Protein AF-A0A395S2I2-F1 (afdb_monomer_lite)

Foldseek 3Di:
DVVVVVVVLQCQLVVVLVVLLVVQVPDDLLVGPNQLSVLLNQLLPDPDDNVVSLVVSLVSLVVSNVVSQVVQQVVCVVVVHGRPPDQADPSLLSNLLSLLVSQLSHAPPDCSLVSSLVSSLCNLVCVDVSSDDDVDDPVCRQVSNLVSLCVQDVCLDPVNDPQQDDDPCQNSSLSSLQSSLLSLLQCLLSVSNVPPSLVSLLVLLCCLQPPPVDHDCQPTSSNLSSLLSNLSNLQRNQVSNLVCLVLVVYPPVRNCDLVNLVSSLVSLQVSLVSYDCPPPPSSNVSSVSSSVSSVVSSVVVVVVVVPDPDDPPQPVLQSVLQVLVLVLLVVLLVPQLVDPVLVVSLVVNLVSVVPHAYDPNPPPQAPPPPPPPCVVPDQVRVLRSNLSNLLSLLSCVQSVRDPVVSLVRLVRLLCCLQPPPVDDQLAPRSNNVSSLVSNLSSLVRNVLVSLVVLVPDDPPDPDRDDLVNLVSSLVSLVVSLVRYDCPRPPSSNVSSVVSSVSSCVNCVVSVD

pLDDT: mean 77.65, std 16.8, range [32.53, 97.19]

InterPro domains:
  IPR001849 Pleckstrin homology domain [PS50003] (1-22)
  IPR053204 Oxopyrrolidines Biosynthesis-associated Protein [PTHR38797] (82-299)

Radius of gyration: 26.65 Å; chains: 1; bounding box: 72×64×62 Å

Secondary structure (DSSP, 8-state):
-HHHHHHHHTTHHHHHHHHHHHHHHTS-TTT--HHHHHHHHHHHH--S-HHHHHHHHHHHHHHHHHHHHHHHHHHHHHTTSPP----SSHHHHHHHHHHHHHHHTS-SS-THHHHHHHHHHHHHHT--GGGS-TT--GGGTTHHHHHHHHHHHHHHSGGGS-TTS--TTHHHHHHHHHHHHHHHHHHHHTTS-TTTHHHHHHHHHHIIIII---S-TTT-HHHHHHHHHHHHHHHHSHHHHHHHHHTT-S-GGG---HHHHHHHHHHHHHHHHHS-TTSGGGHHHHHHHHHHHHHHHHHHHHHHHTT-----TTHHHHHHHHHHHHHHHHHHTTS-TTSHHHHHHHHHHHHHHTT----GGGGGSSTTSSTTTSTTS-TTTHHHHHHHHHHHHHHHHHTT-S-HHHHHHHHHHHHIIIII---S-TTT-HHHHHHHHHHHHHHHHHHHHHHHHHHS--TT-S----HHHHHHHHHHHHHHHHHS-TT-GGGHHHHHHHHHHHHHHH-GGG--

Organism: Fusarium sporotrichioides (NCBI:txid5514)

Sequence (512 aa):
MADQDNKEESQKWLTYLETSIEEQQDERDVDSEAAYYEAVRDMLLDQGDSDKAISQAIERCYNHYIKSIDTENARFEEDGMKGPHKYDIILLKSIAVVVFETSTELPYPDHKTEILAQFLIRMAKNIPSEFRYEGADTTRDFDGIQIAARESWEPLHADRFDLDKERPDAEEIAHAWLNSAALIAKLFQADLLDGYGSMWVSHDLVRTFERRTQGDITKHILKQSQVLAVANYIIFADDALAKALENKKFTESRELTAEKWQNWTSKLQEMADAVDEDVRWDLKERLQKAHDKMVEMQQLYIDGADSEQRESPEYGAGYKLNSIADVVFQVVRDVFYTSLEHDRLANLLIGIKKGAAADESWNAGHVDAFTKNLNKEPEHIWPEAWINKSALISKLYRGGLLDSDGLIGLSWDFEMAFEKRTSGDVTSDAGRQAQVLAPINHMLVAGKLFVDEAKANVEGREFQLDAMKWRLWASKVKGVADAVGESARWDLKSRAQTAHEKMIKLYPEAFE

Structure (mmCIF, N/CA/C/O backbone):
data_AF-A0A395S2I2-F1
#
_entry.id   AF-A0A395S2I2-F1
#
loop_
_atom_site.group_PDB
_atom_site.id
_atom_site.type_symbol
_atom_site.label_atom_id
_atom_site.label_alt_id
_atom_site.label_comp_id
_atom_site.label_asym_id
_atom_site.label_entity_id
_atom_site.label_seq_id
_atom_site.pdbx_PDB_ins_code
_atom_site.Cartn_x
_atom_site.Cartn_y
_atom_site.Cartn_z
_atom_site.occupancy
_atom_site.B_iso_or_equiv
_atom_site.auth_seq_id
_atom_site.auth_comp_id
_atom_site.auth_asym_id
_atom_site.auth_atom_id
_atom_site.pdbx_PDB_model_num
ATOM 1 N N . MET A 1 1 ? -21.955 31.937 9.504 1.00 39.91 1 MET A N 1
ATOM 2 C CA . MET A 1 1 ? -20.543 31.540 9.663 1.00 39.91 1 MET A CA 1
ATOM 3 C C . MET A 1 1 ? -20.416 30.022 9.662 1.00 39.91 1 MET A C 1
ATOM 5 O O . MET A 1 1 ? -19.776 29.547 8.749 1.00 39.91 1 MET A O 1
ATOM 9 N N . ALA A 1 2 ? -21.146 29.262 10.494 1.00 34.38 2 ALA A N 1
ATOM 10 C CA . ALA A 1 2 ? -21.136 27.783 10.445 1.00 34.38 2 ALA A CA 1
ATOM 11 C C . ALA A 1 2 ? -21.510 27.144 9.078 1.00 34.38 2 ALA A C 1
ATOM 13 O O . ALA A 1 2 ? -20.996 26.091 8.735 1.00 34.38 2 ALA A O 1
ATOM 14 N N . ASP A 1 3 ? -22.363 27.792 8.273 1.00 32.88 3 ASP A N 1
ATOM 15 C CA . ASP A 1 3 ? -22.756 27.314 6.927 1.00 32.88 3 ASP A CA 1
ATOM 16 C C . ASP A 1 3 ? -21.721 27.598 5.816 1.00 32.88 3 ASP A C 1
ATOM 18 O O . ASP A 1 3 ? -21.855 27.090 4.703 1.00 32.88 3 ASP A O 1
ATOM 22 N N . GLN A 1 4 ? -20.727 28.456 6.081 1.00 32.53 4 GLN A N 1
ATOM 23 C CA . GLN A 1 4 ? -19.644 28.763 5.136 1.00 32.53 4 GLN A CA 1
ATOM 24 C C . GLN A 1 4 ? -18.443 27.845 5.372 1.00 32.53 4 GLN A C 1
ATOM 26 O O . GLN A 1 4 ? -17.953 27.272 4.404 1.00 32.53 4 GLN A O 1
ATOM 31 N N . ASP A 1 5 ? -18.081 27.614 6.639 1.00 38.53 5 ASP A N 1
ATOM 32 C CA . ASP A 1 5 ? -17.008 26.684 7.018 1.00 38.53 5 ASP A CA 1
ATOM 33 C C . ASP A 1 5 ? -17.333 25.244 6.559 1.00 38.53 5 ASP A C 1
ATOM 35 O O . ASP A 1 5 ? -16.506 24.600 5.925 1.00 38.53 5 ASP A O 1
ATOM 39 N N . ASN A 1 6 ? -18.586 24.786 6.715 1.00 42.75 6 ASN A N 1
ATOM 40 C CA . ASN A 1 6 ? -19.034 23.471 6.217 1.00 42.75 6 ASN A CA 1
ATOM 41 C C . ASN A 1 6 ? -19.017 23.340 4.680 1.00 42.75 6 ASN A C 1
ATOM 43 O O . ASN A 1 6 ? -18.969 22.231 4.147 1.00 42.75 6 ASN A O 1
ATOM 47 N N . LYS A 1 7 ? -19.111 24.455 3.942 1.00 44.16 7 LYS A N 1
ATOM 48 C CA . LYS A 1 7 ? -19.071 24.447 2.471 1.00 44.16 7 LYS A CA 1
ATOM 49 C C . LYS A 1 7 ? -17.639 24.406 1.948 1.00 44.16 7 LYS A C 1
ATOM 51 O O . LYS A 1 7 ? -17.398 23.670 0.994 1.00 44.16 7 LYS A O 1
ATOM 56 N N . GLU A 1 8 ? -16.727 25.147 2.579 1.00 48.38 8 GLU A N 1
ATOM 57 C CA . GLU A 1 8 ? -15.289 25.111 2.277 1.00 48.38 8 GLU A CA 1
ATOM 58 C C . GLU A 1 8 ? -14.683 23.734 2.589 1.00 48.38 8 GLU A C 1
ATOM 60 O O . GLU A 1 8 ? -13.971 23.184 1.750 1.00 48.38 8 GLU A O 1
ATOM 65 N N . GLU A 1 9 ? -15.054 23.109 3.713 1.00 50.03 9 GLU A N 1
ATOM 66 C CA . GLU A 1 9 ? -14.608 21.748 4.056 1.00 50.03 9 GLU A CA 1
ATOM 67 C C . GLU A 1 9 ? -15.132 20.694 3.056 1.00 50.03 9 GLU A C 1
ATOM 69 O O . GLU A 1 9 ? -14.414 19.766 2.685 1.00 50.03 9 GLU A O 1
ATOM 74 N N . SER A 1 10 ? -16.349 20.877 2.519 1.00 55.62 10 SER A N 1
ATOM 75 C CA . SER A 1 10 ? -16.953 19.961 1.530 1.00 55.62 10 SER A CA 1
ATOM 76 C C . SER A 1 10 ? -16.303 19.991 0.136 1.00 55.62 10 SER A C 1
ATOM 78 O O . SER A 1 10 ? -16.602 19.130 -0.699 1.00 55.62 10 SER A O 1
ATOM 80 N N . GLN A 1 11 ? -15.427 20.968 -0.128 1.00 77.56 11 GLN A N 1
ATOM 81 C CA . GLN A 1 11 ? -14.777 21.171 -1.427 1.00 77.56 11 GLN A CA 1
ATOM 82 C C . GLN A 1 11 ? -13.252 21.023 -1.390 1.00 77.56 11 GLN A C 1
ATOM 84 O O . GLN A 1 11 ? -12.627 21.167 -2.436 1.00 77.56 11 GLN A O 1
ATOM 89 N N . LYS A 1 12 ? -12.642 20.680 -0.246 1.00 88.19 12 LYS A N 1
ATOM 90 C CA . LYS A 1 12 ? -11.179 20.528 -0.132 1.00 88.19 12 LYS A CA 1
ATOM 91 C C . LYS A 1 12 ? -10.607 19.555 -1.172 1.00 88.19 12 LYS A C 1
ATOM 93 O O . LYS A 1 12 ? -9.677 19.906 -1.893 1.00 88.19 12 LYS A O 1
ATOM 98 N N . TRP A 1 13 ? -11.235 18.388 -1.321 1.00 92.81 13 TRP A N 1
ATOM 99 C CA . TRP A 1 13 ? -10.892 17.398 -2.349 1.00 92.81 13 TRP A CA 1
ATOM 100 C C . TRP A 1 13 ? -11.009 17.946 -3.778 1.00 92.81 13 TRP A C 1
ATOM 102 O O . TRP A 1 13 ? -10.199 17.600 -4.631 1.00 92.81 13 TRP A O 1
ATOM 112 N N . LEU A 1 14 ? -11.994 18.810 -4.047 1.00 93.94 14 LEU A N 1
ATOM 113 C CA . LEU A 1 14 ? -12.195 19.396 -5.369 1.00 93.94 14 LEU A CA 1
ATOM 114 C C . LEU A 1 14 ? -11.100 20.424 -5.667 1.00 93.94 14 LEU A C 1
ATOM 116 O O . LEU A 1 14 ? -10.507 20.368 -6.736 1.00 93.94 14 LEU A O 1
ATOM 120 N N . THR A 1 15 ? -10.778 21.291 -4.703 1.00 93.62 15 THR A N 1
ATOM 121 C CA . THR A 1 15 ? -9.665 22.245 -4.808 1.00 93.62 15 THR A CA 1
ATOM 122 C C . THR A 1 15 ? -8.333 21.532 -5.019 1.00 93.62 15 THR A C 1
ATOM 124 O O . THR A 1 15 ? -7.538 21.966 -5.850 1.00 93.62 15 THR A O 1
ATOM 127 N N . TYR A 1 16 ? -8.092 20.435 -4.294 1.00 93.38 16 TYR A N 1
ATOM 128 C CA . TYR A 1 16 ? -6.912 19.594 -4.489 1.00 93.38 16 TYR A CA 1
ATOM 129 C C . TYR A 1 16 ? -6.851 19.072 -5.932 1.00 93.38 16 TYR A C 1
ATOM 131 O O . TYR A 1 16 ? -5.873 19.339 -6.621 1.00 93.38 16 TYR A O 1
ATOM 139 N N . LEU A 1 17 ? -7.924 18.441 -6.429 1.00 92.56 17 LEU A N 1
ATOM 140 C CA . LEU A 1 17 ? -7.970 17.928 -7.802 1.00 92.56 17 LEU A CA 1
ATOM 141 C C . LEU A 1 17 ? -7.774 19.032 -8.851 1.00 92.56 17 LEU A C 1
ATOM 143 O O . LEU A 1 17 ? -7.038 18.830 -9.809 1.00 92.56 17 LEU A O 1
ATOM 147 N N . GLU A 1 18 ? -8.417 20.191 -8.693 1.00 93.31 18 GLU A N 1
ATOM 148 C CA . GLU A 1 18 ? -8.267 21.322 -9.619 1.00 93.31 18 GLU A CA 1
ATOM 149 C C . GLU A 1 18 ? -6.832 21.863 -9.626 1.00 93.31 18 GLU A C 1
ATOM 151 O O . GLU A 1 18 ? -6.273 22.075 -10.700 1.00 93.31 18 GLU A O 1
ATOM 156 N N . THR A 1 19 ? -6.208 21.986 -8.452 1.00 91.56 19 THR A N 1
ATOM 157 C CA . THR A 1 19 ? -4.807 22.420 -8.325 1.00 91.56 19 THR A CA 1
ATOM 158 C C . THR A 1 19 ? -3.861 21.413 -8.976 1.00 91.56 19 THR A C 1
ATOM 160 O O . THR A 1 19 ? -3.012 21.799 -9.773 1.00 91.56 19 THR A O 1
ATOM 163 N N . SER A 1 20 ? -4.036 20.115 -8.708 1.00 91.56 20 SER A N 1
ATOM 164 C CA . SER A 1 20 ? -3.216 19.060 -9.314 1.00 91.56 20 SER A CA 1
ATOM 165 C C . SER A 1 20 ? -3.367 19.014 -10.835 1.00 91.56 20 SER A C 1
ATOM 167 O O . SER A 1 20 ? -2.385 18.802 -11.539 1.00 91.56 20 SER A O 1
ATOM 169 N N . ILE A 1 21 ? -4.569 19.261 -11.368 1.00 90.75 21 ILE A N 1
ATOM 170 C CA . ILE A 1 21 ? -4.784 19.365 -12.819 1.00 90.75 21 ILE A CA 1
ATOM 171 C C . ILE A 1 21 ? -3.997 20.545 -13.398 1.00 90.75 21 ILE A C 1
ATOM 173 O O . ILE A 1 21 ? -3.347 20.378 -14.427 1.00 90.75 21 ILE A O 1
ATOM 177 N N . GLU A 1 22 ? -4.044 21.718 -12.761 1.00 88.12 22 GLU A N 1
ATOM 178 C CA . GLU A 1 22 ? -3.296 22.902 -13.204 1.00 88.12 22 GLU A CA 1
ATOM 179 C C . GLU A 1 22 ? -1.778 22.668 -13.162 1.00 88.12 22 GLU A C 1
ATOM 181 O O . GLU A 1 22 ? -1.091 22.953 -14.140 1.00 88.12 22 GLU A O 1
ATOM 186 N N . GLU A 1 23 ? -1.255 22.084 -12.081 1.00 85.25 23 GLU A N 1
ATOM 187 C CA . GLU A 1 23 ? 0.175 21.770 -11.939 1.00 85.25 23 GLU A CA 1
ATOM 188 C C . GLU A 1 23 ? 0.660 20.760 -12.993 1.00 85.25 23 GLU A C 1
ATOM 190 O O . GLU A 1 23 ? 1.767 20.884 -13.517 1.00 85.25 23 GLU A O 1
ATOM 195 N N . GLN A 1 24 ? -0.185 19.792 -13.357 1.00 83.06 24 GLN A N 1
ATOM 196 C CA . GLN A 1 24 ? 0.128 18.763 -14.350 1.00 83.06 24 GLN A CA 1
ATOM 197 C C . GLN A 1 24 ? 0.022 19.249 -15.808 1.00 83.06 24 GLN A C 1
ATOM 199 O O . GLN A 1 24 ? 0.531 18.576 -16.707 1.00 83.06 24 GLN A O 1
ATOM 204 N N . GLN A 1 25 ? -0.616 20.396 -16.076 1.00 73.19 25 GLN A N 1
ATOM 205 C CA . GLN A 1 25 ? -0.690 20.984 -17.426 1.00 73.19 25 GLN A CA 1
ATOM 206 C C . GLN A 1 25 ? 0.639 21.595 -17.891 1.00 73.19 25 GLN A C 1
ATOM 208 O O . GLN A 1 25 ? 0.856 21.729 -19.096 1.00 73.19 25 GLN A O 1
ATOM 213 N N . ASP A 1 26 ? 1.527 21.941 -16.957 1.00 63.81 26 ASP A N 1
ATOM 214 C CA . ASP A 1 26 ? 2.864 22.465 -17.255 1.00 63.81 26 ASP A CA 1
ATOM 215 C C . ASP A 1 26 ? 3.899 21.349 -17.518 1.00 63.81 26 ASP A C 1
ATOM 217 O O . ASP A 1 26 ? 5.030 21.619 -17.945 1.00 63.81 26 ASP A O 1
ATOM 221 N N . GLU A 1 27 ? 3.528 20.085 -17.293 1.00 63.03 27 GLU A N 1
ATOM 222 C CA . GLU A 1 27 ? 4.359 18.923 -17.600 1.00 63.03 27 GLU A CA 1
ATOM 223 C C . GLU A 1 27 ? 4.295 18.544 -19.089 1.00 63.03 27 GLU A C 1
ATOM 225 O O . GLU A 1 27 ? 3.400 18.933 -19.838 1.00 63.03 27 GLU A O 1
ATOM 230 N N . ARG A 1 28 ? 5.279 17.776 -19.573 1.00 61.56 28 ARG A N 1
ATOM 231 C CA . ARG A 1 28 ? 5.243 17.289 -20.962 1.00 61.56 28 ARG A CA 1
ATOM 232 C C . ARG A 1 28 ? 4.045 16.349 -21.127 1.00 61.56 28 ARG A C 1
ATOM 234 O O . ARG A 1 28 ? 3.912 15.432 -20.331 1.00 61.56 28 ARG A O 1
ATOM 241 N N . ASP A 1 29 ? 3.284 16.484 -22.218 1.00 63.44 29 ASP A N 1
ATOM 242 C CA . ASP A 1 29 ? 2.054 15.709 -22.510 1.00 63.44 29 ASP A CA 1
ATOM 243 C C . ASP A 1 29 ? 2.118 14.187 -22.243 1.00 63.44 29 ASP A C 1
ATOM 245 O O . ASP A 1 29 ? 1.089 13.572 -21.985 1.00 63.44 29 ASP A O 1
ATOM 249 N N . VAL A 1 30 ? 3.299 13.565 -22.344 1.00 60.81 30 VAL A N 1
ATOM 250 C CA . VAL A 1 30 ? 3.497 12.118 -22.110 1.00 60.81 30 VAL A CA 1
ATOM 251 C C . VAL A 1 30 ? 3.671 11.747 -20.633 1.00 60.81 30 VAL A C 1
ATOM 253 O O . VAL A 1 30 ? 3.305 10.643 -20.244 1.00 60.81 30 VAL A O 1
ATOM 256 N N . ASP A 1 31 ? 4.203 12.666 -19.828 1.00 65.00 31 ASP A N 1
ATOM 257 C CA . ASP A 1 31 ? 4.473 12.479 -18.398 1.00 65.00 31 ASP A CA 1
ATOM 258 C C . ASP A 1 31 ? 3.284 12.976 -17.540 1.00 65.00 31 ASP A C 1
ATOM 260 O O . ASP A 1 31 ? 3.168 12.605 -16.379 1.00 65.00 31 ASP A O 1
ATOM 264 N N . SER A 1 32 ? 2.379 13.774 -18.128 1.00 79.56 32 SER A N 1
ATOM 265 C CA . SER A 1 32 ? 1.261 14.416 -17.429 1.00 79.56 32 SER A CA 1
ATOM 266 C C . SER A 1 32 ? 0.205 13.425 -16.922 1.00 79.56 32 SER A C 1
ATOM 268 O O . SER A 1 32 ? -0.399 12.656 -17.685 1.00 79.56 32 SER A O 1
ATOM 270 N N . GLU A 1 33 ? -0.097 13.525 -15.628 1.00 85.06 33 GLU A N 1
ATOM 271 C CA . GLU A 1 33 ? -1.154 12.771 -14.946 1.00 85.06 33 GLU A CA 1
ATOM 272 C C . GLU A 1 33 ? -2.503 13.517 -14.915 1.00 85.06 33 GLU A C 1
ATOM 274 O O . GLU A 1 33 ? -3.487 13.002 -14.375 1.00 85.06 33 GLU A O 1
ATOM 279 N N . ALA A 1 34 ? -2.600 14.703 -15.538 1.00 87.62 34 ALA A N 1
ATOM 280 C CA . ALA A 1 34 ? -3.795 15.558 -15.513 1.00 87.62 34 ALA A CA 1
ATOM 281 C C . ALA A 1 34 ? -5.080 14.806 -15.903 1.00 87.62 34 ALA A C 1
ATOM 283 O O . ALA A 1 34 ? -6.119 14.961 -15.263 1.00 87.62 34 ALA A O 1
ATOM 284 N N . ALA A 1 35 ? -5.010 13.933 -16.911 1.00 88.75 35 ALA A N 1
ATOM 285 C CA . ALA A 1 35 ? -6.164 13.162 -17.368 1.00 88.75 35 ALA A CA 1
ATOM 286 C C . ALA A 1 35 ? -6.701 12.181 -16.309 1.00 88.75 35 ALA A C 1
ATOM 288 O O . ALA A 1 35 ? -7.902 11.901 -16.303 1.00 88.75 35 ALA A O 1
ATOM 289 N N . TYR A 1 36 ? -5.848 11.671 -15.413 1.00 91.81 36 TYR A N 1
ATOM 290 C CA . TYR A 1 36 ? -6.268 10.809 -14.305 1.00 91.81 36 TYR A CA 1
ATOM 291 C C . TYR A 1 36 ? -6.985 11.623 -13.228 1.00 91.81 36 TYR A C 1
ATOM 293 O O . TYR A 1 36 ? -8.073 11.236 -12.797 1.00 91.81 36 TYR A O 1
ATOM 301 N N . TYR A 1 37 ? -6.439 12.787 -12.859 1.00 93.69 37 TYR A N 1
ATOM 302 C CA . TYR A 1 37 ? -7.098 13.720 -11.942 1.00 93.69 37 TYR A CA 1
ATOM 303 C C . TYR A 1 37 ? -8.455 14.190 -12.482 1.00 93.69 37 TYR A C 1
ATOM 305 O O . TYR A 1 37 ? -9.446 14.194 -11.754 1.00 93.69 37 TYR A O 1
ATOM 313 N N . GLU A 1 38 ? -8.541 14.518 -13.774 1.00 93.94 38 GLU A N 1
ATOM 314 C CA . GLU A 1 38 ? -9.801 14.879 -14.428 1.00 93.94 38 GLU A CA 1
ATOM 315 C C . GLU A 1 38 ? -10.808 13.725 -14.428 1.00 93.94 38 GLU A C 1
ATOM 317 O O . GLU A 1 38 ? -11.989 13.948 -14.163 1.00 93.94 38 GLU A O 1
ATOM 322 N N . ALA A 1 39 ? -10.364 12.494 -14.710 1.00 95.00 39 ALA A N 1
ATOM 323 C CA . ALA A 1 39 ? -11.228 11.318 -14.677 1.00 95.00 39 ALA A CA 1
ATOM 324 C C . ALA A 1 39 ? -11.808 11.088 -13.274 1.00 95.00 39 ALA A C 1
ATOM 326 O O . ALA A 1 39 ? -13.012 10.865 -13.143 1.00 95.00 39 ALA A O 1
ATOM 327 N N . VAL A 1 40 ? -10.978 11.200 -12.231 1.00 95.56 40 VAL A N 1
ATOM 328 C CA . VAL A 1 40 ? -11.417 11.084 -10.834 1.00 95.56 40 VAL A CA 1
ATOM 329 C C . VAL A 1 40 ? -12.359 12.229 -10.457 1.00 95.56 40 VAL A C 1
ATOM 331 O O . VAL A 1 40 ? -13.428 11.974 -9.906 1.00 95.56 40 VAL A O 1
ATOM 334 N N . ARG A 1 41 ? -12.030 13.478 -10.805 1.00 96.12 41 ARG A N 1
ATOM 335 C CA . ARG A 1 41 ? -12.884 14.647 -10.543 1.00 96.12 41 ARG A CA 1
ATOM 336 C C . ARG A 1 41 ? -14.265 14.481 -11.164 1.00 96.12 41 ARG A C 1
ATOM 338 O O . ARG A 1 41 ? -15.270 14.611 -10.470 1.00 96.12 41 ARG A O 1
ATOM 345 N N . ASP A 1 42 ? -14.313 14.195 -12.461 1.00 96.12 42 ASP A N 1
ATOM 346 C CA . ASP A 1 42 ? -15.566 14.111 -13.206 1.00 96.12 42 ASP A CA 1
ATOM 347 C C . ASP A 1 42 ? -16.416 12.930 -12.703 1.00 96.12 42 ASP A C 1
ATOM 349 O O . ASP A 1 42 ? -17.628 13.071 -12.554 1.00 96.12 42 ASP A O 1
ATOM 353 N N . MET A 1 43 ? -15.779 11.808 -12.338 1.00 96.88 43 MET A N 1
ATOM 354 C CA . MET A 1 43 ? -16.442 10.666 -11.699 1.00 96.88 43 MET A CA 1
ATOM 355 C C . MET A 1 43 ? -17.084 11.031 -10.356 1.00 96.88 43 MET A C 1
ATOM 357 O O . MET A 1 43 ? -18.203 10.606 -10.081 1.00 96.88 43 MET A O 1
ATOM 361 N N . LEU A 1 44 ? -16.387 11.796 -9.512 1.00 94.44 44 LEU A N 1
ATOM 362 C CA . LEU A 1 44 ? -16.883 12.184 -8.188 1.00 94.44 44 LEU A CA 1
ATOM 363 C C . LEU A 1 44 ? -17.928 13.309 -8.231 1.00 94.44 44 LEU A C 1
ATOM 365 O O . LEU A 1 44 ? -18.712 13.447 -7.290 1.00 94.44 44 LEU A O 1
ATOM 369 N N . LEU A 1 45 ? -17.938 14.120 -9.293 1.00 94.19 45 LEU A N 1
ATOM 370 C CA . LEU A 1 45 ? -18.939 15.166 -9.525 1.00 94.19 45 LEU A CA 1
ATOM 371 C C . LEU A 1 45 ? -20.224 14.641 -10.185 1.00 94.19 45 LEU A C 1
ATOM 373 O O . LEU A 1 45 ? -21.245 15.337 -10.147 1.00 94.19 45 LEU A O 1
ATOM 377 N N . ASP A 1 46 ? -20.193 13.455 -10.798 1.00 93.31 46 ASP A N 1
ATOM 378 C CA . ASP A 1 46 ? -21.350 12.886 -11.486 1.00 93.31 46 ASP A CA 1
ATOM 379 C C . ASP A 1 46 ? -22.499 12.594 -10.502 1.00 93.31 46 ASP A C 1
ATOM 381 O O . ASP A 1 46 ? -22.346 11.891 -9.505 1.00 93.31 46 ASP A O 1
ATOM 385 N N . GLN A 1 47 ? -23.675 13.165 -10.782 1.00 89.06 47 GLN A N 1
ATOM 386 C CA . GLN A 1 47 ? -24.891 12.997 -9.967 1.00 89.06 47 GLN A CA 1
ATOM 387 C C . GLN A 1 47 ? -25.811 11.879 -10.485 1.00 89.06 47 GLN A C 1
ATOM 389 O O . GLN A 1 47 ? -26.940 11.730 -10.010 1.00 89.06 47 GLN A O 1
ATOM 394 N N . GLY A 1 48 ? -25.381 11.166 -11.524 1.00 86.81 48 GLY A N 1
ATOM 395 C CA . GLY A 1 48 ? -26.117 10.106 -12.183 1.00 86.81 48 GLY A CA 1
ATOM 396 C C . GLY A 1 48 ? -25.823 8.735 -11.583 1.00 86.81 48 GLY A C 1
ATOM 397 O O . GLY A 1 48 ? -25.775 8.545 -10.371 1.00 86.81 48 GLY A O 1
ATOM 398 N N . ASP A 1 49 ? -25.704 7.745 -12.461 1.00 90.88 49 ASP A N 1
ATOM 399 C CA . ASP A 1 49 ? -25.425 6.365 -12.081 1.00 90.88 49 ASP A CA 1
ATOM 400 C C . ASP A 1 49 ? -23.921 6.179 -11.844 1.00 90.88 49 ASP A C 1
ATOM 402 O O . ASP A 1 49 ? -23.128 6.252 -12.789 1.00 90.88 49 ASP A O 1
ATOM 406 N N . SER A 1 50 ? -23.538 5.903 -10.594 1.00 88.25 50 SER A N 1
ATOM 407 C CA . SER A 1 50 ? -22.143 5.686 -10.203 1.00 88.25 50 SER A CA 1
ATOM 408 C C . SER A 1 50 ? -21.471 4.580 -11.016 1.00 88.25 50 SER A C 1
ATOM 410 O O . SER A 1 50 ? -20.291 4.703 -11.336 1.00 88.25 50 SER A O 1
ATOM 412 N N . ASP A 1 51 ? -22.196 3.534 -11.427 1.00 91.06 51 ASP A N 1
ATOM 413 C CA . ASP A 1 51 ? -21.613 2.453 -12.229 1.00 91.06 51 ASP A CA 1
ATOM 414 C C . ASP A 1 51 ? -21.190 2.937 -13.612 1.00 91.06 51 ASP A C 1
ATOM 416 O O . ASP A 1 51 ? -20.135 2.552 -14.134 1.00 91.06 51 ASP A O 1
ATOM 420 N N . LYS A 1 52 ? -22.011 3.809 -14.196 1.00 92.75 52 LYS A N 1
ATOM 421 C CA . LYS A 1 52 ? -21.733 4.433 -15.482 1.00 92.75 52 LYS A CA 1
ATOM 422 C C . LYS A 1 52 ? -20.580 5.426 -15.364 1.00 92.75 52 LYS A C 1
ATOM 424 O O . LYS A 1 52 ? -19.679 5.371 -16.198 1.00 92.75 52 LYS A O 1
ATOM 429 N N . ALA A 1 53 ? -20.584 6.276 -14.337 1.00 93.94 53 ALA A N 1
ATOM 430 C CA . ALA A 1 53 ? -19.519 7.248 -14.093 1.00 93.94 53 ALA A CA 1
ATOM 431 C C . ALA A 1 53 ? -18.157 6.557 -13.899 1.00 93.94 53 ALA A C 1
ATOM 433 O O . ALA A 1 53 ? -17.183 6.915 -14.559 1.00 93.94 53 ALA A O 1
ATOM 434 N N . ILE A 1 54 ? -18.112 5.495 -13.085 1.00 94.25 54 ILE A N 1
ATOM 435 C CA . ILE A 1 54 ? -16.909 4.675 -12.882 1.00 94.25 54 ILE A CA 1
ATOM 436 C C . ILE A 1 54 ? -16.430 4.072 -14.206 1.00 94.25 54 ILE A C 1
ATOM 438 O O . ILE A 1 54 ? -15.248 4.149 -14.528 1.00 94.25 54 ILE A O 1
ATOM 442 N N . SER A 1 55 ? -17.335 3.495 -15.002 1.00 92.44 55 SER A N 1
ATOM 443 C CA . SER A 1 55 ? -16.966 2.871 -16.282 1.00 92.44 55 SER A CA 1
ATOM 444 C C . SER A 1 55 ? -16.378 3.886 -17.269 1.00 92.44 55 SER A C 1
ATOM 446 O O . SER A 1 55 ? -15.383 3.599 -17.930 1.00 92.44 55 SER A O 1
ATOM 448 N N . GLN A 1 56 ? -16.955 5.090 -17.333 1.00 92.62 56 GLN A N 1
ATOM 449 C CA . GLN A 1 56 ? -16.461 6.181 -18.177 1.00 92.62 56 GLN A CA 1
ATOM 450 C C . GLN A 1 56 ? -15.095 6.701 -17.717 1.00 92.62 56 GLN A C 1
ATOM 452 O O . GLN A 1 56 ? -14.232 6.982 -18.549 1.00 92.62 56 GLN A O 1
ATOM 457 N N . ALA A 1 57 ? -14.876 6.803 -16.404 1.00 93.94 57 ALA A N 1
ATOM 458 C CA . ALA A 1 57 ? -13.584 7.188 -15.848 1.00 93.94 57 ALA A CA 1
ATOM 459 C C . ALA A 1 57 ? -12.500 6.151 -16.173 1.00 93.94 57 ALA A C 1
ATOM 461 O O . ALA A 1 57 ? -11.414 6.519 -16.615 1.00 93.94 57 ALA A O 1
ATOM 462 N N . ILE A 1 58 ? -12.815 4.857 -16.034 1.00 91.44 58 ILE A N 1
ATOM 463 C CA . ILE A 1 58 ? -11.900 3.758 -16.374 1.00 91.44 58 ILE A CA 1
ATOM 464 C C . ILE A 1 58 ? -11.515 3.822 -17.857 1.00 91.44 58 ILE A C 1
ATOM 466 O O . ILE A 1 58 ? -10.331 3.783 -18.188 1.00 91.44 58 ILE A O 1
ATOM 470 N N . GLU A 1 59 ? -12.501 3.975 -18.745 1.00 89.06 59 GLU A N 1
ATOM 471 C CA . GLU A 1 59 ? -12.272 4.112 -20.186 1.00 89.06 59 GLU A CA 1
ATOM 472 C C . GLU A 1 59 ? -11.371 5.316 -20.505 1.00 89.06 59 GLU A C 1
ATOM 474 O O . GLU A 1 59 ? -10.427 5.198 -21.287 1.00 89.06 59 GLU A O 1
ATOM 479 N N . ARG A 1 60 ? -11.608 6.468 -19.865 1.00 90.06 60 ARG A N 1
ATOM 480 C CA . ARG A 1 60 ? -10.780 7.669 -20.042 1.00 90.06 60 ARG A CA 1
ATOM 481 C C . ARG A 1 60 ? -9.334 7.436 -19.612 1.00 90.06 60 ARG A C 1
ATOM 483 O O . ARG A 1 60 ? -8.428 7.813 -20.354 1.00 90.06 60 ARG A O 1
ATOM 490 N N . CYS A 1 61 ? -9.118 6.804 -18.461 1.00 88.88 61 CYS A N 1
ATOM 491 C CA . CYS A 1 61 ? -7.779 6.495 -17.971 1.00 88.88 61 CYS A CA 1
ATOM 492 C C . CYS A 1 61 ? -7.026 5.548 -18.915 1.00 88.88 61 CYS A C 1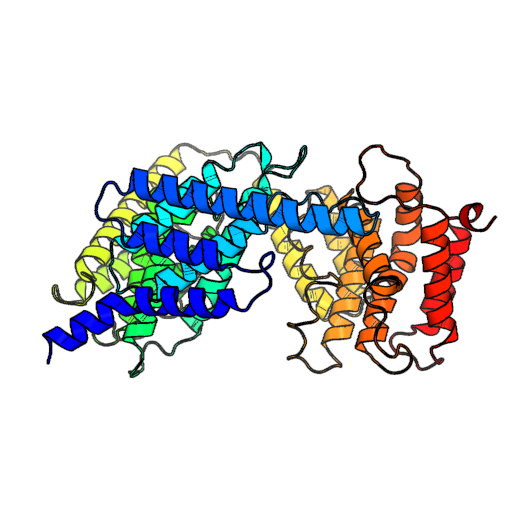
ATOM 494 O O . CYS A 1 61 ? -5.872 5.815 -19.248 1.00 88.88 61 CYS A O 1
ATOM 496 N N . TYR A 1 62 ? -7.677 4.485 -19.398 1.00 84.38 62 TYR A N 1
ATOM 497 C CA . TYR A 1 62 ? -7.064 3.567 -20.362 1.00 84.38 62 TYR A CA 1
ATOM 498 C C . TYR A 1 62 ? -6.748 4.250 -21.694 1.00 84.38 62 TYR A C 1
ATOM 500 O O . TYR A 1 62 ? -5.637 4.111 -22.200 1.00 84.38 62 TYR A O 1
ATOM 508 N N . ASN A 1 63 ? -7.677 5.042 -22.235 1.00 84.38 63 ASN A N 1
ATOM 509 C CA . ASN A 1 63 ? -7.461 5.777 -23.481 1.00 84.38 63 ASN A CA 1
ATOM 510 C C . ASN A 1 63 ? -6.296 6.773 -23.375 1.00 84.38 63 ASN A C 1
ATOM 512 O O . ASN A 1 63 ? -5.508 6.898 -24.314 1.00 84.38 63 ASN A O 1
ATOM 516 N N . HIS A 1 64 ? -6.169 7.472 -22.240 1.00 85.25 64 HIS A N 1
ATOM 517 C CA . HIS A 1 64 ? -5.026 8.354 -21.985 1.00 85.25 64 HIS A CA 1
ATOM 518 C C . HIS A 1 64 ? -3.715 7.571 -21.944 1.00 85.25 64 HIS A C 1
ATOM 520 O O . HIS A 1 64 ? -2.753 7.954 -22.607 1.00 85.25 64 HIS A O 1
ATOM 526 N N . TYR A 1 65 ? -3.696 6.443 -21.235 1.00 80.75 65 TYR A N 1
ATOM 527 C CA . TYR A 1 65 ? -2.507 5.606 -21.129 1.00 80.75 65 TYR A CA 1
ATOM 528 C C . TYR A 1 65 ? -2.044 5.064 -22.486 1.00 80.75 65 TYR A C 1
ATOM 530 O O . TYR A 1 65 ? -0.872 5.226 -22.820 1.00 80.75 65 TYR A O 1
ATOM 538 N N . ILE A 1 66 ? -2.956 4.515 -23.305 1.00 79.00 66 ILE A N 1
ATOM 539 C CA . ILE A 1 66 ? -2.641 4.070 -24.678 1.00 79.00 66 ILE A CA 1
ATOM 540 C C . ILE A 1 66 ? -2.003 5.216 -25.460 1.00 79.00 66 ILE A C 1
ATOM 542 O O . ILE A 1 66 ? -0.931 5.062 -26.037 1.00 79.00 66 ILE A O 1
ATOM 546 N N . LYS A 1 67 ? -2.641 6.390 -25.449 1.00 80.25 67 LYS A N 1
ATOM 547 C CA . LYS A 1 67 ? -2.165 7.551 -26.201 1.00 80.25 67 LYS A CA 1
ATOM 548 C C . LYS A 1 67 ? -0.778 8.012 -25.741 1.00 80.25 67 LYS A C 1
ATOM 550 O O . LYS A 1 67 ? 0.029 8.412 -26.583 1.00 80.25 67 LYS A O 1
ATOM 555 N N . SER A 1 68 ? -0.502 7.979 -24.436 1.00 78.25 68 SER A N 1
ATOM 556 C CA . SER A 1 68 ? 0.818 8.322 -23.898 1.00 78.25 68 SER A CA 1
ATOM 557 C C . SER A 1 68 ? 1.881 7.332 -24.382 1.00 78.25 68 SER A C 1
ATOM 559 O O . SER A 1 68 ? 2.891 7.755 -24.947 1.00 78.25 68 SER A O 1
ATOM 561 N N . ILE A 1 69 ? 1.602 6.026 -24.298 1.00 76.06 69 ILE A N 1
ATOM 562 C CA . ILE A 1 69 ? 2.502 4.968 -24.778 1.00 76.06 69 ILE A CA 1
ATOM 563 C C . ILE A 1 69 ? 2.739 5.062 -26.289 1.00 76.06 69 ILE A C 1
ATOM 565 O O . ILE A 1 69 ? 3.882 4.976 -26.732 1.00 76.06 69 ILE A O 1
ATOM 569 N N . ASP A 1 70 ? 1.700 5.289 -27.094 1.00 77.69 70 ASP A N 1
ATOM 570 C CA . ASP A 1 70 ? 1.833 5.476 -28.545 1.00 77.69 70 ASP A CA 1
ATOM 571 C C . ASP A 1 70 ? 2.708 6.691 -28.878 1.00 77.69 70 ASP A C 1
ATOM 573 O O . ASP A 1 70 ? 3.556 6.638 -29.771 1.00 77.69 70 ASP A O 1
ATOM 577 N N . THR A 1 71 ? 2.539 7.785 -28.132 1.00 77.69 71 THR A N 1
ATOM 578 C CA . THR A 1 71 ? 3.339 9.004 -28.303 1.00 77.69 71 THR A CA 1
ATOM 579 C C . THR A 1 71 ? 4.795 8.778 -27.897 1.00 77.69 71 THR A C 1
ATOM 581 O O . THR A 1 71 ? 5.705 9.254 -28.577 1.00 77.69 71 THR A O 1
ATOM 584 N N . GLU A 1 72 ? 5.036 8.056 -26.802 1.00 75.81 72 GLU A N 1
ATOM 585 C CA . GLU A 1 72 ? 6.379 7.692 -26.358 1.00 75.81 72 GLU A CA 1
ATOM 586 C C . GLU A 1 72 ? 7.055 6.766 -27.381 1.00 75.81 72 GLU A C 1
ATOM 588 O O . GLU A 1 72 ? 8.163 7.058 -27.832 1.00 75.81 72 GLU A O 1
ATOM 593 N N . ASN A 1 73 ? 6.366 5.716 -27.836 1.00 75.31 73 ASN A N 1
ATOM 594 C CA . ASN A 1 73 ? 6.863 4.790 -28.854 1.00 75.31 73 ASN A CA 1
ATOM 595 C C . ASN A 1 73 ? 7.210 5.500 -30.166 1.00 75.31 73 ASN A C 1
ATOM 597 O O . ASN A 1 73 ? 8.287 5.256 -30.708 1.00 75.31 73 ASN A O 1
ATOM 601 N N . ALA A 1 74 ? 6.361 6.417 -30.640 1.00 78.38 74 ALA A N 1
ATOM 602 C CA . ALA A 1 74 ? 6.633 7.192 -31.849 1.00 78.38 74 ALA A CA 1
ATOM 603 C C . ALA A 1 74 ? 7.946 7.992 -31.746 1.00 78.38 74 ALA A C 1
ATOM 605 O O . ALA A 1 74 ? 8.701 8.058 -32.713 1.00 78.38 74 ALA A O 1
ATOM 606 N N . ARG A 1 75 ? 8.271 8.542 -30.566 1.00 73.75 75 ARG A N 1
ATOM 607 C CA . ARG A 1 75 ? 9.550 9.244 -30.340 1.00 73.75 75 ARG A CA 1
ATOM 608 C C . ARG A 1 75 ? 10.745 8.299 -30.413 1.00 73.75 75 ARG A C 1
ATOM 610 O O . ARG A 1 75 ? 11.752 8.634 -31.026 1.00 73.75 75 ARG A O 1
ATOM 617 N N . PHE A 1 76 ? 10.636 7.112 -29.819 1.00 72.38 76 PHE A N 1
ATOM 618 C CA . PHE A 1 76 ? 11.697 6.107 -29.917 1.00 72.38 76 PHE A CA 1
ATOM 619 C C . PHE A 1 76 ? 11.915 5.648 -31.365 1.00 72.38 76 PHE A C 1
ATOM 621 O O . PHE A 1 76 ? 13.061 5.485 -31.786 1.00 72.38 76 PHE A O 1
ATOM 628 N N . GLU A 1 77 ? 10.835 5.490 -32.134 1.00 78.31 77 GLU A N 1
ATOM 629 C CA . GLU A 1 77 ? 10.899 5.133 -33.554 1.00 78.31 77 GLU A CA 1
ATOM 630 C C . GLU A 1 77 ? 11.543 6.235 -34.411 1.00 78.31 77 GLU A C 1
ATOM 632 O O . GLU A 1 77 ? 12.333 5.920 -35.306 1.00 78.31 77 GLU A O 1
ATOM 637 N N . GLU A 1 78 ? 11.279 7.515 -34.120 1.00 78.19 78 GLU A N 1
ATOM 638 C CA . GLU A 1 78 ? 11.961 8.657 -34.755 1.00 78.19 78 GLU A CA 1
ATOM 639 C C . GLU A 1 78 ? 13.481 8.636 -34.517 1.00 78.19 78 GLU A C 1
ATOM 641 O O . GLU A 1 78 ? 14.254 8.950 -35.426 1.00 78.19 78 GLU A O 1
ATOM 646 N N . ASP A 1 79 ? 13.917 8.175 -33.343 1.00 74.31 79 ASP A N 1
ATOM 647 C CA . ASP A 1 79 ? 15.331 7.988 -32.995 1.00 74.31 79 ASP A CA 1
ATOM 648 C C . ASP A 1 79 ? 15.936 6.681 -33.559 1.00 74.31 79 ASP A C 1
ATOM 650 O O . ASP A 1 79 ? 17.089 6.336 -33.277 1.00 74.31 79 ASP A O 1
ATOM 654 N N . GLY A 1 80 ? 15.182 5.935 -34.378 1.00 70.25 80 GLY A N 1
ATOM 655 C CA . GLY A 1 80 ? 15.604 4.662 -34.969 1.00 70.25 80 GLY A CA 1
ATOM 656 C C . GLY A 1 80 ? 15.717 3.518 -33.958 1.00 70.25 80 GLY A C 1
ATOM 657 O O . GLY A 1 80 ? 16.339 2.493 -34.254 1.00 70.25 80 GLY A O 1
ATOM 658 N N . MET A 1 81 ? 15.140 3.686 -32.766 1.00 64.44 81 MET A N 1
ATOM 659 C CA . MET A 1 81 ? 15.071 2.672 -31.721 1.00 64.44 81 MET A CA 1
ATOM 660 C C . MET A 1 81 ? 13.709 1.978 -31.748 1.00 64.44 81 MET A C 1
ATOM 662 O O . MET A 1 81 ? 12.694 2.551 -32.130 1.00 64.44 81 MET A O 1
ATOM 666 N N . LYS A 1 82 ? 13.664 0.713 -31.325 1.00 60.03 82 LYS A N 1
ATOM 667 C CA . LYS A 1 82 ? 12.387 0.026 -31.116 1.00 60.03 82 LYS A CA 1
ATOM 668 C C . LYS A 1 82 ? 11.775 0.549 -29.812 1.00 60.03 82 LYS A C 1
ATOM 670 O O . LYS A 1 82 ? 12.451 0.495 -28.784 1.00 60.03 82 LYS A O 1
ATOM 675 N N . GLY A 1 83 ? 10.544 1.060 -29.864 1.00 56.88 83 GLY A N 1
ATOM 676 C CA . GLY A 1 83 ? 9.847 1.603 -28.696 1.00 56.88 83 GLY A CA 1
ATOM 677 C C . GLY A 1 83 ? 9.763 0.596 -27.539 1.00 56.88 83 GLY A C 1
ATOM 678 O O . GLY A 1 83 ? 9.640 -0.612 -27.783 1.00 56.88 83 GLY A O 1
ATOM 679 N N . PRO A 1 84 ? 9.877 1.050 -26.278 1.00 52.34 84 PRO A N 1
ATOM 680 C CA . PRO A 1 84 ? 9.735 0.189 -25.121 1.00 52.34 84 PRO A CA 1
ATOM 681 C C . PRO A 1 84 ? 8.257 -0.187 -25.016 1.00 52.34 84 PRO A C 1
ATOM 683 O O . PRO A 1 84 ? 7.474 0.558 -24.444 1.00 52.34 84 PRO A O 1
ATOM 686 N N . HIS A 1 85 ? 7.854 -1.322 -25.589 1.00 59.28 85 HIS A N 1
ATOM 687 C CA . HIS A 1 85 ? 6.495 -1.850 -25.447 1.00 59.28 85 HIS A CA 1
ATOM 688 C C . HIS A 1 85 ? 6.213 -2.165 -23.967 1.00 59.28 85 HIS A C 1
ATOM 690 O O . HIS A 1 85 ? 6.385 -3.294 -23.516 1.00 59.28 85 HIS A O 1
ATOM 696 N N . LYS A 1 86 ? 5.843 -1.143 -23.195 1.00 54.56 86 LYS A N 1
ATOM 697 C CA . LYS A 1 86 ? 5.521 -1.213 -21.776 1.00 54.56 86 LYS A CA 1
ATOM 698 C C . LYS A 1 86 ? 4.025 -1.038 -21.640 1.00 54.56 86 LYS A C 1
ATOM 700 O O . LYS A 1 86 ? 3.528 0.080 -21.567 1.00 54.56 86 LYS A O 1
ATOM 705 N N . TYR A 1 87 ? 3.334 -2.160 -21.596 1.00 57.94 87 TYR A N 1
ATOM 706 C CA . TYR A 1 87 ? 2.034 -2.210 -20.967 1.00 57.94 87 TYR A CA 1
ATOM 707 C C . TYR A 1 87 ? 2.203 -3.000 -19.670 1.00 57.94 87 TYR A C 1
ATOM 709 O O . TYR A 1 87 ? 2.913 -4.004 -19.647 1.00 57.94 87 TYR A O 1
ATOM 717 N N . ASP A 1 88 ? 1.585 -2.484 -18.617 1.00 57.69 88 ASP A N 1
ATOM 718 C CA . ASP A 1 88 ? 1.475 -3.016 -17.258 1.00 57.69 88 ASP A CA 1
ATOM 719 C C . ASP A 1 88 ? 2.493 -2.583 -16.180 1.00 57.69 88 ASP A C 1
ATOM 721 O O . ASP A 1 88 ? 3.697 -2.444 -16.388 1.00 57.69 88 ASP A O 1
ATOM 725 N N . ILE A 1 89 ? 1.919 -2.356 -14.987 1.00 54.12 89 ILE A N 1
ATOM 726 C CA . ILE A 1 89 ? 2.443 -1.850 -13.696 1.00 54.12 89 ILE A CA 1
ATOM 727 C C . ILE A 1 89 ? 2.387 -0.322 -13.480 1.00 54.12 89 ILE A C 1
ATOM 729 O O . ILE A 1 89 ? 1.861 0.113 -12.452 1.00 54.12 89 ILE A O 1
ATOM 733 N N . ILE A 1 90 ? 2.880 0.518 -14.401 1.00 65.00 90 ILE A N 1
ATOM 734 C CA . ILE A 1 90 ? 2.979 1.980 -14.149 1.00 65.00 90 ILE A CA 1
ATOM 735 C C . ILE A 1 90 ? 1.594 2.645 -14.049 1.00 65.00 90 ILE A C 1
ATOM 737 O O . ILE A 1 90 ? 1.366 3.446 -13.145 1.00 65.00 90 ILE A O 1
ATOM 741 N N . LEU A 1 91 ? 0.652 2.260 -14.919 1.00 73.69 91 LEU A N 1
ATOM 742 C CA . LEU A 1 91 ? -0.694 2.844 -14.972 1.00 73.69 91 LEU A CA 1
ATOM 743 C C . LEU A 1 91 ? -1.447 2.717 -13.643 1.00 73.69 91 LEU A C 1
ATOM 745 O O . LEU A 1 91 ? -1.962 3.700 -13.110 1.00 73.69 91 LEU A O 1
ATOM 749 N N . LEU A 1 92 ? -1.510 1.495 -13.106 1.00 76.25 92 LEU A N 1
ATOM 750 C CA . LEU A 1 92 ? -2.241 1.224 -11.870 1.00 76.25 92 LEU A CA 1
ATOM 751 C C . LEU A 1 92 ? -1.609 1.930 -10.678 1.00 76.25 92 LEU A C 1
ATOM 753 O O . LEU A 1 92 ? -2.339 2.345 -9.784 1.00 76.25 92 LEU A O 1
ATOM 757 N N . LYS A 1 93 ? -0.280 2.105 -10.670 1.00 82.81 93 LYS A N 1
ATOM 758 C CA . LYS A 1 93 ? 0.387 2.877 -9.623 1.00 82.81 93 LYS A CA 1
ATOM 759 C C . LYS A 1 93 ? -0.063 4.339 -9.650 1.00 82.81 93 LYS A C 1
ATOM 761 O O . LYS A 1 93 ? -0.568 4.803 -8.634 1.00 82.81 93 LYS A O 1
ATOM 766 N N . SER A 1 94 ? 0.096 5.039 -10.776 1.00 84.25 94 SER A N 1
ATOM 767 C CA . SER A 1 94 ? -0.252 6.467 -10.881 1.00 84.25 94 SER A CA 1
ATOM 768 C C . SER A 1 94 ? -1.713 6.717 -10.512 1.00 84.25 94 SER A C 1
ATOM 770 O O . SER A 1 94 ? -2.016 7.547 -9.660 1.00 84.25 94 SER A O 1
ATOM 772 N N . ILE A 1 95 ? -2.632 5.918 -11.058 1.00 89.06 95 ILE A N 1
ATOM 773 C CA . ILE A 1 95 ? -4.061 6.072 -10.765 1.00 89.06 95 ILE A CA 1
ATOM 774 C C . ILE A 1 95 ? -4.370 5.761 -9.298 1.00 89.06 95 ILE A C 1
ATOM 776 O O . ILE A 1 95 ? -5.162 6.469 -8.677 1.00 89.06 95 ILE A O 1
ATOM 780 N N . ALA A 1 96 ? -3.754 4.726 -8.720 1.00 91.31 96 ALA A N 1
ATOM 781 C CA . ALA A 1 96 ? -3.946 4.419 -7.309 1.00 91.31 96 ALA A CA 1
ATOM 782 C C . ALA A 1 96 ? -3.427 5.543 -6.404 1.00 91.31 96 ALA A C 1
ATOM 784 O O . ALA A 1 96 ? -4.110 5.872 -5.438 1.00 91.31 96 ALA A O 1
ATOM 785 N N . VAL A 1 97 ? -2.288 6.167 -6.727 1.00 90.75 97 VAL A N 1
ATOM 786 C CA . VAL A 1 97 ? -1.770 7.336 -5.995 1.00 90.75 97 VAL A CA 1
ATOM 787 C C . VAL A 1 97 ? -2.790 8.474 -6.021 1.00 90.75 97 VAL A C 1
ATOM 789 O O . VAL A 1 97 ? -3.206 8.916 -4.952 1.00 90.75 97 VAL A O 1
ATOM 792 N N . VAL A 1 98 ? -3.296 8.853 -7.201 1.00 92.25 98 VAL A N 1
ATOM 793 C CA . VAL A 1 98 ? -4.338 9.891 -7.335 1.00 92.25 98 VAL A CA 1
ATOM 794 C C . VAL A 1 98 ? -5.560 9.570 -6.471 1.00 92.25 98 VAL A C 1
ATOM 796 O O . VAL A 1 98 ? -6.083 10.437 -5.770 1.00 92.25 98 VAL A O 1
ATOM 799 N N . VAL A 1 99 ? -6.019 8.315 -6.484 1.00 95.81 99 VAL A N 1
ATOM 800 C CA . VAL A 1 99 ? -7.173 7.879 -5.688 1.00 95.81 99 VAL A CA 1
ATOM 801 C C . VAL A 1 99 ? -6.899 7.969 -4.185 1.00 95.81 99 VAL A C 1
ATOM 803 O O . VAL A 1 99 ? -7.752 8.467 -3.446 1.00 95.81 99 VAL A O 1
ATOM 806 N N . PHE A 1 100 ? -5.733 7.514 -3.720 1.00 93.50 100 PHE A N 1
ATOM 807 C CA . PHE A 1 100 ? -5.369 7.579 -2.305 1.00 93.50 100 PHE A CA 1
ATOM 808 C C . PHE A 1 100 ? -5.227 9.026 -1.830 1.00 93.50 100 PHE A C 1
ATOM 810 O O . PHE A 1 100 ? -5.822 9.375 -0.810 1.00 93.50 100 PHE A O 1
ATOM 817 N N . GLU A 1 101 ? -4.534 9.882 -2.578 1.00 92.56 101 GLU A N 1
ATOM 818 C CA . GLU A 1 101 ? -4.381 11.300 -2.237 1.00 92.56 101 GLU A CA 1
ATOM 819 C C . GLU A 1 101 ? -5.740 12.015 -2.217 1.00 92.56 101 GLU A C 1
ATOM 821 O O . GLU A 1 101 ? -6.095 12.646 -1.221 1.00 92.56 101 GLU A O 1
ATOM 826 N N . THR A 1 102 ? -6.586 11.793 -3.227 1.00 93.75 102 THR A N 1
ATOM 827 C CA . THR A 1 102 ? -7.955 12.340 -3.241 1.00 93.75 102 THR A CA 1
ATOM 828 C C . THR A 1 102 ? -8.759 11.871 -2.027 1.00 93.75 102 THR A C 1
ATOM 830 O O . THR A 1 102 ? -9.482 12.658 -1.418 1.00 93.75 102 THR A O 1
ATOM 833 N N . SER A 1 103 ? -8.624 10.598 -1.635 1.00 94.44 103 SER A N 1
ATOM 834 C CA . SER A 1 103 ? -9.338 10.052 -0.477 1.00 94.44 103 SER A CA 1
ATOM 835 C C . SER A 1 103 ? -8.936 10.718 0.842 1.00 94.44 103 SER A C 1
ATOM 837 O O . SER A 1 103 ? -9.772 10.851 1.736 1.00 94.44 103 SER A O 1
ATOM 839 N N . THR A 1 104 ? -7.688 11.182 0.963 1.00 90.94 104 THR A N 1
ATOM 840 C CA . THR A 1 104 ? -7.221 11.881 2.169 1.00 90.94 104 THR A CA 1
ATOM 841 C C . THR A 1 104 ? -7.783 13.291 2.315 1.00 90.94 104 THR A C 1
ATOM 843 O O . THR A 1 104 ? -7.842 13.807 3.428 1.00 90.94 104 THR A O 1
ATOM 846 N N . GLU A 1 105 ? -8.274 13.874 1.222 1.00 92.06 105 GLU A N 1
ATOM 847 C CA . GLU A 1 105 ? -8.884 15.205 1.198 1.00 92.06 105 GLU A CA 1
ATOM 848 C C . GLU A 1 105 ? -10.408 15.181 1.401 1.00 92.06 105 GLU A C 1
ATOM 850 O O . GLU A 1 105 ? -11.050 16.232 1.474 1.00 92.06 105 GLU A O 1
ATOM 855 N N . LEU A 1 106 ? -11.007 13.989 1.495 1.00 92.06 106 LEU A N 1
ATOM 856 C CA . LEU A 1 106 ? -12.429 13.823 1.783 1.00 92.06 106 LEU A CA 1
ATOM 857 C C . LEU A 1 106 ? -12.714 13.950 3.289 1.00 92.06 106 LEU A C 1
ATOM 859 O O . LEU A 1 106 ? -11.930 13.467 4.111 1.00 92.06 106 LEU A O 1
ATOM 863 N N . PRO A 1 107 ? -13.876 14.502 3.685 1.00 92.31 107 PRO A N 1
ATOM 864 C CA . PRO A 1 107 ? -14.362 14.329 5.047 1.00 92.31 107 PRO A CA 1
ATOM 865 C C . PRO A 1 107 ? -14.659 12.847 5.311 1.00 92.31 107 PRO A C 1
ATOM 867 O O . PRO A 1 107 ? -14.961 12.085 4.391 1.00 92.31 107 PRO A O 1
ATOM 870 N N . TYR A 1 108 ? -14.589 12.420 6.572 1.00 91.44 108 TYR A N 1
ATOM 871 C CA . TYR A 1 108 ? -14.964 11.059 6.948 1.00 91.44 108 TYR A CA 1
ATOM 872 C C . TYR A 1 108 ? -16.224 11.053 7.832 1.00 91.44 108 TYR A C 1
ATOM 874 O O . TYR A 1 108 ? -16.272 11.799 8.810 1.00 91.44 108 TYR A O 1
ATOM 882 N N . PRO A 1 109 ? -17.216 10.180 7.567 1.00 91.00 109 PRO A N 1
ATOM 883 C CA . PRO A 1 109 ? -17.350 9.328 6.383 1.00 91.00 109 PRO A CA 1
ATOM 884 C C . PRO A 1 109 ? -17.892 10.100 5.163 1.00 91.00 109 PRO A C 1
ATOM 886 O O . PRO A 1 109 ? -18.815 10.900 5.294 1.00 91.00 109 PRO A O 1
ATOM 889 N N . ASP A 1 110 ? -17.407 9.780 3.961 1.00 91.44 110 ASP A N 1
ATOM 890 C CA . ASP A 1 110 ? -17.999 10.228 2.691 1.00 91.44 110 ASP A CA 1
ATOM 891 C C . ASP A 1 110 ? -18.235 9.022 1.763 1.00 91.44 110 ASP A C 1
ATOM 893 O O . ASP A 1 110 ? -17.427 8.094 1.685 1.00 91.44 110 ASP A O 1
ATOM 897 N N . HIS A 1 111 ? -19.363 9.020 1.049 1.00 90.75 111 HIS A N 1
ATOM 898 C CA . HIS A 1 111 ? -19.710 7.974 0.084 1.00 90.75 111 HIS A CA 1
ATOM 899 C C . HIS A 1 111 ? -18.757 7.943 -1.121 1.00 90.75 111 HIS A C 1
ATOM 901 O O 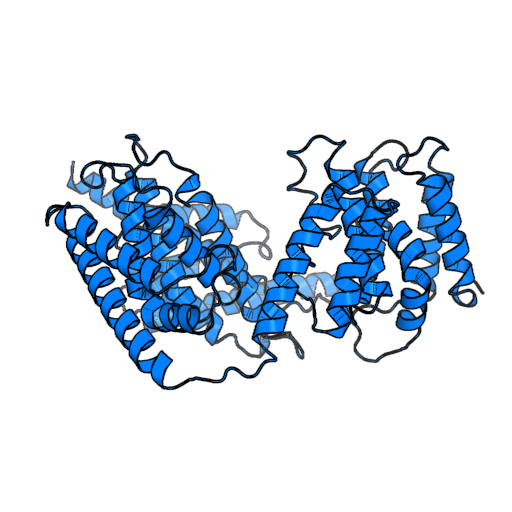. HIS A 1 111 ? -18.625 6.906 -1.767 1.00 90.75 111 HIS A O 1
ATOM 907 N N . LYS A 1 112 ? -18.056 9.044 -1.415 1.00 93.12 112 LYS A N 1
ATOM 908 C CA . LYS A 1 112 ? -17.041 9.105 -2.477 1.00 93.12 112 LYS A CA 1
ATOM 909 C C . LYS A 1 112 ? -15.893 8.131 -2.234 1.00 93.12 112 LYS A C 1
ATOM 911 O O . LYS A 1 112 ? -15.367 7.588 -3.199 1.00 93.12 112 LYS A O 1
ATOM 916 N N . THR A 1 113 ? -15.572 7.815 -0.978 1.00 91.94 113 THR A N 1
ATOM 917 C CA . THR A 1 113 ? -14.580 6.781 -0.644 1.00 91.94 113 THR A CA 1
ATOM 918 C C . THR A 1 113 ? -15.008 5.399 -1.163 1.00 91.94 113 THR A C 1
ATOM 920 O O . THR A 1 113 ? -14.162 4.620 -1.598 1.00 91.94 113 THR A O 1
ATOM 923 N N . GLU A 1 114 ? -16.314 5.098 -1.204 1.00 92.81 114 GLU A N 1
ATOM 924 C CA . GLU A 1 114 ? -16.826 3.876 -1.845 1.00 92.81 114 GLU A CA 1
ATOM 925 C C . GLU A 1 114 ? -16.654 3.923 -3.365 1.00 92.81 114 GLU A C 1
ATOM 927 O O . GLU A 1 114 ? -16.188 2.952 -3.954 1.00 92.81 114 GLU A O 1
ATOM 932 N N . ILE A 1 115 ? -16.993 5.051 -3.996 1.00 95.69 115 ILE A N 1
ATOM 933 C CA . ILE A 1 115 ? -16.866 5.231 -5.450 1.00 95.69 115 ILE A CA 1
ATOM 934 C C . ILE A 1 115 ? -15.405 5.045 -5.878 1.00 95.69 115 ILE A C 1
ATOM 936 O O . ILE A 1 115 ? -15.125 4.291 -6.809 1.00 95.69 115 ILE A O 1
ATOM 940 N N . LEU A 1 116 ? -14.471 5.661 -5.148 1.00 96.94 116 LEU A N 1
ATOM 941 C CA . LEU A 1 116 ? -13.029 5.518 -5.348 1.00 96.94 116 LEU A CA 1
ATOM 942 C C . LEU A 1 116 ? -12.556 4.063 -5.202 1.00 96.94 116 LEU A C 1
ATOM 944 O O . LEU A 1 116 ? -11.783 3.578 -6.030 1.00 96.94 116 LEU A O 1
ATOM 948 N N . ALA A 1 117 ? -13.048 3.341 -4.190 1.00 95.62 117 ALA A N 1
ATOM 949 C CA . ALA A 1 117 ? -12.706 1.933 -4.004 1.00 95.62 117 ALA A CA 1
ATOM 950 C C . ALA A 1 117 ? -13.225 1.071 -5.165 1.00 95.62 117 ALA A C 1
ATOM 952 O O . ALA A 1 117 ? -12.473 0.282 -5.735 1.00 95.62 117 ALA A O 1
ATOM 953 N N . GLN A 1 118 ? -14.490 1.247 -5.559 1.00 95.75 118 GLN A N 1
ATOM 954 C CA . GLN A 1 118 ? -15.096 0.525 -6.681 1.00 95.75 118 GLN A CA 1
ATOM 955 C C . GLN A 1 118 ? -14.390 0.817 -8.005 1.00 95.75 118 GLN A C 1
ATOM 957 O O . GLN A 1 118 ? -14.211 -0.093 -8.815 1.00 95.75 118 GLN A O 1
ATOM 962 N N . PHE A 1 119 ? -13.958 2.060 -8.212 1.00 95.50 119 PHE A N 1
ATOM 963 C CA . PHE A 1 119 ? -13.175 2.462 -9.371 1.00 95.50 119 PHE A CA 1
ATOM 964 C C . PHE A 1 119 ? -11.863 1.673 -9.470 1.00 95.50 119 PHE A C 1
ATOM 966 O O . PHE A 1 119 ? -11.649 0.994 -10.476 1.00 95.50 119 PHE A O 1
ATOM 973 N N . LEU A 1 120 ? -11.046 1.650 -8.409 1.00 93.38 120 LEU A N 1
ATOM 974 C CA . LEU A 1 120 ? -9.806 0.862 -8.393 1.00 93.38 120 LEU A CA 1
ATOM 975 C C . LEU A 1 120 ? -10.064 -0.641 -8.535 1.00 93.38 120 LEU A C 1
ATOM 977 O O . LEU A 1 120 ? -9.367 -1.313 -9.293 1.00 93.38 120 LEU A O 1
ATOM 981 N N . ILE A 1 121 ? -11.087 -1.171 -7.856 1.00 91.62 121 ILE A N 1
ATOM 982 C CA . ILE A 1 121 ? -11.420 -2.599 -7.919 1.00 91.62 121 ILE A CA 1
ATOM 983 C C . ILE A 1 121 ? -11.803 -3.011 -9.340 1.00 91.62 121 ILE A C 1
ATOM 985 O O . ILE A 1 121 ? -11.324 -4.030 -9.841 1.00 91.62 121 ILE A O 1
ATOM 989 N N . ARG A 1 122 ? -12.663 -2.234 -10.004 1.00 90.75 122 ARG A N 1
ATOM 990 C CA . ARG A 1 122 ? -13.096 -2.529 -11.374 1.00 90.75 122 ARG A CA 1
ATOM 991 C C . ARG A 1 122 ? -11.972 -2.353 -12.373 1.00 90.75 122 ARG A C 1
ATOM 993 O O . ARG A 1 122 ? -11.895 -3.159 -13.295 1.00 90.75 122 ARG A O 1
ATOM 1000 N N . MET A 1 123 ? -11.119 -1.352 -12.186 1.00 87.25 123 MET A N 1
ATOM 1001 C CA . MET A 1 123 ? -9.956 -1.154 -13.039 1.00 87.25 123 MET A CA 1
ATOM 1002 C C . MET A 1 123 ? -8.993 -2.342 -12.933 1.00 87.25 123 MET A C 1
ATOM 1004 O O . MET A 1 123 ? -8.645 -2.944 -13.941 1.00 87.25 123 MET A O 1
ATOM 1008 N N . ALA A 1 124 ? -8.653 -2.759 -11.712 1.00 84.69 124 ALA A N 1
ATOM 1009 C CA . ALA A 1 124 ? -7.753 -3.884 -11.469 1.00 84.69 124 ALA A CA 1
ATOM 1010 C C . ALA A 1 124 ? -8.309 -5.224 -11.986 1.00 84.69 124 ALA A C 1
ATOM 1012 O O . ALA A 1 124 ? -7.590 -6.018 -12.587 1.00 84.69 124 ALA A O 1
ATOM 1013 N N . LYS A 1 125 ? -9.607 -5.488 -11.788 1.00 82.62 125 LYS A N 1
ATOM 1014 C CA . LYS A 1 125 ? -10.220 -6.767 -12.188 1.00 82.62 125 LYS A CA 1
ATOM 1015 C C . LYS A 1 125 ? -10.530 -6.873 -13.679 1.00 82.62 125 LYS A C 1
ATOM 1017 O O . LYS A 1 125 ? -10.694 -7.985 -14.170 1.00 82.62 125 LYS A O 1
ATOM 1022 N N . ASN A 1 126 ? -10.607 -5.750 -14.392 1.00 80.19 126 ASN A N 1
ATOM 1023 C CA . ASN A 1 126 ? -10.985 -5.716 -15.806 1.00 80.19 126 ASN A CA 1
ATOM 1024 C C . ASN A 1 126 ? -9.892 -5.122 -16.701 1.00 80.19 126 ASN A C 1
ATOM 1026 O O . ASN A 1 126 ? -10.223 -4.532 -17.727 1.00 80.19 126 ASN A O 1
ATOM 1030 N N . ILE A 1 127 ? -8.613 -5.284 -16.335 1.00 76.44 127 ILE A N 1
ATOM 1031 C CA . ILE A 1 127 ? -7.479 -4.863 -17.174 1.00 76.44 127 ILE A CA 1
ATOM 1032 C C . ILE A 1 127 ? -7.622 -5.510 -18.560 1.00 76.44 127 ILE A C 1
ATOM 1034 O O . ILE A 1 127 ? -7.561 -6.746 -18.647 1.00 76.44 127 ILE A O 1
ATOM 1038 N N . PRO A 1 128 ? -7.828 -4.722 -19.634 1.00 73.50 128 PRO A N 1
ATOM 1039 C CA . PRO A 1 128 ? -8.027 -5.285 -20.962 1.00 73.50 128 PRO A CA 1
ATOM 1040 C C . PRO A 1 128 ? -6.780 -6.045 -21.430 1.00 73.50 128 PRO A C 1
ATOM 1042 O O . PRO A 1 128 ? -5.654 -5.683 -21.101 1.00 73.50 128 PRO A O 1
ATOM 1045 N N . SER A 1 129 ? -6.967 -7.121 -22.199 1.00 70.94 129 SER A N 1
ATOM 1046 C CA . SER A 1 129 ? -5.870 -8.028 -22.576 1.00 70.94 129 SER A CA 1
ATOM 1047 C C . SER A 1 129 ? -4.768 -7.356 -23.395 1.00 70.94 129 SER A C 1
ATOM 1049 O O . SER A 1 129 ? -3.632 -7.801 -23.355 1.00 70.94 129 SER A O 1
ATOM 1051 N N . GLU A 1 130 ? -5.097 -6.292 -24.126 1.00 69.00 130 GLU A N 1
ATOM 1052 C CA . GLU A 1 130 ? -4.135 -5.463 -24.864 1.00 69.00 130 GLU A CA 1
ATOM 1053 C C . GLU A 1 130 ? -3.148 -4.709 -23.961 1.00 69.00 130 GLU A C 1
ATOM 1055 O O . GLU A 1 130 ? -2.078 -4.330 -24.428 1.00 69.00 130 GLU A O 1
ATOM 1060 N N . PHE A 1 131 ? -3.467 -4.550 -22.671 1.00 66.38 131 PHE A N 1
ATOM 1061 C CA . PHE A 1 131 ? -2.568 -3.973 -21.671 1.00 66.38 131 PHE A CA 1
ATOM 1062 C C . PHE A 1 131 ? -1.694 -5.013 -20.964 1.00 66.38 131 PHE A C 1
ATOM 1064 O O . PHE A 1 131 ? -0.794 -4.633 -20.224 1.00 66.38 131 PHE A O 1
ATOM 1071 N N . ARG A 1 132 ? -1.924 -6.308 -21.205 1.00 62.97 132 ARG A N 1
ATOM 1072 C CA . ARG A 1 132 ? -1.142 -7.392 -20.606 1.00 62.97 132 ARG A CA 1
ATOM 1073 C C . ARG A 1 132 ? -0.076 -7.852 -21.591 1.00 62.97 132 ARG A C 1
ATOM 1075 O O . ARG A 1 132 ? -0.391 -8.243 -22.715 1.00 62.97 132 ARG A O 1
ATOM 1082 N N . TYR A 1 133 ? 1.186 -7.848 -21.174 1.00 58.00 133 TYR A N 1
ATOM 1083 C CA . TYR A 1 133 ? 2.258 -8.403 -22.001 1.00 58.00 133 TYR A CA 1
ATOM 1084 C C . TYR A 1 133 ? 2.119 -9.933 -22.119 1.00 58.00 133 TYR A C 1
ATOM 1086 O O . TYR A 1 133 ? 1.766 -10.618 -21.156 1.00 58.00 133 TYR A O 1
ATOM 1094 N N . GLU A 1 134 ? 2.401 -10.498 -23.295 1.00 52.47 134 GLU A N 1
ATOM 1095 C CA . GLU A 1 134 ? 2.356 -11.951 -23.498 1.00 52.47 134 GLU A CA 1
ATOM 1096 C C . GLU A 1 134 ? 3.442 -12.631 -22.641 1.00 52.47 134 GLU A C 1
ATOM 1098 O O . GLU A 1 134 ? 4.635 -12.409 -22.840 1.00 52.47 134 GLU A O 1
ATOM 1103 N N . GLY A 1 135 ? 3.024 -13.432 -21.655 1.00 54.44 135 GLY A N 1
ATOM 1104 C CA . GLY A 1 135 ? 3.921 -14.038 -20.662 1.00 54.44 135 GLY A CA 1
ATOM 1105 C C . GLY A 1 135 ? 4.170 -13.195 -19.404 1.00 54.44 135 GLY A C 1
ATOM 1106 O O . GLY A 1 135 ? 5.032 -13.571 -18.613 1.00 54.44 135 GLY A O 1
ATOM 1107 N N . ALA A 1 136 ? 3.438 -12.090 -19.203 1.00 57.53 136 ALA A N 1
ATOM 1108 C CA . ALA A 1 136 ? 3.488 -11.317 -17.963 1.00 57.53 136 ALA A CA 1
ATOM 1109 C C . ALA A 1 136 ? 3.130 -12.182 -16.745 1.00 57.53 136 ALA A C 1
ATOM 1111 O O . ALA A 1 136 ? 2.189 -12.982 -16.779 1.00 57.53 136 ALA A O 1
ATOM 1112 N N . ASP A 1 137 ? 3.886 -11.995 -15.666 1.00 59.44 137 ASP A N 1
ATOM 1113 C CA . ASP A 1 137 ? 3.600 -12.614 -14.381 1.00 59.44 137 ASP A CA 1
ATOM 1114 C C . ASP A 1 137 ? 2.363 -11.960 -13.756 1.00 59.44 137 ASP A C 1
ATOM 1116 O O . ASP A 1 137 ? 2.434 -10.885 -13.158 1.00 59.44 137 ASP A O 1
ATOM 1120 N N . THR A 1 138 ? 1.225 -12.641 -13.878 1.00 61.25 138 THR A N 1
ATOM 1121 C CA . THR A 1 138 ? -0.060 -12.158 -13.365 1.00 61.25 138 THR A CA 1
ATOM 1122 C C . THR A 1 138 ? -0.100 -12.043 -11.840 1.00 61.25 138 THR A C 1
ATOM 1124 O O . THR A 1 138 ? -1.047 -11.483 -11.296 1.00 61.25 138 THR A O 1
ATOM 1127 N N . THR A 1 139 ? 0.899 -12.574 -11.120 1.00 59.09 139 THR A N 1
ATOM 1128 C CA . THR A 1 139 ? 0.994 -12.411 -9.660 1.00 59.09 139 THR A CA 1
ATOM 1129 C C . THR A 1 139 ? 1.386 -10.986 -9.251 1.00 59.09 139 THR A C 1
ATOM 1131 O O . THR A 1 139 ? 1.155 -10.596 -8.109 1.00 59.09 139 THR A O 1
ATOM 1134 N N . ARG A 1 140 ? 1.907 -10.183 -10.193 1.00 62.59 140 ARG A N 1
ATOM 1135 C CA . ARG A 1 140 ? 2.318 -8.782 -9.996 1.00 62.59 140 ARG A CA 1
ATOM 1136 C C . ARG A 1 140 ? 1.338 -7.747 -10.543 1.00 62.59 140 ARG A C 1
ATOM 1138 O O . ARG A 1 140 ? 1.608 -6.549 -10.439 1.00 62.59 140 ARG A O 1
ATOM 1145 N N . ASP A 1 141 ? 0.188 -8.181 -11.065 1.00 64.12 141 ASP A N 1
ATOM 1146 C CA . ASP A 1 141 ? -0.834 -7.309 -11.670 1.00 64.12 141 ASP A CA 1
ATOM 1147 C C . ASP A 1 141 ? -1.265 -6.160 -10.732 1.00 64.12 141 ASP A C 1
ATOM 1149 O O . ASP A 1 141 ? -1.696 -5.104 -11.191 1.00 64.12 141 ASP A O 1
ATOM 1153 N N . PHE A 1 142 ? -1.121 -6.322 -9.409 1.00 72.44 142 PHE A N 1
ATOM 1154 C CA . PHE A 1 142 ? -1.566 -5.343 -8.411 1.00 72.44 142 PHE A CA 1
ATOM 1155 C C . PHE A 1 142 ? -0.439 -4.631 -7.656 1.00 72.44 142 PHE A C 1
ATOM 1157 O O . PHE A 1 142 ? -0.725 -3.872 -6.728 1.00 72.44 142 PHE A O 1
ATOM 1164 N N . ASP A 1 143 ? 0.829 -4.811 -8.040 1.00 74.06 143 ASP A N 1
ATOM 1165 C CA . ASP A 1 143 ? 1.967 -4.173 -7.358 1.00 74.06 143 ASP A CA 1
ATOM 1166 C C . ASP A 1 143 ? 1.816 -2.646 -7.284 1.00 74.06 143 ASP A C 1
ATOM 1168 O O . ASP A 1 143 ? 2.101 -2.044 -6.250 1.00 74.06 143 ASP A O 1
ATOM 1172 N N . GLY A 1 144 ? 1.285 -2.009 -8.334 1.00 79.12 144 GLY A N 1
ATOM 1173 C CA . GLY A 1 144 ? 1.020 -0.567 -8.338 1.00 79.12 144 GLY A CA 1
ATOM 1174 C C . GLY A 1 144 ? 0.035 -0.124 -7.248 1.00 79.12 144 GLY A C 1
ATOM 1175 O O . GLY A 1 144 ? 0.306 0.841 -6.532 1.00 79.12 144 GLY A O 1
ATOM 1176 N N . ILE A 1 145 ? -1.065 -0.866 -7.067 1.00 86.00 145 ILE A N 1
ATOM 1177 C CA . ILE A 1 145 ? -2.069 -0.601 -6.022 1.00 86.00 145 ILE A CA 1
ATOM 1178 C C . ILE A 1 145 ? -1.478 -0.872 -4.637 1.00 86.00 145 ILE A C 1
ATOM 1180 O O . ILE A 1 145 ? -1.675 -0.077 -3.719 1.00 86.00 145 ILE A O 1
ATOM 1184 N N . GLN A 1 146 ? -0.718 -1.960 -4.485 1.00 86.31 146 GLN A N 1
ATOM 1185 C CA . GLN A 1 146 ? -0.045 -2.296 -3.230 1.00 86.31 146 GLN A CA 1
ATOM 1186 C C . GLN A 1 146 ? 0.967 -1.220 -2.818 1.00 86.31 146 GLN A C 1
ATOM 1188 O O . GLN A 1 146 ? 1.014 -0.829 -1.653 1.00 86.31 146 GLN A O 1
ATOM 1193 N N . ILE A 1 147 ? 1.752 -0.698 -3.763 1.00 82.81 147 ILE A N 1
ATOM 1194 C CA . ILE A 1 147 ? 2.709 0.382 -3.501 1.00 82.81 147 ILE A CA 1
ATOM 1195 C C . ILE A 1 147 ? 1.977 1.656 -3.068 1.00 82.81 147 ILE A C 1
ATOM 1197 O O . ILE A 1 147 ? 2.339 2.224 -2.041 1.00 82.81 147 ILE A O 1
ATOM 1201 N N . ALA A 1 148 ? 0.930 2.074 -3.785 1.00 87.19 148 ALA A N 1
ATOM 1202 C CA . ALA A 1 148 ? 0.162 3.269 -3.427 1.00 87.19 148 ALA A CA 1
ATOM 1203 C C . ALA A 1 148 ? -0.510 3.134 -2.047 1.00 87.19 148 ALA A C 1
ATOM 1205 O O . ALA A 1 148 ? -0.430 4.036 -1.214 1.00 87.19 148 ALA A O 1
ATOM 1206 N N . ALA A 1 149 ? -1.095 1.966 -1.757 1.00 89.62 149 ALA A N 1
ATOM 1207 C CA . ALA A 1 149 ? -1.685 1.673 -0.453 1.00 89.62 149 ALA A CA 1
ATOM 1208 C C . ALA A 1 149 ? -0.648 1.745 0.677 1.00 89.62 149 ALA A C 1
ATOM 1210 O O . ALA A 1 149 ? -0.926 2.290 1.745 1.00 89.62 149 ALA A O 1
ATOM 1211 N N . ARG A 1 150 ? 0.570 1.251 0.434 1.00 85.62 150 ARG A N 1
ATOM 1212 C CA . ARG A 1 150 ? 1.684 1.352 1.380 1.00 85.62 150 ARG A CA 1
ATOM 1213 C C . ARG A 1 150 ? 2.109 2.800 1.615 1.00 85.62 150 ARG A C 1
ATOM 1215 O O . ARG A 1 150 ? 2.292 3.196 2.765 1.00 85.62 150 ARG A O 1
ATOM 1222 N N . GLU A 1 151 ? 2.289 3.564 0.539 1.00 84.44 151 GLU A N 1
ATOM 1223 C CA . GLU A 1 151 ? 2.700 4.972 0.582 1.00 84.44 151 GLU A CA 1
ATOM 1224 C C . GLU A 1 151 ? 1.660 5.840 1.312 1.00 84.44 151 GLU A C 1
ATOM 1226 O O . GLU A 1 151 ? 2.042 6.775 2.012 1.00 84.44 151 GLU A O 1
ATOM 1231 N N . SER A 1 152 ? 0.375 5.473 1.251 1.00 85.69 152 SER A N 1
ATOM 1232 C CA . SER A 1 152 ? -0.701 6.077 2.049 1.00 85.69 152 SER A CA 1
ATOM 1233 C C . SER A 1 152 ? -0.716 5.599 3.513 1.00 85.69 152 SER A C 1
ATOM 1235 O O . SER A 1 152 ? -0.855 6.404 4.438 1.00 85.69 152 SER A O 1
ATOM 1237 N N . TRP A 1 153 ? -0.516 4.301 3.763 1.00 86.69 153 TRP A N 1
ATOM 1238 C CA . TRP A 1 153 ? -0.572 3.715 5.108 1.00 86.69 153 TRP A CA 1
ATOM 1239 C C . TRP A 1 153 ? 0.600 4.139 6.012 1.00 86.69 153 TRP A C 1
ATOM 1241 O O . TRP A 1 153 ? 0.396 4.503 7.172 1.00 86.69 153 TRP A O 1
ATOM 1251 N N . GLU A 1 154 ? 1.840 4.128 5.507 1.00 83.50 154 GLU A N 1
ATOM 1252 C CA . GLU A 1 154 ? 3.054 4.428 6.290 1.00 83.50 154 GLU A CA 1
ATOM 1253 C C . GLU A 1 154 ? 3.071 5.802 7.009 1.00 83.50 154 GLU A C 1
ATOM 1255 O O . GLU A 1 154 ? 3.517 5.858 8.168 1.00 83.50 154 GLU A O 1
ATOM 1260 N N . PRO A 1 155 ? 2.658 6.925 6.381 1.00 79.88 155 PRO A N 1
ATOM 1261 C CA . PRO A 1 155 ? 2.641 8.235 7.033 1.00 79.88 155 PRO A CA 1
ATOM 1262 C C . PRO A 1 155 ? 1.480 8.406 8.019 1.00 79.88 155 PRO A C 1
ATOM 1264 O O . PRO A 1 155 ? 1.625 9.153 8.987 1.00 79.88 155 PRO A O 1
ATOM 1267 N N . LEU A 1 156 ? 0.362 7.706 7.808 1.00 76.69 156 LEU A N 1
ATOM 1268 C CA . LEU A 1 156 ? -0.857 7.815 8.619 1.00 76.69 156 LEU A CA 1
ATOM 1269 C C . LEU A 1 156 ? -0.915 6.791 9.762 1.00 76.69 156 LEU A C 1
ATOM 1271 O O . LEU A 1 156 ? -1.809 6.835 10.604 1.00 76.69 156 LEU A O 1
ATOM 1275 N N . HIS A 1 157 ? 0.059 5.885 9.834 1.00 71.56 157 HIS A N 1
ATOM 1276 C CA . HIS A 1 157 ? 0.110 4.855 10.858 1.00 71.56 157 HIS A CA 1
ATOM 1277 C C . HIS A 1 157 ? 0.247 5.429 12.289 1.00 71.56 157 HIS A C 1
ATOM 1279 O O . HIS A 1 157 ? 1.034 6.345 12.550 1.00 71.56 157 HIS A O 1
ATOM 1285 N N . ALA A 1 158 ? -0.428 4.788 13.256 1.00 65.25 158 ALA A N 1
ATOM 1286 C CA . ALA A 1 158 ? -0.487 5.164 14.677 1.00 65.25 158 ALA A CA 1
ATOM 1287 C C . ALA A 1 158 ? 0.877 5.480 15.318 1.00 65.25 158 ALA A C 1
ATOM 1289 O O . ALA A 1 158 ? 0.966 6.288 16.239 1.00 65.25 158 ALA A O 1
ATOM 1290 N N . ASP A 1 159 ? 1.955 4.847 14.844 1.00 69.00 159 ASP A N 1
ATOM 1291 C CA . ASP A 1 159 ? 3.308 5.039 15.371 1.00 69.00 159 ASP A CA 1
ATOM 1292 C C . ASP A 1 159 ? 3.889 6.439 15.150 1.00 69.00 159 ASP A C 1
ATOM 1294 O O . ASP A 1 159 ? 4.839 6.816 15.837 1.00 69.00 159 ASP A O 1
ATOM 1298 N N . ARG A 1 160 ? 3.307 7.221 14.239 1.00 74.75 160 ARG A N 1
ATOM 1299 C CA . ARG A 1 160 ? 3.742 8.586 13.926 1.00 74.75 160 ARG A CA 1
ATOM 1300 C C . ARG A 1 160 ? 3.192 9.637 14.883 1.00 74.75 160 ARG A C 1
ATOM 1302 O O . ARG A 1 160 ? 3.710 10.753 14.907 1.00 74.75 160 ARG A O 1
ATOM 1309 N N . PHE A 1 161 ? 2.185 9.290 15.681 1.00 77.31 161 PHE A N 1
ATOM 1310 C CA . PHE A 1 161 ? 1.457 10.247 16.502 1.00 77.31 161 PHE A CA 1
ATOM 1311 C C . PHE A 1 161 ? 1.557 9.924 17.993 1.00 77.31 161 PHE A C 1
ATOM 1313 O O . PHE A 1 161 ? 1.601 8.762 18.412 1.00 77.31 161 PHE A O 1
ATOM 1320 N N . ASP A 1 162 ? 1.573 10.987 18.793 1.00 82.12 162 ASP A N 1
ATOM 1321 C CA . ASP A 1 162 ? 1.255 10.932 20.215 1.00 82.12 162 ASP A CA 1
ATOM 1322 C C . ASP A 1 162 ? -0.272 11.013 20.339 1.00 82.12 162 ASP A C 1
ATOM 1324 O O . ASP A 1 162 ? -0.859 12.066 20.094 1.00 82.12 162 ASP A O 1
ATOM 1328 N N . LEU A 1 163 ? -0.912 9.869 20.599 1.00 84.00 163 LEU A N 1
ATOM 1329 C CA . LEU A 1 163 ? -2.370 9.719 20.506 1.00 84.00 163 LEU A CA 1
ATOM 1330 C C . LEU A 1 163 ? -3.117 10.389 21.663 1.00 84.00 163 LEU A C 1
ATOM 1332 O O . LEU A 1 163 ? -4.317 10.615 21.545 1.00 84.00 163 LEU A O 1
ATOM 1336 N N . ASP A 1 164 ? -2.406 10.713 22.743 1.00 81.88 164 ASP A N 1
ATOM 1337 C CA . ASP A 1 164 ? -2.974 11.245 23.986 1.00 81.88 164 ASP A CA 1
ATOM 1338 C C . ASP A 1 164 ? -2.812 12.767 24.091 1.00 81.88 164 ASP A C 1
ATOM 1340 O O . ASP A 1 164 ? -3.145 13.391 25.101 1.00 81.88 164 ASP A O 1
ATOM 1344 N N . LYS A 1 165 ? -2.255 13.386 23.047 1.00 81.06 165 LYS A N 1
ATOM 1345 C CA . LYS A 1 165 ? -1.971 14.811 23.012 1.00 81.06 165 LYS A CA 1
ATOM 1346 C C . LYS A 1 165 ? -2.914 15.520 22.054 1.00 81.06 165 LYS A C 1
ATOM 1348 O O . LYS A 1 165 ? -2.989 15.187 20.876 1.00 81.06 165 LYS A O 1
ATOM 1353 N N . GLU A 1 166 ? -3.558 16.567 22.558 1.00 79.44 166 GLU A N 1
ATOM 1354 C CA . GLU A 1 166 ? -4.350 17.482 21.739 1.00 79.44 166 GLU A CA 1
ATOM 1355 C C . GLU A 1 166 ? -3.473 18.195 20.705 1.00 79.44 166 GLU A C 1
ATOM 1357 O O . GLU A 1 166 ? -2.378 18.686 21.017 1.00 79.44 166 GLU A O 1
ATOM 1362 N N . ARG A 1 167 ? -3.969 18.269 19.468 1.00 85.19 167 ARG A N 1
ATOM 1363 C CA . ARG A 1 167 ? -3.308 18.959 18.360 1.00 85.19 167 ARG A CA 1
ATOM 1364 C C . ARG A 1 167 ? -4.334 19.714 17.517 1.00 85.19 167 ARG A C 1
ATOM 1366 O O . ARG A 1 167 ? -5.445 19.219 17.354 1.00 85.19 167 ARG A O 1
ATOM 1373 N N . PRO A 1 168 ? -3.968 20.877 16.957 1.00 86.25 168 PRO A N 1
ATOM 1374 C CA . PRO A 1 168 ? -4.880 21.653 16.121 1.00 86.25 168 PRO A CA 1
ATOM 1375 C C . PRO A 1 168 ? -5.215 20.963 14.788 1.00 86.25 168 PRO A C 1
ATOM 1377 O O . PRO A 1 168 ? -6.279 21.213 14.247 1.00 86.25 168 PRO A O 1
ATOM 1380 N N . ASP A 1 169 ? -4.340 20.084 14.288 1.00 87.31 169 ASP A N 1
ATOM 1381 C CA . ASP A 1 169 ? -4.474 19.341 13.023 1.00 87.31 169 ASP A CA 1
ATOM 1382 C C . ASP A 1 169 ? -5.061 17.925 13.201 1.00 87.31 169 ASP A C 1
ATOM 1384 O O . ASP A 1 169 ? -5.047 17.110 12.281 1.00 87.31 169 ASP A O 1
ATOM 1388 N N . ALA A 1 170 ? -5.545 17.587 14.401 1.00 88.88 170 ALA A N 1
ATOM 1389 C CA . ALA A 1 170 ? -5.908 16.213 14.743 1.00 88.88 170 ALA A CA 1
ATOM 1390 C C . ALA A 1 170 ? -7.126 15.678 13.964 1.00 88.88 170 ALA A C 1
ATOM 1392 O O . ALA A 1 170 ? -7.204 14.479 13.710 1.00 88.88 170 ALA A O 1
ATOM 1393 N N . GLU A 1 171 ? -8.057 16.553 13.586 1.00 89.62 171 GLU A N 1
ATOM 1394 C CA . GLU A 1 171 ? -9.260 16.197 12.822 1.00 89.62 171 GLU A CA 1
ATOM 1395 C C . GLU A 1 171 ? -8.943 15.922 11.348 1.00 89.62 171 GLU A C 1
ATOM 1397 O O . GLU A 1 171 ? -9.374 14.904 10.809 1.00 89.62 171 GLU A O 1
ATOM 1402 N N . GLU A 1 172 ? -8.075 16.729 10.733 1.00 88.81 172 GLU A N 1
ATOM 1403 C CA . GLU A 1 172 ? -7.590 16.491 9.367 1.00 88.81 172 GLU A CA 1
ATOM 1404 C C . GLU A 1 172 ? -6.819 15.166 9.269 1.00 88.81 172 GLU A C 1
ATOM 1406 O O . GLU A 1 172 ? -7.076 14.350 8.383 1.00 88.81 172 GLU A O 1
ATOM 1411 N N . ILE A 1 173 ? -5.919 14.906 10.228 1.00 89.94 173 ILE A N 1
ATOM 1412 C CA . ILE A 1 173 ? -5.176 13.639 10.308 1.00 89.94 173 ILE A CA 1
ATOM 1413 C C . ILE A 1 173 ? -6.137 12.458 10.466 1.00 89.94 173 ILE A C 1
ATOM 1415 O O . ILE A 1 173 ? -5.942 11.409 9.849 1.00 89.94 173 ILE A O 1
ATOM 1419 N N . ALA A 1 174 ? -7.169 12.613 11.296 1.00 91.44 174 ALA A N 1
ATOM 1420 C CA . ALA A 1 174 ? -8.161 11.576 11.515 1.00 91.44 174 ALA A CA 1
ATOM 1421 C C . ALA A 1 174 ? -8.946 11.242 10.242 1.00 91.44 174 ALA A C 1
ATOM 1423 O O . ALA A 1 174 ? -9.086 10.064 9.914 1.00 91.44 174 ALA A O 1
ATOM 1424 N N . HIS A 1 175 ? -9.418 12.252 9.507 1.00 92.69 175 HIS A N 1
ATOM 1425 C CA . HIS A 1 175 ? -10.128 12.046 8.243 1.00 92.69 175 HIS A CA 1
ATOM 1426 C C . HIS A 1 175 ? -9.247 11.313 7.227 1.00 92.69 175 HIS A C 1
ATOM 1428 O O . HIS A 1 175 ? -9.665 10.285 6.687 1.00 92.69 175 HIS A O 1
ATOM 1434 N N . ALA A 1 176 ? -8.002 11.763 7.047 1.00 91.25 176 ALA A N 1
ATOM 1435 C CA . ALA A 1 176 ? -7.051 11.124 6.143 1.00 91.25 176 ALA A CA 1
ATOM 1436 C C . ALA A 1 176 ? -6.789 9.655 6.518 1.00 91.25 176 ALA A C 1
ATOM 1438 O O . ALA A 1 176 ? -6.844 8.767 5.661 1.00 91.25 176 ALA A O 1
ATOM 1439 N N . TRP A 1 177 ? -6.554 9.376 7.805 1.00 92.19 177 TRP A N 1
ATOM 1440 C CA . TRP A 1 177 ? -6.315 8.019 8.297 1.00 92.19 177 TRP A CA 1
ATOM 1441 C C . TRP A 1 177 ? -7.540 7.121 8.101 1.00 92.19 177 TRP A C 1
ATOM 1443 O O . TRP A 1 177 ? -7.417 6.017 7.569 1.00 92.19 177 TRP A O 1
ATOM 1453 N N . LEU A 1 178 ? -8.732 7.583 8.477 1.00 94.12 178 LEU A N 1
ATOM 1454 C CA . LEU A 1 178 ? -9.950 6.778 8.402 1.00 94.12 178 LEU A CA 1
ATOM 1455 C C . LEU A 1 178 ? -10.375 6.484 6.961 1.00 94.12 178 LEU A C 1
ATOM 1457 O O . LEU A 1 178 ? -10.771 5.349 6.679 1.00 94.12 178 LEU A O 1
ATOM 1461 N N . ASN A 1 179 ? -10.236 7.449 6.046 1.00 94.25 179 ASN A N 1
ATOM 1462 C CA . ASN A 1 179 ? -10.465 7.229 4.617 1.00 94.25 179 ASN A CA 1
ATOM 1463 C C . ASN A 1 179 ? -9.466 6.224 4.033 1.00 94.25 179 ASN A C 1
ATOM 1465 O O . ASN A 1 179 ? -9.880 5.270 3.372 1.00 94.25 179 ASN A O 1
ATOM 1469 N N . SER A 1 180 ? -8.177 6.368 4.355 1.00 92.44 180 SER A N 1
ATOM 1470 C CA . SER A 1 180 ? -7.133 5.445 3.889 1.00 92.44 180 SER A CA 1
ATOM 1471 C C . SER A 1 180 ? -7.359 4.025 4.414 1.00 92.44 180 SER A C 1
ATOM 1473 O O . SER A 1 180 ? -7.318 3.065 3.648 1.00 92.44 180 SER A O 1
ATOM 1475 N N . ALA A 1 181 ? -7.683 3.874 5.703 1.00 92.56 181 ALA A N 1
ATOM 1476 C CA . ALA A 1 181 ? -7.986 2.579 6.308 1.00 92.56 181 ALA A CA 1
ATOM 1477 C C . ALA A 1 181 ? -9.230 1.929 5.679 1.00 92.56 181 ALA A C 1
ATOM 1479 O O . ALA A 1 181 ? -9.220 0.734 5.383 1.00 92.56 181 ALA A O 1
ATOM 1480 N N . ALA A 1 182 ? -10.292 2.704 5.429 1.00 93.88 182 ALA A N 1
ATOM 1481 C CA . ALA A 1 182 ? -11.497 2.202 4.773 1.00 93.88 182 ALA A CA 1
ATOM 1482 C C . ALA A 1 182 ? -11.228 1.751 3.328 1.00 93.88 182 ALA A C 1
ATOM 1484 O O . ALA A 1 182 ? -11.716 0.695 2.918 1.00 93.88 182 ALA A O 1
ATOM 1485 N N . LEU A 1 183 ? -10.431 2.513 2.572 1.00 94.50 183 LEU A N 1
ATOM 1486 C CA . LEU A 1 183 ? -10.034 2.166 1.208 1.00 94.50 183 LEU A CA 1
ATOM 1487 C C . LEU A 1 183 ? -9.165 0.899 1.186 1.00 94.50 183 LEU A C 1
ATOM 1489 O O . LEU A 1 183 ? -9.477 -0.041 0.455 1.00 94.50 183 LEU A O 1
ATOM 1493 N N . ILE A 1 184 ? -8.145 0.815 2.048 1.00 93.06 184 ILE A N 1
ATOM 1494 C CA . ILE A 1 184 ? -7.297 -0.379 2.212 1.00 93.06 184 ILE A CA 1
ATOM 1495 C C . ILE A 1 184 ? -8.143 -1.606 2.558 1.00 93.06 184 ILE A C 1
ATOM 1497 O O . ILE A 1 184 ? -7.963 -2.657 1.947 1.00 93.06 184 ILE A O 1
ATOM 1501 N N . ALA A 1 185 ? -9.095 -1.484 3.487 1.00 93.12 185 ALA A N 1
ATOM 1502 C CA . ALA A 1 185 ? -9.964 -2.594 3.876 1.00 93.12 185 ALA A CA 1
ATOM 1503 C C . ALA A 1 185 ? -10.751 -3.160 2.681 1.00 93.12 185 ALA A C 1
ATOM 1505 O O . ALA A 1 185 ? -10.849 -4.375 2.518 1.00 93.12 185 ALA A O 1
ATOM 1506 N N . LYS A 1 186 ? -11.274 -2.284 1.815 1.00 93.69 186 LYS A N 1
ATOM 1507 C CA . LYS A 1 186 ? -12.035 -2.673 0.617 1.00 93.69 186 LYS A CA 1
ATOM 1508 C C . LYS A 1 186 ? -11.154 -3.299 -0.458 1.00 93.69 186 LYS A C 1
ATOM 1510 O O . LYS A 1 186 ? -11.551 -4.287 -1.069 1.00 93.69 186 LYS A O 1
ATOM 1515 N N . LEU A 1 187 ? -9.958 -2.755 -0.677 1.00 92.75 187 LEU A N 1
ATOM 1516 C CA . LEU A 1 187 ? -8.990 -3.326 -1.617 1.00 92.75 187 LEU A CA 1
ATOM 1517 C C . LEU A 1 187 ? -8.489 -4.695 -1.139 1.00 92.75 187 LEU A C 1
ATOM 1519 O O . LEU A 1 187 ? -8.341 -5.610 -1.946 1.00 92.75 187 LEU A O 1
ATOM 1523 N N . PHE A 1 188 ? -8.299 -4.859 0.172 1.00 90.69 188 PHE A N 1
ATOM 1524 C CA . PHE A 1 188 ? -7.954 -6.143 0.775 1.00 90.69 188 PHE A CA 1
ATOM 1525 C C . PHE A 1 188 ? -9.089 -7.162 0.615 1.00 90.69 188 PHE A C 1
ATOM 1527 O O . PHE A 1 188 ? -8.840 -8.266 0.142 1.00 90.69 188 PHE A O 1
ATOM 1534 N N . GLN A 1 189 ? -10.342 -6.769 0.881 1.00 90.19 189 GLN A N 1
ATOM 1535 C CA . GLN A 1 189 ? -11.520 -7.606 0.605 1.00 90.19 189 GLN A CA 1
ATOM 1536 C C . GLN A 1 189 ? -11.606 -8.047 -0.860 1.00 90.19 189 GLN A C 1
ATOM 1538 O O . GLN A 1 189 ? -12.091 -9.134 -1.172 1.00 90.19 189 GLN A O 1
ATOM 1543 N N . ALA A 1 190 ? -11.169 -7.183 -1.775 1.00 89.38 190 ALA A N 1
ATOM 1544 C CA . ALA A 1 190 ? -11.210 -7.433 -3.204 1.00 89.38 190 ALA A CA 1
ATOM 1545 C C . ALA A 1 190 ? -10.058 -8.305 -3.727 1.00 89.38 190 ALA A C 1
ATOM 1547 O O . ALA A 1 190 ? -10.061 -8.563 -4.934 1.00 89.38 190 ALA A O 1
ATOM 1548 N N . ASP A 1 191 ? -9.160 -8.772 -2.852 1.00 86.62 191 ASP A N 1
ATOM 1549 C CA . ASP A 1 191 ? -7.973 -9.579 -3.172 1.00 86.62 191 ASP A CA 1
ATOM 1550 C C . ASP A 1 191 ? -6.906 -8.821 -3.986 1.00 86.62 191 ASP A C 1
ATOM 1552 O O . ASP A 1 191 ? -6.208 -9.376 -4.825 1.00 86.62 191 ASP A O 1
ATOM 1556 N N . LEU A 1 192 ? -6.803 -7.503 -3.768 1.00 86.50 192 LEU A N 1
ATOM 1557 C CA . LEU A 1 192 ? -5.854 -6.633 -4.483 1.00 86.50 192 LEU A CA 1
ATOM 1558 C C . LEU A 1 192 ? -4.612 -6.285 -3.655 1.00 86.50 192 LEU A C 1
ATOM 1560 O O . LEU A 1 192 ? -3.716 -5.599 -4.140 1.00 86.50 192 LEU A O 1
ATOM 1564 N N . LEU A 1 193 ? -4.566 -6.728 -2.396 1.00 84.50 193 LEU A N 1
ATOM 1565 C CA . LEU A 1 193 ? -3.489 -6.446 -1.442 1.00 84.50 193 LEU A CA 1
ATOM 1566 C C . LEU A 1 193 ? -2.864 -7.735 -0.897 1.00 84.50 193 LEU A C 1
ATOM 1568 O O . LEU A 1 193 ? -2.506 -7.806 0.277 1.00 84.50 193 LEU A O 1
ATOM 1572 N N . ASP A 1 194 ? -2.772 -8.775 -1.719 1.00 70.94 194 ASP A N 1
ATOM 1573 C CA . ASP A 1 194 ? -2.531 -10.140 -1.245 1.00 70.94 194 ASP A CA 1
ATOM 1574 C C . ASP A 1 194 ? -1.114 -10.356 -0.655 1.00 70.94 194 ASP A C 1
ATOM 1576 O O . ASP A 1 194 ? -0.921 -11.214 0.211 1.00 70.94 194 ASP A O 1
ATOM 1580 N N . GLY A 1 195 ? -0.138 -9.512 -1.029 1.00 65.44 195 GLY A N 1
ATOM 1581 C CA . GLY A 1 195 ? 1.230 -9.536 -0.493 1.00 65.44 195 GLY A CA 1
ATOM 1582 C C . GLY A 1 195 ? 1.422 -8.803 0.843 1.00 65.44 195 GLY A C 1
ATOM 1583 O O . GLY A 1 195 ? 2.336 -9.126 1.603 1.00 65.44 195 GLY A O 1
ATOM 1584 N N . TYR A 1 196 ? 0.566 -7.826 1.174 1.00 73.06 196 TYR A N 1
ATOM 1585 C CA . TYR A 1 196 ? 0.805 -6.929 2.319 1.00 73.06 196 TYR A CA 1
ATOM 1586 C C . TYR A 1 196 ? -0.422 -6.579 3.173 1.00 73.06 196 TYR A C 1
ATOM 1588 O O . TYR A 1 196 ? -0.259 -6.176 4.328 1.00 73.06 196 TYR A O 1
ATOM 1596 N N . GLY A 1 197 ? -1.643 -6.762 2.668 1.00 77.44 197 GLY A N 1
ATOM 1597 C CA . GLY A 1 197 ? -2.885 -6.375 3.341 1.00 77.44 197 GLY A CA 1
ATOM 1598 C C . GLY A 1 197 ? -3.047 -7.035 4.711 1.00 77.44 197 GLY A C 1
ATOM 1599 O O . GLY A 1 197 ? -3.265 -6.344 5.707 1.00 77.44 197 GLY A O 1
ATOM 1600 N N . SER A 1 198 ? -2.821 -8.352 4.808 1.00 78.50 198 SER A N 1
ATOM 1601 C CA . SER A 1 198 ? -2.847 -9.070 6.094 1.00 78.50 198 SER A CA 1
ATOM 1602 C C . SER A 1 198 ? -1.781 -8.551 7.070 1.00 78.50 198 SER A C 1
ATOM 1604 O O . SER A 1 198 ? -2.008 -8.456 8.281 1.00 78.50 198 SER A O 1
ATOM 1606 N N . MET A 1 199 ? -0.609 -8.163 6.564 1.00 79.06 199 MET A N 1
ATOM 1607 C CA . MET A 1 199 ? 0.485 -7.636 7.374 1.00 79.06 199 MET A CA 1
ATOM 1608 C C . MET A 1 199 ? 0.179 -6.238 7.926 1.00 79.06 199 MET A C 1
ATOM 1610 O O . MET A 1 199 ? 0.497 -5.980 9.090 1.00 79.06 199 MET A O 1
ATOM 1614 N N . TRP A 1 200 ? -0.470 -5.361 7.161 1.00 81.31 200 TRP A N 1
ATOM 1615 C CA . TRP A 1 200 ? -0.875 -4.033 7.640 1.00 81.31 200 TRP A CA 1
ATOM 1616 C C . TRP A 1 200 ? -2.039 -4.113 8.624 1.00 81.31 200 TRP A C 1
ATOM 1618 O O . TRP A 1 200 ? -1.930 -3.602 9.738 1.00 81.31 200 TRP A O 1
ATOM 1628 N N . VAL A 1 201 ? -3.098 -4.854 8.283 1.00 83.69 201 VAL A N 1
ATOM 1629 C CA . VAL A 1 201 ? -4.263 -5.033 9.166 1.00 83.69 201 VAL A CA 1
ATOM 1630 C C . VAL A 1 201 ? -3.839 -5.650 10.501 1.00 83.69 201 VAL A C 1
ATOM 1632 O O . VAL A 1 201 ? -4.205 -5.161 11.571 1.00 83.69 201 VAL A O 1
ATOM 1635 N N . SER A 1 202 ? -2.980 -6.674 10.468 1.00 80.44 202 SER A N 1
ATOM 1636 C CA . SER A 1 202 ? -2.429 -7.271 11.689 1.00 80.44 202 SER A CA 1
ATOM 1637 C C . SER A 1 202 ? -1.549 -6.321 12.495 1.00 80.44 202 SER A C 1
ATOM 1639 O O . SER A 1 202 ? -1.507 -6.420 13.722 1.00 80.44 202 SER A O 1
ATOM 1641 N N . HIS A 1 203 ? -0.826 -5.416 11.828 1.00 82.75 203 HIS A N 1
ATOM 1642 C CA . HIS A 1 203 ? 0.002 -4.422 12.504 1.00 82.75 203 HIS A CA 1
ATOM 1643 C C . HIS A 1 203 ? -0.891 -3.499 13.330 1.00 82.75 203 HIS A C 1
ATOM 1645 O O . HIS A 1 203 ? -0.654 -3.324 14.527 1.00 82.75 203 HIS A O 1
ATOM 1651 N N . ASP A 1 204 ? -1.946 -2.979 12.710 1.00 86.81 204 ASP A N 1
ATOM 1652 C CA . ASP A 1 204 ? -2.852 -2.009 13.318 1.00 86.81 204 ASP A CA 1
ATOM 1653 C C . ASP A 1 204 ? -3.669 -2.636 14.452 1.00 86.81 204 ASP A C 1
ATOM 1655 O O . ASP A 1 204 ? -3.797 -2.031 15.521 1.00 86.81 204 ASP A O 1
ATOM 1659 N N . LEU A 1 205 ? -4.117 -3.886 14.283 1.00 87.19 205 LEU A N 1
ATOM 1660 C CA . LEU A 1 205 ? -4.759 -4.682 15.334 1.00 87.19 205 LEU A CA 1
ATOM 1661 C C . LEU A 1 205 ? -3.859 -4.825 16.574 1.00 87.19 205 LEU A C 1
ATOM 1663 O O . LEU A 1 205 ? -4.247 -4.435 17.677 1.00 87.19 205 LEU A O 1
ATOM 1667 N N . VAL A 1 206 ? -2.622 -5.309 16.401 1.00 85.44 206 VAL A N 1
ATOM 1668 C CA . VAL A 1 206 ? -1.659 -5.488 17.507 1.00 85.44 206 VAL A CA 1
ATOM 1669 C C . VAL A 1 206 ? -1.323 -4.152 18.167 1.00 85.44 206 VAL A C 1
ATOM 1671 O O . VAL A 1 206 ? -1.221 -4.050 19.394 1.00 85.44 206 VAL A O 1
ATOM 1674 N N . ARG A 1 207 ? -1.139 -3.091 17.376 1.00 85.25 207 ARG A N 1
ATOM 1675 C CA . ARG A 1 207 ? -0.840 -1.761 17.917 1.00 85.25 207 ARG A CA 1
ATOM 1676 C C . ARG A 1 207 ? -1.980 -1.239 18.772 1.00 85.25 207 ARG A C 1
ATOM 1678 O O . ARG A 1 207 ? -1.706 -0.716 19.849 1.00 85.25 207 ARG A O 1
ATOM 1685 N N . THR A 1 208 ? -3.212 -1.404 18.318 1.00 88.38 208 THR A N 1
ATOM 1686 C CA . THR A 1 208 ? -4.410 -0.895 18.990 1.00 88.38 208 THR A CA 1
ATOM 1687 C C . THR A 1 208 ? -4.730 -1.690 20.248 1.00 88.38 208 THR A C 1
ATOM 1689 O O . THR A 1 208 ? -4.908 -1.102 21.314 1.00 88.38 208 THR A O 1
ATOM 1692 N N . PHE A 1 209 ? -4.727 -3.022 20.162 1.00 88.12 209 PHE A N 1
ATOM 1693 C CA . PHE A 1 209 ? -5.187 -3.871 21.258 1.00 88.12 209 PHE A CA 1
ATOM 1694 C C . PHE A 1 209 ? -4.090 -4.349 22.208 1.00 88.12 209 PHE A C 1
ATOM 1696 O O . PHE A 1 209 ? -4.410 -4.712 23.338 1.00 88.12 209 PHE A O 1
ATOM 1703 N N . GLU A 1 210 ? -2.811 -4.355 21.822 1.00 86.06 210 GLU A N 1
ATOM 1704 C CA . GLU A 1 210 ? -1.738 -4.897 22.676 1.00 86.06 210 GLU A CA 1
ATOM 1705 C C . GLU A 1 210 ? -0.710 -3.857 23.121 1.00 86.06 210 GLU A C 1
ATOM 1707 O O . GLU A 1 210 ? -0.266 -3.893 24.266 1.00 86.06 210 GLU A O 1
ATOM 1712 N N . ARG A 1 211 ? -0.300 -2.939 22.237 1.00 82.19 211 ARG A N 1
ATOM 1713 C CA . ARG A 1 211 ? 0.852 -2.055 22.512 1.00 82.19 211 ARG A CA 1
ATOM 1714 C C . ARG A 1 211 ? 0.470 -0.652 22.955 1.00 82.19 211 ARG A C 1
ATOM 1716 O O . ARG A 1 211 ? 1.133 -0.086 23.817 1.00 82.19 211 ARG A O 1
ATOM 1723 N N . ARG A 1 212 ? -0.565 -0.074 22.353 1.00 78.50 212 ARG A N 1
ATOM 1724 C CA . ARG A 1 212 ? -1.044 1.280 22.642 1.00 78.50 212 ARG A CA 1
ATOM 1725 C C . ARG A 1 212 ? -2.416 1.199 23.292 1.00 78.50 212 ARG A C 1
ATOM 1727 O O . ARG A 1 212 ? -3.369 1.760 22.784 1.00 78.50 212 ARG A O 1
ATOM 1734 N N . THR A 1 213 ? -2.537 0.480 24.400 1.00 77.81 213 THR A N 1
ATOM 1735 C CA . THR A 1 213 ? -3.814 0.372 25.128 1.00 77.81 213 THR A CA 1
ATOM 1736 C C . THR A 1 213 ? -4.050 1.533 26.091 1.00 77.81 213 THR A C 1
ATOM 1738 O O . THR A 1 213 ? -5.139 1.659 26.635 1.00 77.81 213 THR A O 1
ATOM 1741 N N . GLN A 1 214 ? -3.030 2.360 26.331 1.00 72.06 214 GLN A N 1
ATOM 1742 C CA . GLN A 1 214 ? -3.162 3.590 27.108 1.00 72.06 214 GLN A CA 1
ATOM 1743 C C . GLN A 1 214 ? -3.817 4.692 26.259 1.00 72.06 214 GLN A C 1
ATOM 1745 O O . GLN A 1 214 ? -3.843 4.597 25.025 1.00 72.06 214 GLN A O 1
ATOM 1750 N N . GLY A 1 215 ? -4.374 5.690 26.944 1.00 75.00 215 GLY A N 1
ATOM 1751 C CA . GLY A 1 215 ? -5.095 6.801 26.329 1.00 75.00 215 GLY A CA 1
ATOM 1752 C C . GLY A 1 215 ? -6.590 6.786 26.599 1.00 75.00 215 GLY A C 1
ATOM 1753 O O . GLY A 1 215 ? -7.213 5.730 26.690 1.00 75.00 215 GLY A O 1
ATOM 1754 N N . ASP A 1 216 ? -7.165 7.977 26.736 1.00 85.25 216 ASP A N 1
ATOM 1755 C CA . ASP A 1 216 ? -8.595 8.150 26.968 1.00 85.25 216 ASP A CA 1
ATOM 1756 C C . ASP A 1 216 ? -9.346 8.276 25.634 1.00 85.25 216 ASP A C 1
ATOM 1758 O O . ASP A 1 216 ? -9.374 9.342 25.009 1.00 85.25 216 ASP A O 1
ATOM 1762 N N . ILE A 1 217 ? -9.961 7.171 25.196 1.00 89.31 217 ILE A N 1
ATOM 1763 C CA . ILE A 1 217 ? -10.763 7.110 23.964 1.00 89.31 217 ILE A CA 1
ATOM 1764 C C . ILE A 1 217 ? -11.965 8.068 23.997 1.00 89.31 217 ILE A C 1
ATOM 1766 O O . ILE A 1 217 ? -12.451 8.478 22.948 1.00 89.31 217 ILE A O 1
ATOM 1770 N N . THR A 1 218 ? -12.421 8.488 25.180 1.00 88.44 218 THR A N 1
ATOM 1771 C CA . THR A 1 218 ? -13.535 9.441 25.307 1.00 88.44 218 THR A CA 1
ATOM 1772 C C . THR A 1 218 ? -13.113 10.879 25.013 1.00 88.44 218 THR A C 1
ATOM 1774 O O . THR A 1 218 ? -13.960 11.729 24.753 1.00 88.44 218 THR A O 1
ATOM 1777 N N . LYS A 1 219 ? -11.803 11.162 25.020 1.00 87.12 219 LYS A N 1
ATOM 1778 C CA . LYS A 1 219 ? -11.263 12.521 24.888 1.00 87.12 219 LYS A CA 1
ATOM 1779 C C . LYS A 1 219 ? -10.513 12.752 23.588 1.00 87.12 219 LYS A C 1
ATOM 1781 O O . LYS A 1 219 ? -10.697 13.794 22.969 1.00 87.12 219 LYS A O 1
ATOM 1786 N N . HIS A 1 220 ? -9.667 11.809 23.180 1.00 90.19 220 HIS A N 1
ATOM 1787 C CA . HIS A 1 220 ? -8.678 12.081 22.140 1.00 90.19 220 HIS A CA 1
ATOM 1788 C C . HIS A 1 220 ? -9.118 11.574 20.764 1.00 90.19 220 HIS A C 1
ATOM 1790 O O . HIS A 1 220 ? -9.255 10.372 20.534 1.00 90.19 220 HIS A O 1
ATOM 1796 N N . ILE A 1 221 ? -9.265 12.492 19.809 1.00 90.62 221 ILE A N 1
ATOM 1797 C CA . ILE A 1 221 ? -9.731 12.193 18.445 1.00 90.62 221 ILE A CA 1
ATOM 1798 C C . ILE A 1 221 ? -8.817 11.214 17.691 1.00 90.62 221 ILE A C 1
ATOM 1800 O O . ILE A 1 221 ? -9.300 10.303 17.022 1.00 90.62 221 ILE A O 1
ATOM 1804 N N . LEU A 1 222 ? -7.493 11.323 17.838 1.00 90.19 222 LEU A N 1
ATOM 1805 C CA . LEU A 1 222 ? -6.558 10.386 17.199 1.00 90.19 222 LEU A CA 1
ATOM 1806 C C . LEU A 1 222 ? -6.638 8.991 17.823 1.00 90.19 222 LEU A C 1
ATOM 1808 O O . LEU A 1 222 ? -6.433 7.991 17.135 1.00 90.19 222 LEU A O 1
ATOM 1812 N N . LYS A 1 223 ? -6.990 8.910 19.112 1.00 90.94 223 LYS A N 1
ATOM 1813 C CA . LYS A 1 223 ? -7.255 7.637 19.777 1.00 90.94 223 LYS A CA 1
ATOM 1814 C C . LYS A 1 223 ? -8.536 6.994 19.253 1.00 90.94 223 LYS A C 1
ATOM 1816 O O . LYS A 1 223 ? -8.523 5.809 18.930 1.00 90.94 223 LYS A O 1
ATOM 1821 N N . GLN A 1 224 ? -9.602 7.780 19.109 1.00 92.31 224 GLN A N 1
ATOM 1822 C CA . GLN A 1 224 ? -10.856 7.350 18.480 1.00 92.31 224 GLN A CA 1
ATOM 1823 C C . GLN A 1 224 ? -10.608 6.852 17.049 1.00 92.31 224 GLN A C 1
ATOM 1825 O O . GLN A 1 224 ? -11.054 5.767 16.685 1.00 92.31 224 GLN A O 1
ATOM 1830 N N . SER A 1 225 ? -9.809 7.592 16.277 1.00 92.31 225 SER A N 1
ATOM 1831 C CA . SER A 1 225 ? -9.456 7.264 14.890 1.00 92.31 225 SER A CA 1
ATOM 1832 C C . SER A 1 225 ? -8.669 5.962 14.778 1.00 92.31 225 SER A C 1
ATOM 1834 O O . SER A 1 225 ? -8.971 5.141 13.921 1.00 92.31 225 SER A O 1
ATOM 1836 N N . GLN A 1 226 ? -7.705 5.725 15.676 1.00 92.38 226 GLN A N 1
ATOM 1837 C CA . GLN A 1 226 ? -6.947 4.473 15.716 1.00 92.38 226 GLN A CA 1
ATOM 1838 C C . GLN A 1 226 ? -7.874 3.259 15.869 1.00 92.38 226 GLN A C 1
ATOM 1840 O O . GLN A 1 226 ? -7.762 2.282 15.127 1.00 92.38 226 GLN A O 1
ATOM 1845 N N . VAL A 1 227 ? -8.775 3.313 16.852 1.00 93.44 227 VAL A N 1
ATOM 1846 C CA . VAL A 1 227 ? -9.681 2.198 17.151 1.00 93.44 227 VAL A CA 1
ATOM 1847 C C . VAL A 1 227 ? -10.691 2.022 16.018 1.00 93.44 227 VAL A C 1
ATOM 1849 O O . VAL A 1 227 ? -10.966 0.897 15.600 1.00 93.44 227 VAL A O 1
ATOM 1852 N N . LEU A 1 228 ? -11.184 3.126 15.458 1.00 94.75 228 LEU A N 1
ATOM 1853 C CA . LEU A 1 228 ? -12.128 3.096 14.350 1.00 94.75 228 LEU A CA 1
ATOM 1854 C C . LEU A 1 228 ? -11.504 2.602 13.036 1.00 94.75 228 LEU A C 1
ATOM 1856 O O . LEU A 1 228 ? -12.171 1.895 12.287 1.00 94.75 228 LEU A O 1
ATOM 1860 N N . ALA A 1 229 ? -10.229 2.892 12.767 1.00 93.38 229 ALA A N 1
ATOM 1861 C CA . ALA A 1 229 ? -9.506 2.333 11.624 1.00 93.38 229 ALA A CA 1
ATOM 1862 C C . ALA A 1 229 ? -9.456 0.797 11.697 1.00 93.38 229 ALA A C 1
ATOM 1864 O O . ALA A 1 229 ? -9.736 0.112 10.715 1.00 93.38 229 ALA A O 1
ATOM 1865 N N . VAL A 1 230 ? -9.191 0.250 12.888 1.00 92.81 230 VAL A N 1
ATOM 1866 C CA . VAL A 1 230 ? -9.229 -1.199 13.124 1.00 92.81 230 VAL A CA 1
ATOM 1867 C C . VAL A 1 230 ? -10.641 -1.765 12.980 1.00 92.81 230 VAL A C 1
ATOM 1869 O O . VAL A 1 230 ? -10.820 -2.800 12.336 1.00 92.81 230 VAL A O 1
ATOM 1872 N N . ALA A 1 231 ? -11.651 -1.077 13.514 1.00 94.50 231 ALA A N 1
ATOM 1873 C CA . ALA A 1 231 ? -13.045 -1.468 13.326 1.00 94.50 231 ALA A CA 1
ATOM 1874 C C . ALA A 1 231 ? -13.438 -1.479 11.838 1.00 94.50 231 ALA A C 1
ATOM 1876 O O . ALA A 1 231 ? -14.111 -2.403 11.393 1.00 94.50 231 ALA A O 1
ATOM 1877 N N . ASN A 1 232 ? -12.963 -0.519 11.039 1.00 93.50 232 ASN A N 1
ATOM 1878 C CA . ASN A 1 232 ? -13.183 -0.499 9.594 1.00 93.50 232 ASN A CA 1
ATOM 1879 C C . ASN A 1 232 ? -12.558 -1.711 8.891 1.00 93.50 232 ASN A C 1
ATOM 1881 O O . ASN A 1 232 ? -13.212 -2.287 8.024 1.00 93.50 232 ASN A O 1
ATOM 1885 N N . TYR A 1 233 ? -11.346 -2.139 9.267 1.00 92.00 233 TYR A N 1
ATOM 1886 C CA . TYR A 1 233 ? -10.773 -3.374 8.716 1.00 92.00 233 TYR A CA 1
ATOM 1887 C C . TYR A 1 233 ? -11.665 -4.578 9.016 1.00 92.00 233 TYR A C 1
ATOM 1889 O O . TYR A 1 233 ? -11.989 -5.335 8.110 1.00 92.00 233 TYR A O 1
ATOM 1897 N N . ILE A 1 234 ? -12.124 -4.718 10.259 1.00 91.88 234 ILE A N 1
ATOM 1898 C CA . ILE A 1 234 ? -13.004 -5.820 10.670 1.00 91.88 234 ILE A CA 1
ATOM 1899 C C . ILE A 1 234 ? -14.341 -5.778 9.914 1.00 91.88 234 ILE A C 1
ATOM 1901 O O . ILE A 1 234 ? -14.843 -6.810 9.480 1.00 91.88 234 ILE A O 1
ATOM 1905 N N . ILE A 1 235 ? -14.928 -4.590 9.741 1.00 92.56 235 ILE A N 1
ATOM 1906 C CA . ILE A 1 235 ? -16.246 -4.437 9.114 1.00 92.56 235 ILE A CA 1
ATOM 1907 C C . ILE A 1 235 ? -16.189 -4.629 7.600 1.00 92.56 235 ILE A C 1
ATOM 1909 O O . ILE A 1 235 ? -17.114 -5.216 7.039 1.00 92.56 235 ILE A O 1
ATOM 1913 N N . PHE A 1 236 ? -15.164 -4.093 6.935 1.00 90.75 236 PHE A N 1
ATOM 1914 C CA . PHE A 1 236 ? -15.111 -4.033 5.473 1.00 90.75 236 PHE A CA 1
ATOM 1915 C C . PHE A 1 236 ? -14.275 -5.146 4.839 1.00 90.75 236 PHE A C 1
ATOM 1917 O O . PHE A 1 236 ? -14.589 -5.527 3.715 1.00 90.75 236 PHE A O 1
ATOM 1924 N N . ALA A 1 237 ? -13.242 -5.650 5.524 1.00 85.00 237 ALA A N 1
ATOM 1925 C CA . ALA A 1 237 ? -12.398 -6.737 5.021 1.00 85.00 237 ALA A CA 1
ATOM 1926 C C . ALA A 1 237 ? -12.882 -8.142 5.403 1.00 85.00 237 ALA A C 1
ATOM 1928 O O . ALA A 1 237 ? -12.257 -9.111 4.997 1.00 85.00 237 ALA A O 1
ATOM 1929 N N . ASP A 1 238 ? -13.945 -8.238 6.201 1.00 82.12 238 ASP A N 1
ATOM 1930 C CA . ASP A 1 238 ? -14.805 -9.408 6.422 1.00 82.12 238 ASP A CA 1
ATOM 1931 C C . ASP A 1 238 ? -14.193 -10.792 6.087 1.00 82.12 238 ASP A C 1
ATOM 1933 O O . ASP A 1 238 ? -13.272 -11.251 6.769 1.00 82.12 238 ASP A O 1
ATOM 1937 N N . ASP A 1 239 ? -14.664 -11.446 5.017 1.00 79.19 239 ASP A N 1
ATOM 1938 C CA . ASP A 1 239 ? -14.211 -12.770 4.575 1.00 79.19 239 ASP A CA 1
ATOM 1939 C C . ASP A 1 239 ? -12.710 -12.824 4.263 1.00 79.19 239 ASP A C 1
ATOM 1941 O O . ASP A 1 239 ? -12.080 -13.864 4.459 1.00 79.19 239 ASP A O 1
ATOM 1945 N N . ALA A 1 240 ? -12.115 -11.743 3.746 1.00 82.50 240 ALA A N 1
ATOM 1946 C CA . ALA A 1 240 ? -10.680 -11.717 3.467 1.00 82.50 240 ALA A CA 1
ATOM 1947 C C . ALA A 1 240 ? -9.862 -11.744 4.763 1.00 82.50 240 ALA A C 1
ATOM 1949 O O . ALA A 1 240 ? -8.832 -12.420 4.832 1.00 82.50 240 ALA A O 1
ATOM 1950 N N . LEU A 1 241 ? -10.344 -11.081 5.818 1.00 80.12 241 LEU A N 1
ATOM 1951 C CA . LEU A 1 241 ? -9.749 -11.159 7.145 1.00 80.12 241 LEU A CA 1
ATOM 1952 C C . LEU A 1 241 ? -9.894 -12.572 7.723 1.00 80.12 241 LEU A C 1
ATOM 1954 O O . LEU A 1 241 ? -8.898 -13.128 8.181 1.00 80.12 241 LEU A O 1
ATOM 1958 N N . ALA A 1 242 ? -11.080 -13.182 7.632 1.00 76.00 242 ALA A N 1
ATOM 1959 C CA . ALA A 1 242 ? -11.311 -14.563 8.065 1.00 76.00 242 ALA A CA 1
ATOM 1960 C C . ALA A 1 242 ? -10.384 -15.561 7.342 1.00 76.00 242 ALA A C 1
ATOM 1962 O O . ALA A 1 242 ? -9.678 -16.338 7.984 1.00 76.00 242 ALA A O 1
ATOM 1963 N N . LYS A 1 243 ? -10.271 -15.465 6.013 1.00 75.69 243 LYS A N 1
ATOM 1964 C CA . LYS A 1 243 ? -9.351 -16.295 5.218 1.00 75.69 243 LYS A CA 1
ATOM 1965 C C . LYS A 1 243 ? -7.890 -16.060 5.576 1.00 75.69 243 LYS A C 1
ATOM 1967 O O . LYS A 1 243 ? -7.097 -17.001 5.591 1.00 75.69 243 LYS A O 1
ATOM 1972 N N . ALA A 1 244 ? -7.491 -14.817 5.837 1.00 73.94 244 ALA A N 1
ATOM 1973 C CA . ALA A 1 244 ? -6.125 -14.527 6.260 1.00 73.94 244 ALA A CA 1
ATOM 1974 C C . ALA A 1 244 ? -5.814 -15.149 7.631 1.00 73.94 244 ALA A C 1
ATOM 1976 O O . ALA A 1 244 ? -4.676 -15.571 7.859 1.00 73.94 244 ALA A O 1
ATOM 1977 N N . LEU A 1 245 ? -6.814 -15.214 8.521 1.00 68.69 245 LEU A N 1
ATOM 1978 C CA . LEU A 1 245 ? -6.719 -15.848 9.837 1.00 68.69 245 LEU A CA 1
ATOM 1979 C C . LEU A 1 245 ? -6.572 -17.369 9.707 1.00 68.69 245 LEU A C 1
ATOM 1981 O O . LEU A 1 245 ? -5.651 -17.934 10.296 1.00 68.69 245 LEU A O 1
ATOM 1985 N N . GLU A 1 246 ? -7.415 -18.012 8.895 1.00 65.88 246 GLU A N 1
ATOM 1986 C CA . GLU A 1 246 ? -7.359 -19.455 8.608 1.00 65.88 246 GLU A CA 1
ATOM 1987 C C . GLU A 1 246 ? -6.010 -19.867 8.009 1.00 65.88 246 GLU A C 1
ATOM 1989 O O . GLU A 1 246 ? -5.351 -20.779 8.505 1.00 65.88 246 GLU A O 1
ATOM 1994 N N . ASN A 1 247 ? -5.539 -19.132 6.998 1.00 64.62 247 ASN A N 1
ATOM 1995 C CA . ASN A 1 247 ? -4.303 -19.446 6.279 1.00 64.62 247 ASN A CA 1
ATOM 1996 C C . ASN A 1 247 ? -3.020 -19.065 7.037 1.00 64.62 247 ASN A C 1
ATOM 1998 O O . ASN A 1 247 ? -1.930 -19.141 6.468 1.00 64.62 247 ASN A O 1
ATOM 2002 N N . LYS A 1 248 ? -3.122 -18.584 8.287 1.00 63.56 248 LYS A N 1
ATOM 2003 C CA . LYS A 1 248 ? -1.993 -18.076 9.089 1.00 63.56 248 LYS A CA 1
ATOM 2004 C C . LYS A 1 248 ? -1.092 -17.109 8.309 1.00 63.56 248 LYS A C 1
ATOM 2006 O O . LYS A 1 248 ? 0.101 -17.017 8.585 1.00 63.56 248 LYS A O 1
ATOM 2011 N N . LYS A 1 249 ? -1.659 -16.317 7.386 1.00 57.88 249 LYS A N 1
ATOM 2012 C CA . LYS A 1 249 ? -0.948 -15.268 6.620 1.00 57.88 249 LYS A CA 1
ATOM 2013 C C . LYS A 1 249 ? -0.518 -14.077 7.508 1.00 57.88 249 LYS A C 1
ATOM 2015 O O . LYS A 1 249 ? -0.111 -13.027 7.009 1.00 57.88 249 LYS A O 1
ATOM 2020 N N . PHE A 1 250 ? -0.627 -14.214 8.830 1.00 56.88 250 PHE A N 1
ATOM 2021 C CA . PHE A 1 250 ? -0.132 -13.284 9.835 1.00 56.88 250 PHE A CA 1
ATOM 2022 C C . PHE A 1 250 ? 1.325 -13.648 10.161 1.00 56.88 250 PHE A C 1
ATOM 2024 O O . PHE A 1 250 ? 1.627 -14.798 10.459 1.00 56.88 250 PHE A O 1
ATOM 2031 N N . THR A 1 251 ? 2.236 -12.669 10.116 1.00 48.00 251 THR A N 1
ATOM 2032 C CA . THR A 1 251 ? 3.675 -12.887 10.390 1.00 48.00 251 THR A CA 1
ATOM 2033 C C . THR A 1 251 ? 3.928 -13.622 11.710 1.00 48.00 251 THR A C 1
ATOM 2035 O O . THR A 1 251 ? 3.241 -13.362 12.693 1.00 48.00 251 THR A O 1
ATOM 2038 N N . GLU A 1 252 ? 4.949 -14.494 11.772 1.00 41.38 252 GLU A N 1
ATOM 2039 C CA . GLU A 1 252 ? 5.256 -15.354 12.941 1.00 41.38 252 GLU A CA 1
ATOM 2040 C C . GLU A 1 252 ? 5.435 -14.574 14.266 1.00 41.38 252 GLU A C 1
ATOM 2042 O O . GLU A 1 252 ? 5.213 -15.108 15.349 1.00 41.38 252 GLU A O 1
ATOM 2047 N N . SER A 1 253 ? 5.760 -13.276 14.209 1.00 42.56 253 SER A N 1
ATOM 2048 C CA . SER A 1 253 ? 5.811 -12.386 15.388 1.00 42.56 253 SER A CA 1
ATOM 2049 C C . SER A 1 253 ? 4.435 -11.943 15.928 1.00 42.56 253 SER A C 1
ATOM 2051 O O . SER A 1 253 ? 4.359 -11.249 16.944 1.00 42.56 253 SER A O 1
ATOM 2053 N N . ARG A 1 254 ? 3.348 -12.319 15.244 1.00 52.88 254 ARG A N 1
ATOM 2054 C CA . ARG A 1 254 ? 1.953 -11.915 15.479 1.00 52.88 254 ARG A CA 1
ATOM 2055 C C . ARG A 1 254 ? 0.997 -13.101 15.379 1.00 52.88 254 ARG A C 1
ATOM 2057 O O . ARG A 1 254 ? -0.126 -12.943 14.915 1.00 52.88 254 ARG A O 1
ATOM 2064 N N . GLU A 1 255 ? 1.441 -14.276 15.825 1.00 57.88 255 GLU A N 1
ATOM 2065 C CA . GLU A 1 255 ? 0.598 -15.470 15.897 1.00 57.88 255 GLU A CA 1
ATOM 2066 C C . GLU A 1 255 ? -0.705 -15.123 16.634 1.00 57.88 255 GLU A C 1
ATOM 2068 O O . GLU A 1 255 ? -0.688 -14.662 17.786 1.00 57.88 255 GLU A O 1
ATOM 2073 N N . LEU A 1 256 ? -1.818 -15.231 15.912 1.00 65.81 256 LEU A N 1
ATOM 2074 C CA . LEU A 1 256 ? -3.129 -14.792 16.353 1.00 65.81 256 LEU A CA 1
ATOM 2075 C C . LEU A 1 256 ? -3.848 -16.005 16.933 1.00 65.81 256 LEU A C 1
ATOM 2077 O O . LEU A 1 256 ? -4.373 -16.854 16.221 1.00 65.81 256 LEU A O 1
ATOM 2081 N N . THR A 1 257 ? -3.758 -16.139 18.253 1.00 72.25 257 THR A N 1
ATOM 2082 C CA . THR A 1 257 ? -4.355 -17.253 18.988 1.00 72.25 257 THR A CA 1
ATOM 2083 C C . THR A 1 257 ? -5.826 -16.969 19.284 1.00 72.25 257 THR A C 1
ATOM 2085 O O . THR A 1 257 ? -6.238 -15.811 19.361 1.00 72.25 257 THR A O 1
ATOM 2088 N N . ALA A 1 258 ? -6.616 -18.017 19.536 1.00 73.75 258 ALA A N 1
ATOM 2089 C CA . ALA A 1 258 ? -8.003 -17.860 19.984 1.00 73.75 258 ALA A CA 1
ATOM 2090 C C . ALA A 1 258 ? -8.106 -16.996 21.258 1.00 73.75 258 ALA A C 1
ATOM 2092 O O . ALA A 1 258 ? -9.014 -16.180 21.384 1.00 73.75 258 ALA A O 1
ATOM 2093 N N . GLU A 1 259 ? -7.137 -17.116 22.172 1.00 79.31 259 GLU A N 1
ATOM 2094 C CA . GLU A 1 259 ? -7.047 -16.289 23.381 1.00 79.31 259 GLU A CA 1
ATOM 2095 C C . GLU A 1 259 ? -6.809 -14.806 23.051 1.00 79.31 259 GLU A C 1
ATOM 2097 O O . GLU A 1 259 ? -7.460 -13.931 23.624 1.00 79.31 259 GLU A O 1
ATOM 2102 N N . LYS A 1 260 ? -5.917 -14.504 22.096 1.00 82.62 260 LYS A N 1
ATOM 2103 C CA . LYS A 1 260 ? -5.710 -13.127 21.627 1.00 82.62 260 LYS A CA 1
ATOM 2104 C C . LYS A 1 260 ? -6.964 -12.568 20.976 1.00 82.62 260 LYS A C 1
ATOM 2106 O O . LYS A 1 260 ? -7.342 -11.445 21.291 1.00 82.62 260 LYS A O 1
ATOM 2111 N N . TRP A 1 261 ? -7.624 -13.350 20.125 1.00 83.31 261 TRP A N 1
ATOM 2112 C CA . TRP A 1 261 ? -8.856 -12.928 19.464 1.00 83.31 261 TRP A CA 1
ATOM 2113 C C . TRP A 1 261 ? -9.970 -12.625 20.469 1.00 83.31 261 TRP A C 1
ATOM 2115 O O . TRP A 1 261 ? -10.599 -11.573 20.380 1.00 83.31 261 TRP A O 1
ATOM 2125 N N . GLN A 1 262 ? -10.150 -13.474 21.488 1.00 84.81 262 GLN A N 1
ATOM 2126 C CA . GLN A 1 262 ? -11.081 -13.212 22.593 1.00 84.81 262 GLN A CA 1
ATOM 2127 C C . GLN A 1 262 ? -10.725 -11.930 23.345 1.00 84.81 262 GLN A C 1
ATOM 2129 O O . GLN A 1 262 ? -11.595 -11.107 23.601 1.00 84.81 262 GLN A O 1
ATOM 2134 N N . ASN A 1 263 ? -9.446 -11.727 23.669 1.00 88.62 263 ASN A N 1
ATOM 2135 C CA . ASN A 1 263 ? -8.990 -10.524 24.363 1.00 88.62 263 ASN A CA 1
ATOM 2136 C C . ASN A 1 263 ? -9.249 -9.255 23.533 1.00 88.62 263 ASN A C 1
ATOM 2138 O O . ASN A 1 263 ? -9.743 -8.261 24.058 1.00 88.62 263 ASN A O 1
ATOM 2142 N N . TRP A 1 264 ? -8.955 -9.287 22.232 1.00 90.75 264 TRP A N 1
ATOM 2143 C CA . TRP A 1 264 ? -9.212 -8.164 21.328 1.00 90.75 264 TRP A CA 1
ATOM 2144 C C . TRP A 1 264 ? -10.707 -7.878 21.186 1.00 90.75 264 TRP A C 1
ATOM 2146 O O . TRP A 1 264 ? -11.108 -6.721 21.275 1.00 90.75 264 TRP A O 1
ATOM 2156 N N . THR A 1 265 ? -11.526 -8.923 21.058 1.00 91.12 265 THR A N 1
ATOM 2157 C CA . THR A 1 265 ? -12.991 -8.816 21.011 1.00 91.12 265 THR A CA 1
ATOM 2158 C C . THR A 1 265 ? -13.528 -8.163 22.289 1.00 91.12 265 THR A C 1
ATOM 2160 O O . THR A 1 265 ? -14.240 -7.165 22.213 1.00 91.12 265 THR A O 1
ATOM 2163 N N . SER A 1 266 ? -13.104 -8.627 23.471 1.00 91.44 266 SER A N 1
ATOM 2164 C CA . SER A 1 266 ? -13.491 -8.021 24.754 1.00 91.44 266 SER A CA 1
ATOM 2165 C C . SER A 1 266 ? -13.061 -6.558 24.867 1.00 91.44 266 SER A C 1
ATOM 2167 O O . SER A 1 266 ? -13.850 -5.719 25.288 1.00 91.44 266 SER A O 1
ATOM 2169 N N . LYS A 1 267 ? -11.835 -6.219 24.449 1.00 93.19 267 LYS A N 1
ATOM 2170 C CA . LYS A 1 267 ? -11.346 -4.830 24.454 1.00 93.19 267 LYS A CA 1
ATOM 2171 C C . LYS A 1 267 ? -12.161 -3.921 23.547 1.00 93.19 267 LYS A C 1
ATOM 2173 O O . LYS A 1 267 ? -12.374 -2.762 23.884 1.00 93.19 267 LYS A O 1
ATOM 2178 N N . LEU A 1 268 ? -12.598 -4.427 22.399 1.00 93.44 268 LEU A N 1
ATOM 2179 C CA . LEU A 1 268 ? -13.434 -3.674 21.476 1.00 93.44 268 LEU A CA 1
ATOM 2180 C C . LEU A 1 268 ? -14.807 -3.370 22.094 1.00 93.44 268 LEU A C 1
ATOM 2182 O O . LEU A 1 268 ? -15.273 -2.238 21.982 1.00 93.44 268 LEU A O 1
ATOM 2186 N N . GLN A 1 269 ? -15.393 -4.332 22.818 1.00 94.56 269 GLN A N 1
ATOM 2187 C CA . GLN A 1 269 ? -16.613 -4.113 23.603 1.00 94.56 269 GLN A CA 1
ATOM 2188 C C . GLN A 1 269 ? -16.389 -3.092 24.727 1.00 94.56 269 GLN A C 1
ATOM 2190 O O . GLN A 1 269 ? -17.161 -2.149 24.850 1.00 94.56 269 GLN A O 1
ATOM 2195 N N . GLU A 1 270 ? -15.306 -3.218 25.502 1.00 93.50 270 GLU A N 1
ATOM 2196 C CA . GLU A 1 270 ? -14.962 -2.253 26.560 1.00 93.50 270 GLU A CA 1
ATOM 2197 C C . GLU A 1 270 ? -14.828 -0.825 26.007 1.00 93.50 270 GLU A C 1
ATOM 2199 O O . GLU A 1 270 ? -15.288 0.134 26.626 1.00 93.50 270 GLU A O 1
ATOM 2204 N N . MET A 1 271 ? -14.219 -0.674 24.827 1.00 93.88 271 MET A N 1
ATOM 2205 C CA . MET A 1 271 ? -14.093 0.617 24.149 1.00 93.88 271 MET A CA 1
ATOM 2206 C C . MET A 1 271 ? -15.443 1.147 23.654 1.00 93.88 271 MET A C 1
ATOM 2208 O O . MET A 1 271 ? -15.671 2.349 23.757 1.00 93.88 271 MET A O 1
ATOM 2212 N N . ALA A 1 272 ? -16.331 0.283 23.150 1.00 93.88 272 ALA A N 1
ATOM 2213 C CA . ALA A 1 272 ? -17.688 0.657 22.743 1.00 93.88 272 ALA A CA 1
ATOM 2214 C C . ALA A 1 272 ? -18.544 1.110 23.940 1.00 93.88 272 ALA A C 1
ATOM 2216 O O . ALA A 1 272 ? -19.268 2.099 23.847 1.00 93.88 272 ALA A O 1
ATOM 2217 N N . ASP A 1 273 ? -18.423 0.427 25.078 1.00 94.19 273 ASP A N 1
ATOM 2218 C CA . ASP A 1 273 ? -19.154 0.750 26.308 1.00 94.19 273 ASP A CA 1
ATOM 2219 C C . ASP A 1 273 ? -18.656 2.047 26.963 1.00 94.19 273 ASP A C 1
ATOM 2221 O O . ASP A 1 273 ? -19.414 2.723 27.661 1.00 94.19 273 ASP A O 1
ATOM 2225 N N . ALA A 1 274 ? -17.382 2.394 26.749 1.00 92.88 274 ALA A N 1
ATOM 2226 C CA . ALA A 1 274 ? -16.760 3.587 27.313 1.00 92.88 274 ALA A CA 1
ATOM 2227 C C . ALA A 1 274 ? -17.147 4.889 26.595 1.00 92.88 274 ALA A C 1
ATOM 2229 O O . ALA A 1 274 ? -16.994 5.959 27.184 1.00 92.88 274 ALA A O 1
ATOM 2230 N N . VAL A 1 275 ? -17.597 4.820 25.340 1.00 92.38 275 VAL A N 1
ATOM 2231 C CA . VAL A 1 275 ? -17.938 5.998 24.528 1.00 92.38 275 VAL A CA 1
ATOM 2232 C C . VAL A 1 275 ? -19.448 6.254 24.505 1.00 92.38 275 VAL A C 1
ATOM 2234 O O . VAL A 1 275 ? -20.266 5.327 24.510 1.00 92.38 275 VAL A O 1
ATOM 2237 N N . ASP A 1 276 ? -19.825 7.531 24.471 1.00 91.06 276 ASP A N 1
ATOM 2238 C CA . ASP A 1 276 ? -21.223 7.950 24.357 1.00 91.06 276 ASP A CA 1
ATOM 2239 C C . ASP A 1 276 ? -21.768 7.724 22.931 1.00 91.06 276 ASP A C 1
ATOM 2241 O O . ASP A 1 276 ? -21.017 7.530 21.972 1.00 91.06 276 ASP A O 1
ATOM 2245 N N . GLU A 1 277 ? -23.096 7.711 22.785 1.00 87.25 277 GLU A N 1
ATOM 2246 C CA . GLU A 1 277 ? -23.766 7.481 21.492 1.00 87.25 277 GLU A CA 1
ATOM 2247 C C . GLU A 1 277 ? -23.529 8.605 20.474 1.00 87.25 277 GLU A C 1
ATOM 2249 O O . GLU A 1 277 ? -23.567 8.354 19.275 1.00 87.25 277 GLU A O 1
ATOM 2254 N N . ASP A 1 278 ? -23.270 9.829 20.936 1.00 87.00 278 ASP A N 1
ATOM 2255 C CA . ASP A 1 278 ? -23.076 11.025 20.111 1.00 87.00 278 ASP A CA 1
ATOM 2256 C C . ASP A 1 278 ? -21.604 11.301 19.759 1.00 87.00 278 ASP A C 1
ATOM 2258 O O . ASP A 1 278 ? -21.284 12.332 19.159 1.00 87.00 278 ASP A O 1
ATOM 2262 N N . VAL A 1 279 ? -20.692 10.382 20.098 1.00 89.19 279 VAL A N 1
ATOM 2263 C CA . VAL A 1 279 ? -19.285 10.487 19.702 1.00 89.19 279 VAL A CA 1
ATOM 2264 C C . VAL A 1 279 ? -19.155 10.419 18.177 1.00 89.19 279 VAL A C 1
ATOM 2266 O O . VAL A 1 279 ? -19.854 9.666 17.499 1.00 89.19 279 VAL A O 1
ATOM 2269 N N . ARG A 1 280 ? -18.223 11.219 17.642 1.00 89.88 280 ARG A N 1
ATOM 2270 C CA . ARG A 1 280 ? -17.953 11.383 16.206 1.00 89.88 280 ARG A CA 1
ATOM 2271 C C . ARG A 1 280 ? -17.917 10.052 15.441 1.00 89.88 280 ARG A C 1
ATOM 2273 O O . ARG A 1 280 ? -17.430 9.039 15.943 1.00 89.88 280 ARG A O 1
ATOM 2280 N N . TRP A 1 281 ? -18.355 10.111 14.182 1.00 92.62 281 TRP A N 1
ATOM 2281 C CA . TRP A 1 281 ? -18.305 9.014 13.204 1.00 92.62 281 TRP A CA 1
ATOM 2282 C C . TRP A 1 281 ? -19.066 7.744 13.600 1.00 92.62 281 TRP A C 1
ATOM 2284 O O . TRP A 1 281 ? -18.707 6.649 13.154 1.00 92.62 281 TRP A O 1
ATOM 2294 N N . ASP A 1 282 ? -20.097 7.888 14.436 1.00 93.31 282 ASP A N 1
ATOM 2295 C CA . ASP A 1 282 ? -20.893 6.780 14.970 1.00 93.31 282 ASP A CA 1
ATOM 2296 C C . ASP A 1 282 ? -19.998 5.725 15.638 1.00 93.31 282 ASP A C 1
ATOM 2298 O O . ASP A 1 282 ? -20.198 4.516 15.481 1.00 93.31 282 ASP A O 1
ATOM 2302 N N . LEU A 1 283 ? -18.950 6.191 16.337 1.00 94.31 283 LEU A N 1
ATOM 2303 C CA . LEU A 1 283 ? -17.877 5.346 16.858 1.00 94.31 283 LEU A CA 1
ATOM 2304 C C . LEU A 1 283 ? -18.447 4.151 17.617 1.00 94.31 283 LEU A C 1
ATOM 2306 O O . LEU A 1 283 ? -18.120 3.016 17.288 1.00 94.31 283 LEU A O 1
ATOM 2310 N N . LYS A 1 284 ? -19.351 4.397 18.570 1.00 95.56 284 LYS A N 1
ATOM 2311 C CA . LYS A 1 284 ? -19.978 3.354 19.385 1.00 95.56 284 LYS A CA 1
ATOM 2312 C C . LYS A 1 284 ? -20.632 2.256 18.546 1.00 95.56 284 LYS A C 1
ATOM 2314 O O . LYS A 1 284 ? -20.339 1.079 18.743 1.00 95.56 284 LYS A O 1
ATOM 2319 N N . GLU A 1 285 ? -21.488 2.640 17.599 1.00 95.56 285 GLU A N 1
ATOM 2320 C CA . GLU A 1 285 ? -22.208 1.697 16.739 1.00 95.56 285 GLU A CA 1
ATOM 2321 C C . GLU A 1 285 ? -21.232 0.874 15.892 1.00 95.56 285 GLU A C 1
ATOM 2323 O O . GLU A 1 285 ? -21.374 -0.343 15.763 1.00 95.56 285 GLU A O 1
ATOM 2328 N N . ARG A 1 286 ? -20.187 1.513 15.356 1.00 95.38 286 ARG A N 1
ATOM 2329 C CA . ARG A 1 286 ? -19.171 0.828 14.551 1.00 95.38 286 ARG A CA 1
ATOM 2330 C C . ARG A 1 286 ? -18.295 -0.103 15.383 1.00 95.38 286 ARG A C 1
ATOM 2332 O O . ARG A 1 286 ? -17.993 -1.196 14.915 1.00 95.38 286 ARG A O 1
ATOM 2339 N N . LEU A 1 287 ? -17.920 0.274 16.606 1.00 96.19 287 LEU A N 1
ATOM 2340 C CA . LEU A 1 287 ? -17.190 -0.624 17.505 1.00 96.19 287 LEU A CA 1
ATOM 2341 C C . LEU A 1 287 ? -18.045 -1.840 17.875 1.00 96.19 287 LEU A C 1
ATOM 2343 O O . LEU A 1 287 ? -17.543 -2.959 17.812 1.00 96.19 287 LEU A O 1
ATOM 2347 N N . GLN A 1 288 ? -19.339 -1.645 18.154 1.00 95.94 288 GLN A N 1
ATOM 2348 C CA . GLN A 1 288 ? -20.263 -2.751 18.417 1.00 95.94 288 GLN A CA 1
ATOM 2349 C C . GLN A 1 288 ? -20.404 -3.672 17.200 1.00 95.94 288 GLN A C 1
ATOM 2351 O O . GLN A 1 288 ? -20.282 -4.887 17.315 1.00 95.94 288 GLN A O 1
ATOM 2356 N N . LYS A 1 289 ? -20.582 -3.103 16.004 1.00 95.62 289 LYS A N 1
ATOM 2357 C CA . LYS A 1 289 ? -20.669 -3.877 14.761 1.00 95.62 289 LYS A CA 1
ATOM 2358 C C . LYS A 1 289 ? -19.393 -4.675 14.483 1.00 95.62 289 LYS A C 1
ATOM 2360 O O . LYS A 1 289 ? -19.464 -5.815 14.029 1.00 95.62 289 LYS A O 1
ATOM 2365 N N . ALA A 1 290 ? -18.229 -4.077 14.728 1.00 94.94 290 ALA A N 1
ATOM 2366 C CA . ALA A 1 290 ? -16.951 -4.761 14.593 1.00 94.94 290 ALA A CA 1
ATOM 2367 C C . ALA A 1 290 ? -16.802 -5.877 15.642 1.00 94.94 290 ALA A C 1
ATOM 2369 O O . ALA A 1 290 ? -16.374 -6.972 15.288 1.00 94.94 290 ALA A O 1
ATOM 2370 N N . HIS A 1 291 ? -17.221 -5.650 16.891 1.00 95.00 291 HIS A N 1
ATOM 2371 C CA . HIS A 1 291 ? -17.277 -6.688 17.923 1.00 95.00 291 HIS A CA 1
ATOM 2372 C C . HIS A 1 291 ? -18.129 -7.878 17.468 1.00 95.00 291 HIS A C 1
ATOM 2374 O O . HIS A 1 291 ? -17.647 -9.010 17.468 1.00 95.00 291 HIS A O 1
ATOM 2380 N N . ASP A 1 292 ? -19.356 -7.626 17.015 1.00 93.56 292 ASP A N 1
ATOM 2381 C CA . ASP A 1 292 ? -20.287 -8.685 16.624 1.00 93.56 292 ASP A CA 1
ATOM 2382 C C . ASP A 1 292 ? -19.725 -9.520 15.460 1.00 93.56 292 ASP A C 1
ATOM 2384 O O . ASP A 1 292 ? -19.793 -10.750 15.484 1.00 93.56 292 ASP A O 1
ATOM 2388 N N . LYS A 1 293 ? -19.062 -8.868 14.495 1.00 91.25 293 LYS A N 1
ATOM 2389 C CA . LYS A 1 293 ? -18.334 -9.547 13.412 1.00 91.25 293 LYS A CA 1
ATOM 2390 C C . LYS A 1 293 ? -17.148 -10.377 13.907 1.00 91.25 293 LYS A C 1
ATOM 2392 O O . LYS A 1 293 ? -16.922 -11.474 13.402 1.00 91.25 293 LYS A O 1
ATOM 2397 N N . MET A 1 294 ? -16.378 -9.892 14.885 1.00 88.62 294 MET A N 1
ATOM 2398 C CA . MET A 1 294 ? -15.286 -10.681 15.473 1.00 88.62 294 MET A CA 1
ATOM 2399 C C . MET A 1 294 ? -15.805 -11.932 16.188 1.00 88.62 294 MET A C 1
ATOM 2401 O O . MET A 1 294 ? -15.179 -12.989 16.080 1.00 88.62 294 MET A O 1
ATOM 2405 N N . VAL A 1 295 ? -16.944 -11.831 16.881 1.00 88.88 295 VAL A N 1
ATOM 2406 C CA . VAL A 1 295 ? -17.613 -12.974 17.523 1.00 88.88 295 VAL A CA 1
ATOM 2407 C C . VAL A 1 295 ? -18.098 -13.982 16.477 1.00 88.88 295 VAL A C 1
ATOM 2409 O O . VAL A 1 295 ? -17.884 -15.182 16.641 1.00 88.88 295 VAL A O 1
ATOM 2412 N N . GLU A 1 296 ? -18.695 -13.514 15.378 1.00 85.94 296 GLU A N 1
ATOM 2413 C CA . GLU A 1 296 ? -19.130 -14.369 14.265 1.00 85.94 296 GLU A CA 1
ATOM 2414 C C . GLU A 1 296 ? -17.950 -15.127 13.630 1.00 85.94 296 GLU A C 1
ATOM 2416 O O . GLU A 1 296 ? -17.983 -16.355 13.526 1.00 85.94 296 GLU A O 1
ATOM 2421 N N . MET A 1 297 ? -16.861 -14.422 13.299 1.00 82.62 297 MET A N 1
ATOM 2422 C CA . MET A 1 297 ? -15.633 -15.030 12.764 1.00 82.62 297 MET A CA 1
ATOM 2423 C C . MET A 1 297 ? -15.008 -16.044 13.729 1.00 82.62 297 MET A C 1
ATOM 2425 O O . MET A 1 297 ? -14.461 -17.062 13.303 1.00 82.62 297 MET A O 1
ATOM 2429 N N . GLN A 1 298 ? -15.099 -15.800 15.038 1.00 74.75 298 GLN A N 1
ATOM 2430 C CA . GLN A 1 298 ? -14.606 -16.740 16.039 1.00 74.75 298 GLN A CA 1
ATOM 2431 C C . GLN A 1 298 ? -15.386 -18.058 16.026 1.00 74.75 298 GLN A C 1
ATOM 2433 O O . GLN A 1 298 ? -14.782 -19.121 16.176 1.00 74.75 298 GLN A O 1
ATOM 2438 N N . GLN A 1 299 ? -16.706 -17.995 15.856 1.00 66.88 299 GLN A N 1
ATOM 2439 C CA . GLN A 1 299 ? -17.541 -19.189 15.781 1.00 66.88 299 GLN A CA 1
ATOM 2440 C C . GLN A 1 299 ? -17.182 -20.024 14.544 1.00 66.88 299 GLN A C 1
ATOM 2442 O O . GLN A 1 299 ? -17.020 -21.235 14.661 1.00 66.88 299 GLN A O 1
ATOM 2447 N N . LEU A 1 300 ? -16.932 -19.373 13.401 1.00 63.56 300 LEU A N 1
ATOM 2448 C CA . LEU A 1 300 ? -16.442 -20.028 12.182 1.00 63.56 300 LEU A CA 1
ATOM 2449 C C . LEU A 1 300 ? -15.076 -20.701 12.387 1.00 63.56 300 LEU A C 1
ATOM 2451 O O . LEU A 1 300 ? -14.887 -21.837 11.963 1.00 63.56 300 LEU A O 1
ATOM 2455 N N . TYR A 1 301 ? -14.150 -20.048 13.095 1.00 57.12 301 TYR A N 1
ATOM 2456 C CA . TYR A 1 301 ? -12.838 -20.621 13.412 1.00 57.12 301 TYR A CA 1
ATOM 2457 C C . TYR A 1 301 ? -12.937 -21.849 14.334 1.00 57.12 301 TYR A C 1
ATOM 2459 O O . TYR A 1 301 ? -12.220 -22.830 14.144 1.00 57.12 301 TYR A O 1
ATOM 2467 N N . ILE A 1 302 ? -13.825 -21.814 15.334 1.00 56.53 302 ILE A N 1
ATOM 2468 C CA . ILE A 1 302 ? -14.050 -22.934 16.261 1.00 56.53 302 ILE A CA 1
ATOM 2469 C C . ILE A 1 302 ? -14.726 -24.109 15.540 1.00 56.53 302 ILE A C 1
ATOM 2471 O O . ILE A 1 302 ? -14.278 -25.245 15.690 1.00 56.53 302 ILE A O 1
ATOM 2475 N N . ASP A 1 303 ? -15.746 -23.841 14.724 1.00 49.34 303 ASP A N 1
ATOM 2476 C CA . ASP A 1 303 ? -16.496 -24.875 14.003 1.00 49.34 303 ASP A CA 1
ATOM 2477 C C . ASP A 1 303 ? -15.695 -25.460 12.818 1.00 49.34 303 ASP A C 1
ATOM 2479 O O . ASP A 1 303 ? -15.812 -26.648 12.510 1.00 49.34 303 ASP A O 1
ATOM 2483 N N . GLY A 1 304 ? -14.831 -24.660 12.181 1.00 44.16 304 GLY A N 1
ATOM 2484 C CA . GLY A 1 304 ? -13.919 -25.087 11.115 1.00 44.16 304 GLY A CA 1
ATOM 2485 C C . GLY A 1 304 ? -12.729 -25.913 11.620 1.00 44.16 304 GLY A C 1
ATOM 2486 O O . GLY A 1 304 ? -12.348 -26.898 10.979 1.00 44.16 304 GLY A O 1
ATOM 2487 N N . ALA A 1 305 ? -12.194 -25.594 12.806 1.00 44.25 305 ALA A N 1
ATOM 2488 C CA . ALA A 1 305 ? -11.076 -26.316 13.425 1.00 44.25 305 ALA A CA 1
ATOM 2489 C C . ALA A 1 305 ? -11.398 -27.783 13.779 1.00 44.25 305 ALA A C 1
ATOM 2491 O O . ALA A 1 305 ? -10.487 -28.615 13.802 1.00 44.25 305 ALA A O 1
ATOM 2492 N N . ASP A 1 306 ? -12.673 -28.125 13.992 1.00 38.38 306 ASP A N 1
ATOM 2493 C CA . ASP A 1 306 ? -13.122 -29.510 14.200 1.00 38.38 306 ASP A CA 1
ATOM 2494 C C . ASP A 1 306 ? -13.196 -30.329 12.892 1.00 38.38 306 ASP A C 1
ATOM 2496 O O . ASP A 1 306 ? -13.312 -31.558 12.935 1.00 38.38 306 ASP A O 1
ATOM 2500 N N . SER A 1 307 ? -13.080 -29.688 11.721 1.00 37.62 307 SER A N 1
ATOM 2501 C CA . SER A 1 307 ? -13.209 -30.343 10.409 1.00 37.62 307 SER A CA 1
ATOM 2502 C C . SER A 1 307 ? -11.912 -30.468 9.597 1.00 37.62 307 SER A C 1
ATOM 2504 O O . SER A 1 307 ? -11.847 -31.316 8.707 1.00 37.62 307 SER A O 1
ATOM 2506 N N . GLU A 1 308 ? -10.841 -29.744 9.941 1.00 40.00 308 GLU A N 1
ATOM 2507 C CA . GLU A 1 308 ? -9.588 -29.760 9.168 1.00 40.00 308 GLU A CA 1
ATOM 2508 C C . GLU A 1 308 ? -8.346 -30.100 10.004 1.00 40.00 308 GLU A C 1
ATOM 2510 O O . GLU A 1 308 ? -7.370 -29.359 10.106 1.00 40.00 308 GLU A O 1
ATOM 2515 N N . GLN A 1 309 ? -8.310 -31.328 10.525 1.00 41.88 309 GLN A N 1
ATOM 2516 C CA . GLN A 1 309 ? -7.032 -31.998 10.762 1.00 41.88 309 GLN A CA 1
ATOM 2517 C C . GLN A 1 309 ? -6.510 -32.587 9.442 1.00 41.88 309 GLN A C 1
ATOM 2519 O O . GLN A 1 309 ? -6.722 -33.769 9.164 1.00 41.88 309 GLN A O 1
ATOM 2524 N N . ARG A 1 310 ? -5.829 -31.749 8.641 1.00 38.44 310 ARG A N 1
ATOM 2525 C CA . ARG A 1 310 ? -4.651 -32.056 7.790 1.00 38.44 310 ARG A CA 1
ATOM 2526 C C . ARG A 1 310 ? -4.434 -30.949 6.748 1.00 38.44 310 ARG A C 1
ATOM 2528 O O . ARG A 1 310 ? -4.927 -31.048 5.630 1.00 38.44 310 ARG A O 1
ATOM 2535 N N . GLU A 1 311 ? -3.592 -29.968 7.065 1.00 37.38 311 GLU A N 1
ATOM 2536 C CA . GLU A 1 311 ? -2.840 -29.275 6.012 1.00 37.38 311 GLU A CA 1
ATOM 2537 C C . GLU A 1 311 ? -1.898 -30.275 5.322 1.00 37.38 311 GLU A C 1
ATOM 2539 O O . GLU A 1 311 ? -1.291 -31.138 5.973 1.00 37.38 311 GLU A O 1
ATOM 2544 N N . SER A 1 312 ? -1.751 -30.151 4.001 1.00 38.72 312 SER A N 1
ATOM 2545 C CA . SER A 1 312 ? -0.672 -30.824 3.280 1.00 38.72 312 SER A CA 1
ATOM 2546 C C . SER A 1 312 ? 0.669 -30.174 3.681 1.00 38.72 312 SER A C 1
ATOM 2548 O O . SER A 1 312 ? 0.767 -28.947 3.630 1.00 38.72 312 SER A O 1
ATOM 2550 N N . PRO A 1 313 ? 1.708 -30.942 4.069 1.00 41.09 313 PRO A N 1
ATOM 2551 C CA . PRO A 1 313 ? 2.953 -30.435 4.670 1.00 41.09 313 PRO A CA 1
ATOM 2552 C C . PRO A 1 313 ? 3.783 -29.450 3.821 1.00 41.09 313 PRO A C 1
ATOM 2554 O O . PRO A 1 313 ? 4.816 -28.967 4.281 1.00 41.09 313 PRO A O 1
ATOM 2557 N N . GLU A 1 314 ? 3.375 -29.176 2.586 1.00 40.69 314 GLU A N 1
ATOM 2558 C CA . GLU A 1 314 ? 4.172 -28.473 1.581 1.00 40.69 314 GLU A CA 1
ATOM 2559 C C . GLU A 1 314 ? 4.017 -26.939 1.649 1.00 40.69 314 GLU A C 1
ATOM 2561 O O . GLU A 1 314 ? 4.978 -26.230 1.360 1.00 40.69 314 GLU A O 1
ATOM 2566 N N . TYR A 1 315 ? 2.877 -26.402 2.115 1.00 37.59 315 TYR A N 1
ATOM 2567 C CA . TYR A 1 315 ? 2.605 -24.949 2.090 1.00 37.59 315 TYR A CA 1
ATOM 2568 C C . TYR A 1 315 ? 3.178 -24.185 3.303 1.00 37.59 315 TYR A C 1
ATOM 2570 O O . TYR A 1 315 ? 3.755 -23.108 3.163 1.00 37.59 315 TYR A O 1
ATOM 2578 N N . GLY A 1 316 ? 3.117 -24.770 4.506 1.00 43.03 316 GLY A N 1
ATOM 2579 C CA . GLY A 1 316 ? 3.654 -24.156 5.730 1.00 43.03 316 GLY A CA 1
ATOM 2580 C C . GLY A 1 316 ? 5.187 -24.128 5.814 1.00 43.03 316 GLY A C 1
ATOM 2581 O O . GLY A 1 316 ? 5.746 -23.410 6.641 1.00 43.03 316 GLY A O 1
ATOM 2582 N N . ALA A 1 317 ? 5.885 -24.897 4.973 1.00 47.38 317 ALA A N 1
ATOM 2583 C CA . ALA A 1 317 ? 7.342 -24.875 4.910 1.00 47.38 317 ALA A CA 1
ATOM 2584 C C . ALA A 1 317 ? 7.848 -23.586 4.244 1.00 47.38 317 ALA A C 1
ATOM 2586 O O . ALA A 1 317 ? 8.685 -22.906 4.828 1.00 47.38 317 ALA A O 1
ATOM 2587 N N . GLY A 1 318 ? 7.296 -23.205 3.084 1.00 46.00 318 GLY A N 1
ATOM 2588 C CA . GLY A 1 318 ? 7.759 -22.049 2.300 1.00 46.00 318 GLY A CA 1
ATOM 2589 C C . GLY A 1 318 ? 7.740 -20.726 3.073 1.00 46.00 318 GLY A C 1
ATOM 2590 O O . GLY A 1 318 ? 8.747 -20.024 3.120 1.00 46.00 318 GLY A O 1
ATOM 2591 N N . TYR A 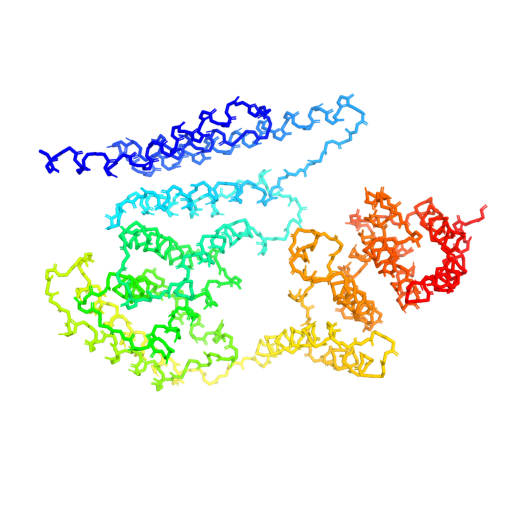1 319 ? 6.648 -20.434 3.786 1.00 43.47 319 TYR A N 1
ATOM 2592 C CA . TYR A 1 319 ? 6.511 -19.198 4.573 1.00 43.47 319 TYR A CA 1
ATOM 2593 C C . TYR A 1 319 ? 7.566 -19.060 5.689 1.00 43.47 319 TYR A C 1
ATOM 2595 O O . TYR A 1 319 ? 8.129 -17.985 5.925 1.00 43.47 319 TYR A O 1
ATOM 2603 N N . LYS A 1 320 ? 7.894 -20.176 6.352 1.00 50.56 320 LYS A N 1
ATOM 2604 C CA . LYS A 1 320 ? 8.935 -20.223 7.389 1.00 50.56 320 LYS A CA 1
ATOM 2605 C C . LYS A 1 320 ? 10.327 -20.036 6.806 1.00 50.56 320 LYS A C 1
ATOM 2607 O O . LYS A 1 320 ? 11.190 -19.442 7.449 1.00 50.56 320 LYS A O 1
ATOM 2612 N N . LEU A 1 321 ? 10.553 -20.514 5.584 1.00 54.78 321 LEU A N 1
ATOM 2613 C CA . LEU A 1 321 ? 11.827 -20.321 4.904 1.00 54.78 321 LEU A CA 1
ATOM 2614 C C . LEU A 1 321 ? 12.027 -18.874 4.450 1.00 54.78 321 LEU A C 1
ATOM 2616 O O . LEU A 1 321 ? 13.126 -18.357 4.647 1.00 54.78 321 LEU A O 1
ATOM 2620 N N . ASN A 1 322 ? 10.982 -18.201 3.955 1.00 53.19 322 ASN A N 1
ATOM 2621 C CA . ASN A 1 322 ? 11.039 -16.768 3.632 1.00 53.19 322 ASN A CA 1
ATOM 2622 C C . ASN A 1 322 ? 11.358 -15.926 4.879 1.00 53.19 322 ASN A C 1
ATOM 2624 O O . ASN A 1 322 ? 12.250 -15.081 4.843 1.00 53.19 322 ASN A O 1
ATOM 2628 N N . SER A 1 323 ? 10.738 -16.230 6.024 1.00 54.97 323 SER A N 1
ATOM 2629 C CA . SER A 1 323 ? 11.022 -15.531 7.289 1.00 54.97 323 SER A CA 1
ATOM 2630 C C . SER A 1 323 ? 12.475 -15.719 7.759 1.00 54.97 323 SER A C 1
ATOM 2632 O O . SER A 1 323 ? 13.112 -14.782 8.245 1.00 54.97 323 SER A O 1
ATOM 2634 N N . ILE A 1 324 ? 13.043 -16.921 7.585 1.00 62.06 324 ILE A N 1
ATOM 2635 C CA . ILE A 1 324 ? 14.462 -17.178 7.879 1.00 62.06 324 ILE A CA 1
ATOM 2636 C C . ILE A 1 324 ? 15.367 -16.421 6.898 1.00 62.06 324 ILE A C 1
ATOM 2638 O O . ILE A 1 324 ? 16.391 -15.874 7.319 1.00 62.06 324 ILE A O 1
ATOM 2642 N N . ALA A 1 325 ? 15.002 -16.364 5.614 1.00 60.97 325 ALA A N 1
ATOM 2643 C CA . ALA A 1 325 ? 15.729 -15.595 4.610 1.00 60.97 325 ALA A CA 1
ATOM 2644 C C . ALA A 1 325 ? 15.782 -14.107 4.980 1.00 60.97 325 ALA A C 1
ATOM 2646 O O . ALA A 1 325 ? 16.880 -13.553 5.050 1.00 60.97 325 ALA A O 1
ATOM 2647 N N . ASP A 1 326 ? 14.653 -13.496 5.338 1.00 55.78 326 ASP A N 1
ATOM 2648 C CA . ASP A 1 326 ? 14.585 -12.090 5.751 1.00 55.78 326 ASP A CA 1
ATOM 2649 C C . ASP A 1 326 ? 15.502 -11.779 6.937 1.00 55.78 326 ASP A C 1
ATOM 2651 O O . ASP A 1 326 ? 16.264 -10.807 6.911 1.00 55.78 326 ASP A O 1
ATOM 2655 N N . VAL A 1 327 ? 15.486 -12.630 7.967 1.00 66.19 327 VAL A N 1
ATOM 2656 C CA . VAL A 1 327 ? 16.369 -12.478 9.132 1.00 66.19 327 VAL A CA 1
ATOM 2657 C C . VAL A 1 327 ? 17.834 -12.589 8.717 1.00 66.19 327 VAL A C 1
ATOM 2659 O O . VAL A 1 327 ? 18.659 -11.780 9.144 1.00 66.19 327 VAL A O 1
ATOM 2662 N N . VAL A 1 328 ? 18.180 -13.545 7.854 1.00 69.00 328 VAL A N 1
ATOM 2663 C CA . VAL A 1 328 ? 19.552 -13.672 7.350 1.00 69.00 328 VAL A CA 1
ATOM 2664 C C . VAL A 1 328 ? 19.963 -12.430 6.556 1.00 69.00 328 VAL A C 1
ATOM 2666 O O . VAL A 1 328 ? 21.062 -11.927 6.783 1.00 69.00 328 VAL A O 1
ATOM 2669 N N . PHE A 1 329 ? 19.095 -11.886 5.697 1.00 65.25 329 PHE A N 1
ATOM 2670 C CA . PHE A 1 329 ? 19.356 -10.660 4.932 1.00 65.25 329 PHE A CA 1
ATOM 2671 C C . PHE A 1 329 ? 19.537 -9.418 5.820 1.00 65.25 329 PHE A C 1
ATOM 2673 O O . PHE A 1 329 ? 20.347 -8.544 5.498 1.00 65.25 329 PHE A O 1
ATOM 2680 N N . GLN A 1 330 ? 18.833 -9.344 6.952 1.00 65.25 330 GLN A N 1
ATOM 2681 C CA . GLN A 1 330 ? 19.047 -8.299 7.956 1.00 65.25 330 GLN A CA 1
ATOM 2682 C C . GLN A 1 330 ? 20.390 -8.466 8.671 1.00 65.25 330 GLN A C 1
ATOM 2684 O O . GLN A 1 330 ? 21.122 -7.492 8.826 1.00 65.25 330 GLN A O 1
ATOM 2689 N N . VAL A 1 331 ? 20.746 -9.693 9.062 1.00 69.25 331 VAL A N 1
ATOM 2690 C CA . VAL A 1 331 ? 21.993 -9.968 9.790 1.00 69.25 331 VAL A CA 1
ATOM 2691 C C . VAL A 1 331 ? 23.221 -9.769 8.902 1.00 69.25 331 VAL A C 1
ATOM 2693 O O . VAL A 1 331 ? 24.199 -9.182 9.358 1.00 69.25 331 VAL A O 1
ATOM 2696 N N . VAL A 1 332 ? 23.198 -10.195 7.631 1.00 75.81 332 VAL A N 1
ATOM 2697 C CA . VAL A 1 332 ? 24.369 -10.028 6.745 1.00 75.81 332 VAL A CA 1
ATOM 2698 C C . VAL A 1 332 ? 24.715 -8.572 6.481 1.00 75.81 332 VAL A C 1
ATOM 2700 O O . VAL A 1 332 ? 25.861 -8.295 6.152 1.00 75.81 332 VAL A O 1
ATOM 2703 N N . ARG A 1 333 ? 23.776 -7.634 6.667 1.00 68.69 333 ARG A N 1
ATOM 2704 C CA . ARG A 1 333 ? 24.064 -6.198 6.579 1.00 68.69 333 ARG A CA 1
ATOM 2705 C C . ARG A 1 333 ? 25.276 -5.827 7.435 1.00 68.69 333 ARG A C 1
ATOM 2707 O O . ARG A 1 333 ? 26.170 -5.132 6.960 1.00 68.69 333 ARG A O 1
ATOM 2714 N N . ASP A 1 334 ? 25.320 -6.377 8.644 1.00 72.12 334 ASP A N 1
ATOM 2715 C CA . ASP A 1 334 ? 26.276 -6.016 9.687 1.00 72.12 334 ASP A CA 1
ATOM 2716 C C . ASP A 1 334 ? 27.411 -7.057 9.818 1.00 72.12 334 ASP A C 1
ATOM 2718 O O . ASP A 1 334 ? 28.245 -6.978 10.720 1.00 72.12 334 ASP A O 1
ATOM 2722 N N . VAL A 1 335 ? 27.471 -8.045 8.912 1.00 74.31 335 VAL A N 1
ATOM 2723 C CA . VAL A 1 335 ? 28.488 -9.105 8.901 1.00 74.31 335 VAL A CA 1
ATOM 2724 C C . VAL A 1 335 ? 29.311 -9.012 7.624 1.00 74.31 335 VAL A C 1
ATOM 2726 O O . VAL A 1 335 ? 28.806 -9.210 6.525 1.00 74.31 335 VAL A O 1
ATOM 2729 N N . PHE A 1 336 ? 30.612 -8.774 7.772 1.00 80.81 336 PHE A N 1
ATOM 2730 C CA . PHE A 1 336 ? 31.499 -8.559 6.634 1.00 80.81 336 PHE A CA 1
ATOM 2731 C C . PHE A 1 336 ? 31.559 -9.775 5.695 1.00 80.81 336 PHE A C 1
ATOM 2733 O O . PHE A 1 336 ? 31.797 -10.900 6.128 1.00 80.81 336 PHE A O 1
ATOM 2740 N N . TYR A 1 337 ? 31.391 -9.556 4.393 1.00 77.62 337 TYR A N 1
ATOM 2741 C CA . TYR A 1 337 ? 31.174 -10.619 3.405 1.00 77.62 337 TYR A CA 1
ATOM 2742 C C . TYR A 1 337 ? 32.281 -11.660 3.220 1.00 77.62 337 TYR A C 1
ATOM 2744 O O . TYR A 1 337 ? 32.028 -12.741 2.671 1.00 77.62 337 TYR A O 1
ATOM 2752 N N . THR A 1 338 ? 33.503 -11.354 3.655 1.00 77.12 338 THR A N 1
ATOM 2753 C CA . THR A 1 338 ? 34.634 -12.292 3.633 1.00 77.12 338 THR A CA 1
ATOM 2754 C C . THR A 1 338 ? 34.764 -13.110 4.916 1.00 77.12 338 THR A C 1
ATOM 2756 O O . THR A 1 338 ? 35.709 -13.886 5.035 1.00 77.12 338 THR A O 1
ATOM 2759 N N . SER A 1 339 ? 33.884 -12.908 5.899 1.00 80.62 339 SER A N 1
ATOM 2760 C CA . SER A 1 339 ? 33.945 -13.596 7.186 1.00 80.62 339 SER A CA 1
ATOM 2761 C C . SER A 1 339 ? 33.368 -15.012 7.117 1.00 80.62 339 SER A C 1
ATOM 2763 O O . SER A 1 339 ? 32.521 -15.338 6.277 1.00 80.62 339 SER A O 1
ATOM 2765 N N . LEU A 1 340 ? 33.799 -15.852 8.061 1.00 76.12 340 LEU A N 1
ATOM 2766 C CA . LEU A 1 340 ? 33.265 -17.203 8.225 1.00 76.12 340 LEU A CA 1
ATOM 2767 C C . LEU A 1 340 ? 31.786 -17.170 8.641 1.00 76.12 340 LEU A C 1
ATOM 2769 O O . LEU A 1 340 ? 31.012 -18.053 8.280 1.00 76.12 340 LEU A O 1
ATOM 2773 N N . GLU A 1 341 ? 31.383 -16.152 9.397 1.00 81.94 341 GLU A N 1
ATOM 2774 C CA . GLU A 1 341 ? 30.009 -15.906 9.824 1.00 81.94 341 GLU A CA 1
ATOM 2775 C C . GLU A 1 341 ? 29.102 -15.654 8.617 1.00 81.94 341 GLU A C 1
ATOM 2777 O O . GLU A 1 341 ? 28.033 -16.258 8.516 1.00 81.94 341 GLU A O 1
ATOM 2782 N N . HIS A 1 342 ? 29.557 -14.852 7.651 1.00 87.25 342 HIS A N 1
ATOM 2783 C CA . HIS A 1 342 ? 28.807 -14.621 6.422 1.00 87.25 342 HIS A CA 1
ATOM 2784 C C . HIS A 1 342 ? 28.684 -15.901 5.581 1.00 87.25 342 HIS A C 1
ATOM 2786 O O . HIS A 1 342 ? 27.643 -16.152 4.969 1.00 87.25 342 HIS A O 1
ATOM 2792 N N . ASP A 1 343 ? 29.728 -16.731 5.535 1.00 74.50 343 ASP A N 1
ATOM 2793 C CA . ASP A 1 343 ? 29.664 -18.033 4.862 1.00 74.50 343 ASP A CA 1
ATOM 2794 C C . ASP A 1 343 ? 28.693 -18.990 5.560 1.00 74.50 343 ASP A C 1
ATOM 2796 O O . ASP A 1 343 ? 27.962 -19.719 4.892 1.00 74.50 343 ASP A O 1
ATOM 2800 N N . ARG A 1 344 ? 28.628 -18.981 6.896 1.00 75.31 344 ARG A N 1
ATOM 2801 C CA . ARG A 1 344 ? 27.659 -19.781 7.665 1.00 75.31 344 ARG A CA 1
ATOM 2802 C C . ARG A 1 344 ? 26.220 -19.357 7.391 1.00 75.31 344 ARG A C 1
ATOM 2804 O O . ARG A 1 344 ? 25.374 -20.230 7.238 1.00 75.31 344 ARG A O 1
ATOM 2811 N N . LEU A 1 345 ? 25.960 -18.056 7.281 1.00 80.38 345 LEU A N 1
ATOM 2812 C CA . LEU A 1 345 ? 24.639 -17.517 6.948 1.00 80.38 345 LEU A CA 1
ATOM 2813 C C . LEU A 1 345 ? 24.208 -17.893 5.523 1.00 80.38 345 LEU A C 1
ATOM 2815 O O . LEU A 1 345 ? 23.090 -18.358 5.319 1.00 80.38 345 LEU A O 1
ATOM 2819 N N . ALA A 1 346 ? 25.115 -17.796 4.548 1.00 76.00 346 ALA A N 1
ATOM 2820 C CA . ALA A 1 346 ? 24.843 -18.265 3.190 1.00 76.00 346 ALA A CA 1
ATOM 2821 C C . ALA A 1 346 ? 24.597 -19.785 3.153 1.00 76.00 346 ALA A C 1
ATOM 2823 O O . ALA A 1 346 ? 23.633 -20.247 2.549 1.00 76.00 346 ALA A O 1
ATOM 2824 N N . ASN A 1 347 ? 25.429 -20.571 3.842 1.00 73.12 347 ASN A N 1
ATOM 2825 C CA . ASN A 1 347 ? 25.285 -22.026 3.909 1.00 73.12 347 ASN A CA 1
ATOM 2826 C C . ASN A 1 347 ? 24.022 -22.472 4.656 1.00 73.12 347 ASN A C 1
ATOM 2828 O O . ASN A 1 347 ? 23.494 -23.535 4.343 1.00 73.12 347 ASN A O 1
ATOM 2832 N N . LEU A 1 348 ? 23.529 -21.681 5.614 1.00 76.12 348 LEU A N 1
ATOM 2833 C CA . LEU A 1 348 ? 22.244 -21.912 6.270 1.00 76.12 348 LEU A CA 1
ATOM 2834 C C . LEU A 1 348 ? 21.108 -21.849 5.242 1.00 76.12 348 LEU A C 1
ATOM 2836 O O . LEU A 1 348 ? 20.356 -22.811 5.127 1.00 76.12 348 LEU A O 1
ATOM 2840 N N . LEU A 1 349 ? 21.039 -20.781 4.439 1.00 71.69 349 LEU A N 1
ATOM 2841 C CA . LEU A 1 349 ? 20.017 -20.626 3.394 1.00 71.69 349 LEU A CA 1
ATOM 2842 C C . LEU A 1 349 ? 20.155 -21.665 2.270 1.00 71.69 349 LEU A C 1
ATOM 2844 O O . LEU A 1 349 ? 19.172 -22.258 1.835 1.00 71.69 349 LEU A O 1
ATOM 2848 N N . ILE A 1 350 ? 21.383 -21.968 1.842 1.00 69.69 350 ILE A N 1
ATOM 2849 C CA . ILE A 1 350 ? 21.645 -23.029 0.853 1.00 69.69 350 ILE A CA 1
ATOM 2850 C C . ILE A 1 350 ? 21.261 -24.409 1.414 1.00 69.69 350 ILE A C 1
ATOM 2852 O O . ILE A 1 350 ? 20.719 -25.251 0.698 1.00 69.69 350 ILE A O 1
ATOM 2856 N N . GLY A 1 351 ? 21.523 -24.656 2.701 1.00 59.59 351 GLY A N 1
ATOM 2857 C CA . GLY A 1 351 ? 21.117 -25.875 3.401 1.00 59.59 351 GLY A CA 1
ATOM 2858 C C . GLY A 1 351 ? 19.598 -26.004 3.501 1.00 59.59 351 GLY A C 1
ATOM 2859 O O . GLY A 1 351 ? 19.067 -27.099 3.332 1.00 59.59 351 GLY A O 1
ATOM 2860 N N . ILE A 1 352 ? 18.915 -24.876 3.686 1.00 64.25 352 ILE A N 1
ATOM 2861 C CA . ILE A 1 352 ? 17.460 -24.748 3.683 1.00 64.25 352 ILE A CA 1
ATOM 2862 C C . ILE A 1 352 ? 16.853 -25.015 2.291 1.00 64.25 352 ILE A C 1
ATOM 2864 O O . ILE A 1 352 ? 15.784 -25.615 2.226 1.00 64.25 352 ILE A O 1
ATOM 2868 N N . LYS A 1 353 ? 17.547 -24.708 1.178 1.00 52.75 353 LYS A N 1
ATOM 2869 C CA . LYS A 1 353 ? 17.105 -25.060 -0.196 1.00 52.75 353 LYS A CA 1
ATOM 2870 C C . LYS A 1 353 ? 16.830 -26.543 -0.392 1.00 52.75 353 LYS A C 1
ATOM 2872 O O . LYS A 1 353 ? 15.979 -26.926 -1.187 1.00 52.75 353 LYS A O 1
ATOM 2877 N N . LYS A 1 354 ? 17.531 -27.411 0.341 1.00 48.91 354 LYS A N 1
ATOM 2878 C CA . LYS A 1 354 ? 17.209 -28.844 0.331 1.00 48.91 354 LYS A CA 1
ATOM 2879 C C . LYS A 1 354 ? 15.827 -29.146 0.954 1.00 48.91 354 LYS A C 1
ATOM 2881 O O . LYS A 1 354 ? 15.477 -30.319 1.033 1.00 48.91 354 LYS A O 1
ATOM 2886 N N . GLY A 1 355 ? 15.067 -28.119 1.361 1.00 43.41 355 GLY A N 1
ATOM 2887 C CA . GLY A 1 355 ? 13.728 -28.172 1.946 1.00 43.41 355 GLY A CA 1
ATOM 2888 C C . GLY A 1 355 ? 12.650 -27.213 1.385 1.00 43.41 355 GLY A C 1
ATOM 2889 O O . GLY A 1 355 ? 11.503 -27.622 1.466 1.00 43.41 355 GLY A O 1
ATOM 2890 N N . ALA A 1 356 ? 12.926 -26.017 0.829 1.00 36.16 356 ALA A N 1
ATOM 2891 C CA . ALA A 1 356 ? 11.989 -25.218 -0.015 1.00 36.16 356 ALA A CA 1
ATOM 2892 C C . ALA A 1 356 ? 12.593 -23.856 -0.474 1.00 36.16 356 ALA A C 1
ATOM 2894 O O . ALA A 1 356 ? 13.653 -23.450 0.005 1.00 36.16 356 ALA A O 1
ATOM 2895 N N . ALA A 1 357 ? 11.953 -23.222 -1.468 1.00 42.06 357 ALA A N 1
ATOM 2896 C CA . ALA A 1 357 ? 12.405 -22.068 -2.265 1.00 42.06 357 ALA A CA 1
ATOM 2897 C C . ALA A 1 357 ? 12.284 -20.700 -1.551 1.00 42.06 357 ALA A C 1
ATOM 2899 O O . ALA A 1 357 ? 11.522 -20.577 -0.598 1.00 42.06 357 ALA A O 1
ATOM 2900 N N . ALA A 1 358 ? 13.036 -19.693 -2.020 1.00 42.94 358 ALA A N 1
ATOM 2901 C CA . ALA A 1 358 ? 13.069 -18.324 -1.492 1.00 42.94 358 ALA A CA 1
ATOM 2902 C C . ALA A 1 358 ? 12.927 -17.311 -2.643 1.00 42.94 358 ALA A C 1
ATOM 2904 O O . ALA A 1 358 ? 13.733 -17.373 -3.569 1.00 42.94 358 ALA A O 1
ATOM 2905 N N . ASP A 1 359 ? 11.953 -16.396 -2.563 1.00 45.28 359 ASP A N 1
ATOM 2906 C CA . ASP A 1 359 ? 11.665 -15.418 -3.638 1.00 45.28 359 ASP A CA 1
ATOM 2907 C C . ASP A 1 359 ? 11.517 -13.949 -3.145 1.00 45.28 359 ASP A C 1
ATOM 2909 O O . ASP A 1 359 ? 11.831 -13.001 -3.857 1.00 45.28 359 ASP A O 1
ATOM 2913 N N . GLU A 1 360 ? 11.161 -13.688 -1.879 1.00 41.75 360 GLU A N 1
ATOM 2914 C CA . GLU A 1 360 ? 10.693 -12.333 -1.499 1.00 41.75 360 GLU A CA 1
ATOM 2915 C C . GLU A 1 360 ? 11.753 -11.361 -0.928 1.00 41.75 360 GLU A C 1
ATOM 2917 O O . GLU A 1 360 ? 11.591 -10.143 -1.032 1.00 41.75 360 GLU A O 1
ATOM 2922 N N . SER A 1 361 ? 12.892 -11.824 -0.394 1.00 43.16 361 SER A N 1
ATOM 2923 C CA . SER A 1 361 ? 13.919 -10.926 0.195 1.00 43.16 361 SER A CA 1
ATOM 2924 C C . SER A 1 361 ? 14.803 -10.202 -0.845 1.00 43.16 361 SER A C 1
ATOM 2926 O O . SER A 1 361 ? 15.710 -9.439 -0.496 1.00 43.16 361 SER A O 1
ATOM 2928 N N . TRP A 1 362 ? 14.562 -10.455 -2.134 1.00 47.72 362 TRP A N 1
ATOM 2929 C CA . TRP A 1 362 ? 15.416 -10.095 -3.270 1.00 47.72 362 TRP A CA 1
ATOM 2930 C C . TRP A 1 362 ? 15.495 -8.587 -3.561 1.00 47.72 362 TRP A C 1
ATOM 2932 O O . TRP A 1 362 ? 16.561 -8.070 -3.900 1.00 47.72 362 TRP A O 1
ATOM 2942 N N . ASN A 1 363 ? 14.411 -7.835 -3.353 1.00 40.75 363 ASN A N 1
ATOM 2943 C CA . ASN A 1 363 ? 14.330 -6.434 -3.791 1.00 40.75 363 ASN A CA 1
ATOM 2944 C C . ASN A 1 363 ? 15.164 -5.441 -2.952 1.00 40.75 363 ASN A C 1
ATOM 2946 O O . ASN A 1 363 ? 15.402 -4.312 -3.377 1.00 40.75 363 ASN A O 1
ATOM 2950 N N . ALA A 1 364 ? 15.663 -5.843 -1.777 1.00 37.78 364 ALA A N 1
ATOM 2951 C CA . ALA A 1 364 ? 16.356 -4.951 -0.840 1.00 37.78 364 ALA A CA 1
ATOM 2952 C C . ALA A 1 364 ? 17.895 -4.892 -1.004 1.00 37.78 364 ALA A C 1
ATOM 2954 O O . ALA A 1 364 ? 18.576 -4.331 -0.134 1.00 37.78 364 ALA A O 1
ATOM 2955 N N . GLY A 1 365 ? 18.460 -5.503 -2.055 1.00 41.00 365 GLY A N 1
ATOM 2956 C CA . GLY A 1 365 ? 19.911 -5.585 -2.301 1.00 41.00 365 GLY A CA 1
ATOM 2957 C C . GLY A 1 365 ? 20.419 -4.959 -3.610 1.00 41.00 365 GLY A C 1
ATOM 2958 O O . GLY A 1 365 ? 21.633 -4.916 -3.801 1.00 41.00 365 GLY A O 1
ATOM 2959 N N . HIS A 1 366 ? 19.524 -4.479 -4.481 1.00 48.81 366 HIS A N 1
ATOM 2960 C CA . HIS A 1 366 ? 19.839 -4.042 -5.852 1.00 48.81 366 HIS A CA 1
ATOM 2961 C C . HIS A 1 366 ? 20.489 -2.660 -5.957 1.00 48.81 366 HIS A C 1
ATOM 2963 O O . HIS A 1 366 ? 20.220 -1.769 -5.145 1.00 48.81 366 HIS A O 1
ATOM 2969 N N . VAL A 1 367 ? 21.240 -2.448 -7.051 1.00 43.16 367 VAL A N 1
ATOM 2970 C CA . VAL A 1 367 ? 21.823 -1.147 -7.445 1.00 43.16 367 VAL A CA 1
ATOM 2971 C C . VAL A 1 367 ? 20.774 -0.034 -7.627 1.00 43.16 367 VAL A C 1
ATOM 2973 O O . VAL A 1 367 ? 21.128 1.151 -7.615 1.00 43.16 367 VAL A O 1
ATOM 2976 N N . ASP A 1 368 ? 19.486 -0.381 -7.738 1.00 40.47 368 ASP A N 1
ATOM 2977 C CA . ASP A 1 368 ? 18.402 0.578 -7.978 1.00 40.47 368 ASP A CA 1
ATOM 2978 C C . ASP A 1 368 ? 17.570 0.984 -6.744 1.00 40.47 368 ASP A C 1
ATOM 2980 O O . ASP A 1 368 ? 17.024 2.083 -6.708 1.00 40.47 368 ASP A O 1
ATOM 2984 N N . ALA A 1 369 ? 17.514 0.175 -5.680 1.00 35.59 369 ALA A N 1
ATOM 2985 C CA . ALA A 1 369 ? 16.553 0.410 -4.591 1.00 35.59 369 ALA A CA 1
ATOM 2986 C C . ALA A 1 369 ? 16.990 1.463 -3.550 1.00 35.59 369 ALA A C 1
ATOM 2988 O O . ALA A 1 369 ? 16.205 1.846 -2.682 1.00 35.59 369 ALA A O 1
ATOM 2989 N N . PHE A 1 370 ? 18.239 1.937 -3.591 1.00 41.66 370 PHE A N 1
ATOM 2990 C CA . PHE A 1 370 ? 18.847 2.514 -2.387 1.00 41.66 370 PHE A CA 1
ATOM 2991 C C . PHE A 1 370 ? 19.613 3.828 -2.532 1.00 41.66 370 PHE A C 1
ATOM 2993 O O . PHE A 1 370 ? 20.066 4.373 -1.525 1.00 41.66 370 PHE A O 1
ATOM 3000 N N . THR A 1 371 ? 19.673 4.429 -3.721 1.00 41.00 371 THR A N 1
ATOM 3001 C CA . THR A 1 371 ? 20.375 5.716 -3.889 1.00 41.00 371 THR A CA 1
ATOM 3002 C C . THR A 1 371 ? 19.608 6.907 -3.290 1.00 41.00 371 THR A C 1
ATOM 3004 O O . THR A 1 371 ? 20.227 7.911 -2.951 1.00 41.00 371 THR A O 1
ATOM 3007 N N . LYS A 1 372 ? 18.281 6.803 -3.086 1.00 34.00 372 LYS A N 1
ATOM 3008 C CA . LYS A 1 372 ? 17.470 7.864 -2.443 1.00 34.00 372 LYS A CA 1
ATOM 3009 C C . LYS A 1 372 ? 17.257 7.665 -0.932 1.00 34.00 372 LYS A C 1
ATOM 3011 O O . LYS A 1 372 ? 17.175 8.656 -0.213 1.00 34.00 372 LYS A O 1
ATOM 3016 N N . ASN A 1 373 ? 17.234 6.421 -0.431 1.00 35.56 373 ASN A N 1
ATOM 3017 C CA . ASN A 1 373 ? 16.864 6.116 0.965 1.00 35.56 373 ASN A CA 1
ATOM 3018 C C . ASN A 1 373 ? 18.028 5.799 1.924 1.00 35.56 373 ASN A C 1
ATOM 3020 O O . ASN A 1 373 ? 17.815 5.853 3.133 1.00 35.56 373 ASN A O 1
ATOM 3024 N N . LEU A 1 374 ? 19.259 5.557 1.448 1.00 39.50 374 LEU A N 1
ATOM 3025 C CA . LEU A 1 374 ? 20.442 5.462 2.332 1.00 39.50 374 LEU A CA 1
ATOM 3026 C C . LEU A 1 374 ? 21.118 6.813 2.604 1.00 39.50 374 LEU A C 1
ATOM 3028 O O . LEU A 1 374 ? 22.021 6.889 3.430 1.00 39.50 374 LEU A O 1
ATOM 3032 N N . ASN A 1 375 ? 20.611 7.906 2.024 1.00 43.00 375 ASN A N 1
ATOM 3033 C CA . ASN A 1 375 ? 21.113 9.269 2.248 1.00 43.00 375 ASN A CA 1
ATOM 3034 C C . ASN A 1 375 ? 20.791 9.850 3.648 1.00 43.00 375 ASN A C 1
ATOM 3036 O O . ASN A 1 375 ? 20.887 11.057 3.862 1.00 43.00 375 ASN A O 1
ATOM 3040 N N . LYS A 1 376 ? 20.392 9.001 4.607 1.00 44.66 376 LYS A N 1
ATOM 3041 C CA . LYS A 1 376 ? 20.196 9.346 6.026 1.00 44.66 376 LYS A CA 1
ATOM 3042 C C . LYS A 1 376 ? 21.202 8.659 6.958 1.00 44.66 376 LYS A C 1
ATOM 3044 O O . LYS A 1 376 ? 21.335 9.090 8.100 1.00 44.66 376 LYS A O 1
ATOM 3049 N N . GLU A 1 377 ? 21.904 7.623 6.493 1.00 47.56 377 GLU A N 1
ATOM 3050 C CA . GLU A 1 377 ? 22.946 6.938 7.263 1.00 47.56 377 GLU A CA 1
ATOM 3051 C C . GLU A 1 377 ? 24.334 7.443 6.846 1.00 47.56 377 GLU A C 1
ATOM 3053 O O . GLU A 1 377 ? 24.558 7.762 5.676 1.00 47.56 377 GLU A O 1
ATOM 3058 N N . PRO A 1 378 ? 25.285 7.562 7.784 1.00 52.56 378 PRO A N 1
ATOM 3059 C CA . PRO A 1 378 ? 26.607 8.075 7.462 1.00 52.56 378 PRO A CA 1
ATOM 3060 C C . PRO A 1 378 ? 27.335 7.169 6.454 1.00 52.56 378 PRO A C 1
ATOM 3062 O O . PRO A 1 378 ? 27.194 5.947 6.472 1.00 52.56 378 PRO A O 1
ATOM 3065 N N . GLU A 1 379 ? 28.155 7.784 5.595 1.00 54.19 379 GLU A N 1
ATOM 3066 C CA . GLU A 1 379 ? 28.848 7.177 4.438 1.00 54.19 379 GLU A CA 1
ATOM 3067 C C . GLU A 1 379 ? 29.665 5.907 4.751 1.00 54.19 379 GLU A C 1
ATOM 3069 O O . GLU A 1 379 ? 30.007 5.151 3.854 1.00 54.19 379 GLU A O 1
ATOM 3074 N N . HIS A 1 380 ? 29.966 5.631 6.020 1.00 59.59 380 HIS A N 1
ATOM 3075 C CA . HIS A 1 380 ? 30.689 4.430 6.439 1.00 59.59 380 HIS A CA 1
ATOM 3076 C C . HIS A 1 380 ? 29.800 3.192 6.661 1.00 59.59 380 HIS A C 1
ATOM 3078 O O . HIS A 1 380 ? 30.347 2.111 6.830 1.00 59.59 380 HIS A O 1
ATOM 3084 N N . ILE A 1 381 ? 28.466 3.323 6.683 1.00 58.94 381 ILE A N 1
ATOM 3085 C CA . ILE A 1 381 ? 27.536 2.219 7.004 1.00 58.94 381 ILE A CA 1
ATOM 3086 C C . ILE A 1 381 ? 26.896 1.647 5.738 1.00 58.94 381 ILE A C 1
ATOM 3088 O O . ILE A 1 381 ? 26.903 0.437 5.501 1.00 58.94 381 ILE A O 1
ATOM 3092 N N . TRP A 1 382 ? 26.356 2.521 4.891 1.00 67.00 382 TRP A N 1
ATOM 3093 C CA . TRP A 1 382 ? 25.543 2.096 3.757 1.00 67.00 382 TRP A CA 1
ATOM 3094 C C . TRP A 1 382 ? 26.312 1.367 2.636 1.00 67.00 382 TRP A C 1
ATOM 3096 O O . TRP A 1 382 ? 25.750 0.418 2.077 1.00 67.00 382 TRP A O 1
ATOM 3106 N N . PRO A 1 383 ? 27.577 1.710 2.301 1.00 71.62 383 PRO A N 1
ATOM 3107 C CA . PRO A 1 383 ? 28.299 0.997 1.250 1.00 71.62 383 PRO A CA 1
ATOM 3108 C C . PRO A 1 383 ? 28.637 -0.440 1.666 1.00 71.62 383 PRO A C 1
ATOM 3110 O O . PRO A 1 383 ? 28.547 -1.358 0.854 1.00 71.62 383 PRO A O 1
ATOM 3113 N N . GLU A 1 384 ? 28.964 -0.660 2.943 1.00 73.81 384 GLU A N 1
ATOM 3114 C CA . GLU A 1 384 ? 29.305 -1.988 3.468 1.00 73.81 384 GLU A CA 1
ATOM 3115 C C . GLU A 1 384 ? 28.086 -2.905 3.520 1.00 73.81 384 GLU A C 1
ATOM 3117 O O . GLU A 1 384 ? 28.145 -4.038 3.043 1.00 73.81 384 GLU A O 1
ATOM 3122 N N . ALA A 1 385 ? 26.957 -2.383 4.004 1.00 67.12 385 ALA A N 1
ATOM 3123 C CA . ALA A 1 385 ? 25.665 -3.061 3.982 1.00 67.12 385 ALA A CA 1
ATOM 3124 C C . ALA A 1 385 ? 25.313 -3.597 2.584 1.00 67.12 385 ALA A C 1
ATOM 3126 O O . ALA A 1 385 ? 24.858 -4.734 2.429 1.00 67.12 385 ALA A O 1
ATOM 3127 N N . TRP A 1 386 ? 25.541 -2.782 1.556 1.00 72.50 386 TRP A N 1
ATOM 3128 C CA . TRP A 1 386 ? 25.270 -3.141 0.169 1.00 72.50 386 TRP A CA 1
ATOM 3129 C C . TRP A 1 386 ? 26.254 -4.194 -0.362 1.00 72.50 386 TRP A C 1
ATOM 3131 O O . TRP A 1 386 ? 25.837 -5.212 -0.927 1.00 72.50 386 TRP A O 1
ATOM 3141 N N . ILE A 1 387 ? 27.559 -4.025 -0.130 1.00 81.25 387 ILE A N 1
ATOM 3142 C CA . ILE A 1 387 ? 28.566 -5.016 -0.546 1.00 81.25 387 ILE A CA 1
ATOM 3143 C C . ILE A 1 387 ? 28.305 -6.375 0.126 1.00 81.25 387 ILE A C 1
ATOM 3145 O O . ILE A 1 387 ? 28.438 -7.417 -0.518 1.00 81.25 387 ILE A O 1
ATOM 3149 N N . ASN A 1 388 ? 27.867 -6.382 1.387 1.00 76.44 388 ASN A N 1
ATOM 3150 C CA . ASN A 1 388 ? 27.533 -7.616 2.093 1.00 76.44 388 ASN A CA 1
ATOM 3151 C C . ASN A 1 388 ? 26.317 -8.324 1.478 1.00 76.44 388 ASN A C 1
ATOM 3153 O O . ASN A 1 388 ? 26.373 -9.519 1.181 1.00 76.44 388 ASN A O 1
ATOM 3157 N N . LYS A 1 389 ? 25.247 -7.583 1.178 1.00 73.06 389 LYS A N 1
ATOM 3158 C CA . LYS A 1 389 ? 24.054 -8.143 0.524 1.00 73.06 389 LYS A CA 1
ATOM 3159 C C . LYS A 1 389 ? 24.340 -8.688 -0.880 1.00 73.06 389 LYS A C 1
ATOM 3161 O O . LYS A 1 389 ? 23.941 -9.811 -1.183 1.00 73.06 389 LYS A O 1
ATOM 3166 N N . SER A 1 390 ? 25.078 -7.953 -1.716 1.00 78.69 390 SER A N 1
ATOM 3167 C CA . SER A 1 390 ? 25.452 -8.415 -3.069 1.00 78.69 390 SER A CA 1
ATOM 3168 C C . SER A 1 390 ? 26.327 -9.679 -3.033 1.00 78.69 390 SER A C 1
ATOM 3170 O O . SER A 1 390 ? 26.165 -10.606 -3.838 1.00 78.69 390 SER A O 1
ATOM 3172 N N . ALA A 1 391 ? 27.219 -9.788 -2.045 1.00 82.00 391 ALA A N 1
ATOM 3173 C CA . ALA A 1 391 ? 28.002 -10.996 -1.828 1.00 82.00 391 ALA A CA 1
ATOM 3174 C C . ALA A 1 391 ? 27.139 -12.183 -1.367 1.00 82.00 391 ALA A C 1
ATOM 3176 O O . ALA A 1 391 ? 27.369 -13.301 -1.836 1.00 82.00 391 ALA A O 1
ATOM 3177 N N . LEU A 1 392 ? 26.139 -11.970 -0.499 1.00 78.69 392 LEU A N 1
ATOM 3178 C CA . LEU A 1 392 ? 25.163 -13.005 -0.139 1.00 78.69 392 LEU A CA 1
ATOM 3179 C C . LEU A 1 392 ? 24.407 -13.493 -1.373 1.00 78.69 392 LEU A C 1
ATOM 3181 O O . LEU A 1 392 ? 24.427 -14.691 -1.639 1.00 78.69 392 LEU A O 1
ATOM 3185 N N . ILE A 1 393 ? 23.847 -12.581 -2.168 1.00 77.50 393 ILE A N 1
ATOM 3186 C CA . ILE A 1 393 ? 23.158 -12.884 -3.431 1.00 77.50 393 ILE A CA 1
ATOM 3187 C C . ILE A 1 393 ? 24.020 -13.776 -4.330 1.00 77.50 393 ILE A C 1
ATOM 3189 O O . ILE A 1 393 ? 23.579 -14.829 -4.784 1.00 77.50 393 ILE A O 1
ATOM 3193 N N . SER A 1 394 ? 25.295 -13.424 -4.502 1.00 82.94 394 SER A N 1
ATOM 3194 C CA . SER A 1 394 ? 26.232 -14.228 -5.294 1.00 82.94 394 SER A CA 1
ATOM 3195 C C . SER A 1 394 ? 26.401 -15.650 -4.755 1.00 82.94 394 SER A C 1
ATOM 3197 O O . SER A 1 394 ? 26.503 -16.609 -5.520 1.00 82.94 394 SER A O 1
ATOM 3199 N N . LYS A 1 395 ? 26.482 -15.801 -3.427 1.00 83.19 395 LYS A N 1
ATOM 3200 C CA . LYS A 1 395 ? 26.629 -17.110 -2.776 1.00 83.19 395 LYS A CA 1
ATOM 3201 C C . LYS A 1 395 ? 25.352 -17.936 -2.936 1.00 83.19 395 LYS A C 1
ATOM 3203 O O . LYS A 1 395 ? 25.460 -19.130 -3.202 1.00 83.19 395 LYS A O 1
ATOM 3208 N N . LEU A 1 396 ? 24.179 -17.310 -2.835 1.00 78.12 396 LEU A N 1
ATOM 3209 C CA . LEU A 1 396 ? 22.880 -17.957 -3.026 1.00 78.12 396 LEU A CA 1
ATOM 3210 C C . LEU A 1 396 ? 22.691 -18.406 -4.478 1.00 78.12 396 LEU A C 1
ATOM 3212 O O . LEU A 1 396 ? 22.412 -19.582 -4.696 1.00 78.12 396 LEU A O 1
ATOM 3216 N N . TYR A 1 397 ? 22.967 -17.536 -5.456 1.00 82.31 397 TYR A N 1
ATOM 3217 C CA . TYR A 1 397 ? 22.951 -17.881 -6.883 1.00 82.31 397 TYR A CA 1
ATOM 3218 C C . TYR A 1 397 ? 23.903 -19.039 -7.183 1.00 82.31 397 TYR A C 1
ATOM 3220 O O . TYR A 1 397 ? 23.501 -20.059 -7.727 1.00 82.31 397 TYR A O 1
ATOM 3228 N N . ARG A 1 398 ? 25.155 -18.962 -6.714 1.00 83.69 398 ARG A N 1
ATOM 3229 C CA . ARG A 1 398 ? 26.115 -20.068 -6.854 1.00 83.69 398 ARG A CA 1
ATOM 3230 C C . ARG A 1 398 ? 25.638 -21.361 -6.183 1.00 83.69 398 ARG A C 1
ATOM 3232 O O . ARG A 1 398 ? 25.943 -22.447 -6.670 1.00 83.69 398 ARG A O 1
ATOM 3239 N N . GLY A 1 399 ? 24.952 -21.252 -5.047 1.00 77.44 399 GLY A N 1
ATOM 3240 C CA . GLY A 1 399 ? 24.318 -22.369 -4.344 1.00 77.44 399 GLY A CA 1
ATOM 3241 C C . GLY A 1 399 ? 23.097 -22.935 -5.073 1.00 77.44 399 GLY A C 1
ATOM 3242 O O . GLY A 1 399 ? 22.468 -23.863 -4.569 1.00 77.44 399 GLY A O 1
ATOM 3243 N N . GLY A 1 400 ? 22.774 -22.378 -6.241 1.00 72.00 400 GLY A N 1
ATOM 3244 C CA . GLY A 1 400 ? 21.632 -22.697 -7.070 1.00 72.00 400 GLY A CA 1
ATOM 3245 C C . GLY A 1 400 ? 20.335 -22.110 -6.546 1.00 72.00 400 GLY A C 1
ATOM 3246 O O . GLY A 1 400 ? 19.319 -22.406 -7.131 1.00 72.00 400 GLY A O 1
ATOM 3247 N N . LEU A 1 401 ? 20.310 -21.346 -5.448 1.00 70.56 401 LEU A N 1
ATOM 3248 C CA . LEU A 1 401 ? 19.071 -20.873 -4.811 1.00 70.56 401 LEU A CA 1
ATOM 3249 C C . LEU A 1 401 ? 18.274 -19.887 -5.657 1.00 70.56 401 LEU A C 1
ATOM 3251 O O . LEU A 1 401 ? 17.075 -19.764 -5.453 1.00 70.56 401 LEU A O 1
ATOM 3255 N N . LEU A 1 402 ? 18.953 -19.221 -6.580 1.00 65.75 402 LEU A N 1
ATOM 3256 C CA . LEU A 1 402 ? 18.370 -18.261 -7.495 1.00 65.75 402 LEU A CA 1
ATOM 3257 C C . LEU A 1 402 ? 18.407 -18.924 -8.874 1.00 65.75 402 LEU A C 1
ATOM 3259 O O . LEU A 1 402 ? 19.499 -19.261 -9.333 1.00 65.75 402 LEU A O 1
ATOM 3263 N N . ASP A 1 403 ? 17.240 -19.179 -9.467 1.00 65.56 403 ASP A N 1
ATOM 3264 C CA . ASP A 1 403 ? 17.124 -19.785 -10.798 1.00 65.56 403 ASP A CA 1
ATOM 3265 C C . ASP A 1 403 ? 17.386 -18.692 -11.869 1.00 65.56 403 ASP A C 1
ATOM 3267 O O . ASP A 1 403 ? 18.360 -17.939 -11.762 1.00 65.56 403 ASP A O 1
ATOM 3271 N N . SER A 1 404 ? 16.546 -18.548 -12.901 1.00 63.25 404 SER A N 1
ATOM 3272 C CA . SER A 1 404 ? 16.730 -17.540 -13.964 1.00 63.25 404 SER A CA 1
ATOM 3273 C C . SER A 1 404 ? 16.859 -16.101 -13.449 1.00 63.25 404 SER A C 1
ATOM 3275 O O . SER A 1 404 ? 17.574 -15.300 -14.055 1.00 63.25 404 SER A O 1
ATOM 3277 N N . ASP A 1 405 ? 16.250 -15.784 -12.307 1.00 63.09 405 ASP A N 1
ATOM 3278 C CA . ASP A 1 405 ? 16.283 -14.446 -11.704 1.00 63.09 405 ASP A CA 1
ATOM 3279 C C . ASP A 1 405 ? 17.660 -14.072 -11.152 1.00 63.09 405 ASP A C 1
ATOM 3281 O O . ASP A 1 405 ? 18.041 -12.898 -11.159 1.00 63.09 405 ASP A O 1
ATOM 3285 N N . GLY A 1 406 ? 18.463 -15.063 -10.745 1.00 71.12 406 GLY A N 1
ATOM 3286 C CA . GLY A 1 406 ? 19.845 -14.831 -10.328 1.00 71.12 406 GLY A CA 1
ATOM 3287 C C . GLY A 1 406 ? 20.706 -14.331 -11.488 1.00 71.12 406 GLY A C 1
ATOM 3288 O O . GLY A 1 406 ? 21.470 -13.377 -11.333 1.00 71.12 406 GLY A O 1
ATOM 3289 N N . LEU A 1 407 ? 20.535 -14.921 -12.675 1.00 75.62 407 LEU A N 1
ATOM 3290 C CA . LEU A 1 407 ? 21.212 -14.491 -13.901 1.00 75.62 407 LEU A CA 1
ATOM 3291 C C . LEU A 1 407 ? 20.785 -13.073 -14.314 1.00 75.62 407 LEU A C 1
ATOM 3293 O O . LEU A 1 407 ? 21.642 -12.256 -14.667 1.00 75.62 407 LEU A O 1
ATOM 3297 N N . ILE A 1 408 ? 19.481 -12.779 -14.259 1.00 74.50 408 ILE A N 1
ATOM 3298 C CA . ILE A 1 408 ? 18.920 -11.458 -14.586 1.00 74.50 408 ILE A CA 1
ATOM 3299 C C . ILE A 1 408 ? 19.478 -10.393 -13.637 1.00 74.50 408 ILE A C 1
ATOM 3301 O O . ILE A 1 408 ? 20.041 -9.401 -14.100 1.00 74.50 408 ILE A O 1
ATOM 3305 N N . GLY A 1 409 ? 19.414 -10.620 -12.322 1.00 72.81 409 GLY A N 1
ATOM 3306 C CA . GLY A 1 409 ? 19.888 -9.648 -11.333 1.00 72.81 409 GLY A CA 1
ATOM 3307 C C . GLY A 1 409 ? 21.385 -9.380 -11.411 1.00 72.81 409 GLY A C 1
ATOM 3308 O O . GLY A 1 409 ? 21.808 -8.227 -11.392 1.00 72.81 409 GLY A O 1
ATOM 3309 N N . LEU A 1 410 ? 22.201 -10.426 -11.575 1.00 84.50 410 LEU A N 1
ATOM 3310 C CA . LEU A 1 410 ? 23.639 -10.243 -11.769 1.00 84.50 410 LEU A CA 1
ATOM 3311 C C . LEU A 1 410 ? 23.921 -9.428 -13.038 1.00 84.50 410 LEU A C 1
ATOM 3313 O O . LEU A 1 410 ? 24.741 -8.514 -13.005 1.00 84.50 410 LEU A O 1
ATOM 3317 N N . SER A 1 411 ? 23.232 -9.723 -14.144 1.00 83.12 411 SER A N 1
ATOM 3318 C CA . SER A 1 411 ? 23.394 -8.989 -15.409 1.00 83.12 411 SER A CA 1
ATOM 3319 C C . SER A 1 411 ? 23.001 -7.517 -15.277 1.00 83.12 411 SER A C 1
ATOM 3321 O O . SER A 1 411 ? 23.700 -6.642 -15.794 1.00 83.12 411 SER A O 1
ATOM 3323 N N . TRP A 1 412 ? 21.924 -7.245 -14.541 1.00 81.19 412 TRP A N 1
ATOM 3324 C CA . TRP A 1 412 ? 21.463 -5.896 -14.237 1.00 81.19 412 TRP A CA 1
ATOM 3325 C C . TRP A 1 412 ? 22.499 -5.099 -13.440 1.00 81.19 412 TRP A C 1
ATOM 3327 O O . TRP A 1 412 ? 22.812 -3.967 -13.804 1.00 81.19 412 TRP A O 1
ATOM 3337 N N . ASP A 1 413 ? 23.101 -5.690 -12.405 1.00 84.69 413 ASP A N 1
ATOM 3338 C CA . ASP A 1 413 ? 24.108 -5.008 -11.584 1.00 84.69 413 ASP A CA 1
ATOM 3339 C C . ASP A 1 413 ? 25.370 -4.648 -12.386 1.00 84.69 413 ASP A C 1
ATOM 3341 O O . ASP A 1 413 ? 25.943 -3.567 -12.204 1.00 84.69 413 ASP A O 1
ATOM 3345 N N . PHE A 1 414 ? 25.776 -5.503 -13.330 1.00 88.44 414 PHE A N 1
ATOM 3346 C CA . PHE A 1 414 ? 26.846 -5.183 -14.278 1.00 88.44 414 PHE A CA 1
ATOM 3347 C C . PHE A 1 414 ? 26.477 -4.004 -15.188 1.00 88.44 414 PHE A C 1
ATOM 3349 O O . PHE A 1 414 ? 27.260 -3.059 -15.322 1.00 88.44 414 PHE A O 1
ATOM 3356 N N . GLU A 1 415 ? 25.288 -4.031 -15.789 1.00 85.69 415 GLU A N 1
ATOM 3357 C CA . GLU A 1 415 ? 24.812 -2.978 -16.690 1.00 85.69 415 GLU A CA 1
ATOM 3358 C C . GLU A 1 415 ? 24.672 -1.634 -15.962 1.00 85.69 415 GLU A C 1
ATOM 3360 O O . GLU A 1 415 ? 25.136 -0.590 -16.431 1.00 85.69 415 GLU A O 1
ATOM 3365 N N . MET A 1 416 ? 24.113 -1.648 -14.754 1.00 81.81 416 MET A N 1
ATOM 3366 C CA . MET A 1 416 ? 23.950 -0.443 -13.953 1.00 81.81 416 MET A CA 1
ATOM 3367 C C . MET A 1 416 ? 25.294 0.144 -13.530 1.00 81.81 416 MET A C 1
ATOM 3369 O O . MET A 1 416 ? 25.499 1.351 -13.670 1.00 81.81 416 MET A O 1
ATOM 3373 N N . ALA A 1 417 ? 26.236 -0.672 -13.056 1.00 85.81 417 ALA A N 1
ATOM 3374 C CA . ALA A 1 417 ? 27.523 -0.173 -12.578 1.00 85.81 417 ALA A CA 1
ATOM 3375 C C . ALA A 1 417 ? 28.447 0.314 -13.708 1.00 85.81 417 ALA A C 1
ATOM 3377 O O . ALA A 1 417 ? 29.186 1.293 -13.521 1.00 85.81 417 ALA A O 1
ATOM 3378 N N . PHE A 1 418 ? 28.431 -0.361 -14.862 1.00 87.75 418 PHE A N 1
ATOM 3379 C CA . PHE A 1 418 ? 29.422 -0.158 -15.922 1.00 87.75 418 PHE A CA 1
ATOM 3380 C C . PHE A 1 418 ? 28.903 0.547 -17.179 1.00 87.75 418 PHE A C 1
ATOM 3382 O O . PHE A 1 418 ? 29.732 1.062 -17.939 1.00 87.75 418 PHE A O 1
ATOM 3389 N N . GLU A 1 419 ? 27.584 0.622 -17.381 1.00 84.94 419 GLU A N 1
ATOM 3390 C CA . GLU A 1 419 ? 26.974 1.225 -18.574 1.00 84.94 419 GLU A CA 1
ATOM 3391 C C . GLU A 1 419 ? 26.076 2.419 -18.239 1.00 84.94 419 GLU A C 1
ATOM 3393 O O . GLU A 1 419 ? 26.283 3.498 -18.787 1.00 84.94 419 GLU A O 1
ATOM 3398 N N . LYS A 1 420 ? 25.113 2.260 -17.321 1.00 79.94 420 LYS A N 1
ATOM 3399 C CA . LYS A 1 420 ? 24.077 3.282 -17.079 1.00 79.94 420 LYS A CA 1
ATOM 3400 C C . LYS A 1 420 ? 24.460 4.320 -16.023 1.00 79.94 420 LYS A C 1
ATOM 3402 O O . LYS A 1 420 ? 24.273 5.514 -16.233 1.00 79.94 420 LYS A O 1
ATOM 3407 N N . ARG A 1 421 ? 24.997 3.896 -14.875 1.00 76.88 421 ARG A N 1
ATOM 3408 C CA . ARG A 1 421 ? 25.319 4.779 -13.736 1.00 76.88 421 ARG A CA 1
ATOM 3409 C C . ARG A 1 421 ? 26.821 4.925 -13.559 1.00 76.88 421 ARG A C 1
ATOM 3411 O O . ARG A 1 421 ? 27.384 4.536 -12.542 1.00 76.88 421 ARG A O 1
ATOM 3418 N N . THR A 1 422 ? 27.486 5.479 -14.569 1.00 77.81 422 THR A N 1
ATOM 3419 C CA . THR A 1 422 ? 28.951 5.614 -14.572 1.00 77.81 422 THR A CA 1
ATOM 3420 C C . THR A 1 422 ? 29.473 6.891 -13.913 1.00 77.81 422 THR A C 1
ATOM 3422 O O . THR A 1 422 ? 30.687 7.065 -13.823 1.00 77.81 422 THR A O 1
ATOM 3425 N N . SER A 1 423 ? 28.585 7.789 -13.482 1.00 70.38 423 SER A N 1
ATOM 3426 C CA . SER A 1 423 ? 28.933 9.026 -12.780 1.00 70.38 423 SER A CA 1
ATOM 3427 C C . SER A 1 423 ? 29.550 8.749 -11.405 1.00 70.38 423 SER A C 1
ATOM 3429 O O . SER A 1 423 ? 29.130 7.820 -10.718 1.00 70.38 423 SER A O 1
ATOM 3431 N N . GLY A 1 424 ? 30.495 9.591 -10.984 1.00 75.62 424 GLY A N 1
ATOM 3432 C CA . GLY A 1 424 ? 31.178 9.486 -9.690 1.00 75.62 424 GLY A CA 1
ATOM 3433 C C . GLY A 1 424 ? 32.651 9.094 -9.823 1.00 75.62 424 GLY A C 1
ATOM 3434 O O . GLY A 1 424 ? 33.053 8.423 -10.776 1.00 75.62 424 GLY A O 1
ATOM 3435 N N . ASP A 1 425 ? 33.467 9.535 -8.867 1.00 81.62 425 ASP A N 1
ATOM 3436 C CA . ASP A 1 425 ? 34.911 9.294 -8.867 1.00 81.62 425 ASP A CA 1
ATOM 3437 C C . ASP A 1 425 ? 35.249 7.971 -8.169 1.00 81.62 425 ASP A C 1
ATOM 3439 O O . ASP A 1 425 ? 35.319 7.890 -6.946 1.00 81.62 425 ASP A O 1
ATOM 3443 N N . VAL A 1 426 ? 35.533 6.929 -8.954 1.00 87.94 426 VAL A N 1
ATOM 3444 C CA . VAL A 1 426 ? 35.896 5.602 -8.429 1.00 87.94 426 VAL A CA 1
ATOM 3445 C C . VAL A 1 426 ? 37.174 5.609 -7.575 1.00 87.94 426 VAL A C 1
ATOM 3447 O O . VAL A 1 426 ? 37.409 4.670 -6.815 1.00 87.94 426 VAL A O 1
ATOM 3450 N N . THR A 1 427 ? 38.012 6.645 -7.658 1.00 87.25 427 THR A N 1
ATOM 3451 C CA . THR A 1 427 ? 39.270 6.712 -6.901 1.00 87.25 427 THR A CA 1
ATOM 3452 C C . THR A 1 427 ? 39.074 7.143 -5.450 1.00 87.25 427 THR A C 1
ATOM 3454 O O . THR A 1 427 ? 39.851 6.724 -4.589 1.00 87.25 427 THR A O 1
ATOM 3457 N N . SER A 1 428 ? 38.019 7.908 -5.153 1.00 79.94 428 SER A N 1
ATOM 3458 C CA . SER A 1 428 ? 37.821 8.529 -3.837 1.00 79.94 428 SER A CA 1
ATOM 3459 C C . SER A 1 428 ? 36.431 8.302 -3.224 1.00 79.94 428 SER A C 1
ATOM 3461 O O . SER A 1 428 ? 36.332 8.147 -2.001 1.00 79.94 428 SER A O 1
ATOM 3463 N N . ASP A 1 429 ? 35.385 8.192 -4.045 1.00 83.56 429 ASP A N 1
ATOM 3464 C CA . ASP A 1 429 ? 33.985 8.060 -3.628 1.00 83.56 429 ASP A CA 1
ATOM 3465 C C . ASP A 1 429 ? 33.684 6.639 -3.119 1.00 83.56 429 ASP A C 1
ATOM 3467 O O . ASP A 1 429 ? 33.809 5.651 -3.851 1.00 83.56 429 ASP A O 1
ATOM 3471 N N . ALA A 1 430 ? 33.294 6.519 -1.844 1.00 80.19 430 ALA A N 1
ATOM 3472 C CA . ALA A 1 430 ? 33.007 5.228 -1.217 1.00 80.19 430 ALA A CA 1
ATOM 3473 C C . ALA A 1 430 ? 31.789 4.534 -1.841 1.00 80.19 430 ALA A C 1
ATOM 3475 O O . ALA A 1 430 ? 31.783 3.312 -2.006 1.00 80.19 430 ALA A O 1
ATOM 3476 N N . GLY A 1 431 ? 30.782 5.316 -2.222 1.00 79.31 431 GLY A N 1
ATOM 3477 C CA . GLY A 1 431 ? 29.575 4.836 -2.869 1.00 79.31 431 GLY A CA 1
ATOM 3478 C C . GLY A 1 431 ? 29.850 4.294 -4.260 1.00 79.31 431 GLY A C 1
ATOM 3479 O O . GLY A 1 431 ? 29.431 3.183 -4.591 1.00 79.31 431 GLY A O 1
ATOM 3480 N N . ARG A 1 432 ? 30.633 5.026 -5.058 1.00 86.31 432 ARG A N 1
ATOM 3481 C CA . ARG A 1 432 ? 31.048 4.564 -6.385 1.00 86.31 432 ARG A CA 1
ATOM 3482 C C . ARG A 1 432 ? 31.932 3.323 -6.297 1.00 86.31 432 ARG A C 1
ATOM 3484 O O . ARG A 1 432 ? 31.749 2.406 -7.094 1.00 86.31 432 ARG A O 1
ATOM 3491 N N . GLN A 1 433 ? 32.849 3.263 -5.326 1.00 88.25 433 GLN A N 1
ATOM 3492 C CA . GLN A 1 433 ? 33.668 2.073 -5.070 1.00 88.25 433 GLN A CA 1
ATOM 3493 C C . GLN A 1 433 ? 32.811 0.854 -4.704 1.00 88.25 433 GLN A C 1
ATOM 3495 O O . GLN A 1 433 ? 33.048 -0.225 -5.242 1.00 88.25 433 GLN A O 1
ATOM 3500 N N . ALA A 1 434 ? 31.789 1.014 -3.860 1.00 84.31 434 ALA A N 1
ATOM 3501 C CA . ALA A 1 434 ? 30.868 -0.069 -3.514 1.00 84.31 434 ALA A CA 1
ATOM 3502 C C . ALA A 1 434 ? 30.009 -0.517 -4.704 1.00 84.31 434 ALA A C 1
ATOM 3504 O O . ALA A 1 434 ? 29.868 -1.716 -4.945 1.00 84.31 434 ALA A O 1
ATOM 3505 N N . GLN A 1 435 ? 29.513 0.438 -5.494 1.00 84.00 435 GLN A N 1
ATOM 3506 C CA . GLN A 1 435 ? 28.697 0.170 -6.674 1.00 84.00 435 GLN A CA 1
ATOM 3507 C C . GLN A 1 435 ? 29.433 -0.684 -7.713 1.00 84.00 435 GLN A C 1
ATOM 3509 O O . GLN A 1 435 ? 28.836 -1.589 -8.286 1.00 84.00 435 GLN A O 1
ATOM 3514 N N . VAL A 1 436 ? 30.724 -0.426 -7.962 1.00 90.00 436 VAL A N 1
ATOM 3515 C CA . VAL A 1 436 ? 31.518 -1.256 -8.888 1.00 90.00 436 VAL A CA 1
ATOM 3516 C C . VAL A 1 436 ? 32.006 -2.553 -8.241 1.00 90.00 436 VAL A C 1
ATOM 3518 O O . VAL A 1 436 ? 32.240 -3.537 -8.943 1.00 90.00 436 VAL A O 1
ATOM 3521 N N . LEU A 1 437 ? 32.143 -2.589 -6.911 1.00 90.12 437 LEU A N 1
ATOM 3522 C CA . LEU A 1 437 ? 32.577 -3.780 -6.183 1.00 90.12 437 LEU A CA 1
ATOM 3523 C C . LEU A 1 437 ? 31.506 -4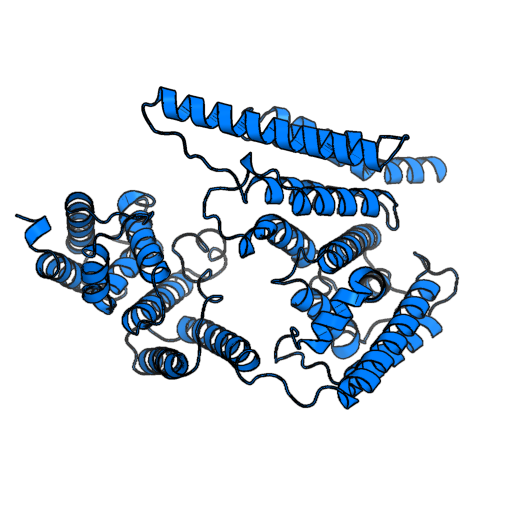.880 -6.145 1.00 90.12 437 LEU A C 1
ATOM 3525 O O . LEU A 1 437 ? 31.864 -6.056 -6.159 1.00 90.12 437 LEU A O 1
ATOM 3529 N N . ALA A 1 438 ? 30.218 -4.529 -6.132 1.00 87.69 438 ALA A N 1
ATOM 3530 C CA . ALA A 1 438 ? 29.114 -5.493 -6.176 1.00 87.69 438 ALA A CA 1
ATOM 3531 C C . ALA A 1 438 ? 29.196 -6.457 -7.392 1.00 87.69 438 ALA A C 1
ATOM 3533 O O . ALA A 1 438 ? 29.360 -7.664 -7.174 1.00 87.69 438 ALA A O 1
ATOM 3534 N N . PRO A 1 439 ? 29.235 -5.984 -8.658 1.00 90.12 439 PRO A N 1
ATOM 3535 C CA . PRO A 1 439 ? 29.398 -6.863 -9.821 1.00 90.12 439 PRO A CA 1
ATOM 3536 C C . PRO A 1 439 ? 30.767 -7.551 -9.887 1.00 90.12 439 PRO A C 1
ATOM 3538 O O . PRO A 1 439 ? 30.869 -8.704 -10.316 1.00 90.12 439 PRO A O 1
ATOM 3541 N N . ILE A 1 440 ? 31.828 -6.919 -9.376 1.00 94.19 440 ILE A N 1
ATOM 3542 C CA . ILE A 1 440 ? 33.133 -7.580 -9.210 1.00 94.19 440 ILE A CA 1
ATOM 3543 C C . ILE A 1 440 ? 33.004 -8.797 -8.279 1.00 94.19 440 ILE A C 1
ATOM 3545 O O . ILE A 1 440 ? 33.513 -9.877 -8.591 1.00 94.19 440 ILE A O 1
ATOM 3549 N N . ASN A 1 441 ? 32.285 -8.673 -7.163 1.00 90.62 441 ASN A N 1
ATOM 3550 C CA . ASN A 1 441 ? 32.047 -9.779 -6.241 1.00 90.62 441 ASN A CA 1
ATOM 3551 C C . ASN A 1 441 ? 31.171 -10.876 -6.862 1.00 90.62 441 ASN A C 1
ATOM 3553 O O . ASN A 1 441 ? 31.488 -12.052 -6.666 1.00 90.62 441 ASN A O 1
ATOM 3557 N N . HIS A 1 442 ? 30.162 -10.537 -7.673 1.00 91.12 442 HIS A N 1
ATOM 3558 C CA . HIS A 1 442 ? 29.406 -11.526 -8.453 1.00 91.12 442 HIS A CA 1
ATOM 3559 C C . HIS A 1 442 ? 30.340 -12.397 -9.305 1.00 91.12 442 HIS A C 1
ATOM 3561 O O . HIS A 1 442 ? 30.291 -13.631 -9.237 1.00 91.12 442 HIS A O 1
ATOM 3567 N N . MET A 1 443 ? 31.281 -11.772 -10.018 1.00 93.31 443 MET A N 1
ATOM 3568 C CA . MET A 1 443 ? 32.282 -12.473 -10.828 1.00 93.31 443 MET A CA 1
ATOM 3569 C C . MET A 1 443 ? 33.195 -13.381 -9.992 1.00 93.31 443 MET A C 1
ATOM 3571 O O . MET A 1 443 ? 33.470 -14.542 -10.331 1.00 93.31 443 MET A O 1
ATOM 3575 N N . LEU A 1 444 ? 33.687 -12.864 -8.867 1.00 92.25 444 LEU A N 1
ATOM 3576 C CA . LEU A 1 444 ? 34.596 -13.595 -7.990 1.00 92.25 444 LEU A CA 1
ATOM 3577 C C . LEU A 1 444 ? 33.907 -14.781 -7.312 1.00 92.25 444 LEU A C 1
ATOM 3579 O O . LEU A 1 444 ? 34.513 -15.850 -7.206 1.00 92.25 444 LEU A O 1
ATOM 3583 N N . VAL A 1 445 ? 32.641 -14.638 -6.930 1.00 89.75 445 VAL A N 1
ATOM 3584 C CA . VAL A 1 445 ? 31.900 -15.656 -6.185 1.00 89.75 445 VAL A CA 1
ATOM 3585 C C . VAL A 1 445 ? 31.200 -16.637 -7.121 1.00 89.75 445 VAL A C 1
ATOM 3587 O O . VAL A 1 445 ? 31.516 -17.826 -7.070 1.00 89.75 445 VAL A O 1
ATOM 3590 N N . ALA A 1 446 ? 30.299 -16.161 -7.982 1.00 89.50 446 ALA A N 1
ATOM 3591 C CA . ALA A 1 446 ? 29.388 -16.977 -8.793 1.00 89.50 446 ALA A CA 1
ATOM 3592 C C . ALA A 1 446 ? 29.779 -17.068 -10.274 1.00 89.50 446 ALA A C 1
ATOM 3594 O O . ALA A 1 446 ? 29.139 -17.763 -11.055 1.00 89.50 446 ALA A O 1
ATOM 3595 N N . GLY A 1 447 ? 30.865 -16.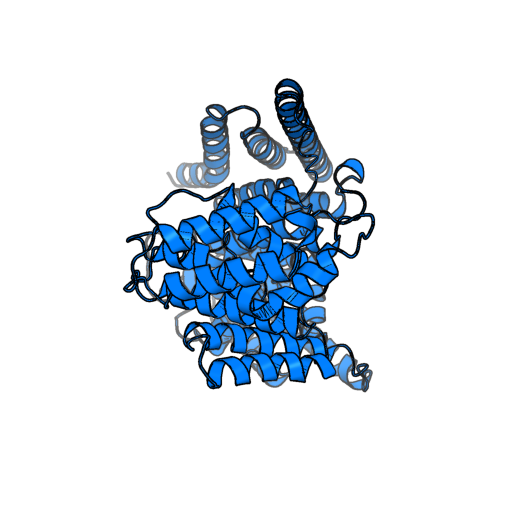405 -10.661 1.00 89.38 447 GLY A N 1
ATOM 3596 C CA . GLY A 1 447 ? 31.145 -16.113 -12.056 1.00 89.38 447 GLY A CA 1
ATOM 3597 C C . GLY A 1 447 ? 31.229 -17.283 -13.038 1.00 89.38 447 GLY A C 1
ATOM 3598 O O . GLY A 1 447 ? 30.943 -17.102 -14.213 1.00 89.38 447 GLY A O 1
ATOM 3599 N N . LYS A 1 448 ? 31.605 -18.482 -12.578 1.00 88.88 448 LYS A N 1
ATOM 3600 C CA . LYS A 1 448 ? 31.602 -19.670 -13.442 1.00 88.88 448 LYS A CA 1
ATOM 3601 C C . LYS A 1 448 ? 30.173 -20.057 -13.840 1.00 88.88 448 LYS A C 1
ATOM 3603 O O . LYS A 1 448 ? 29.913 -20.213 -15.022 1.00 88.88 448 LYS A O 1
ATOM 3608 N N . LEU A 1 449 ? 29.276 -20.157 -12.855 1.00 86.69 449 LEU A N 1
ATOM 3609 C CA . LEU A 1 449 ? 27.866 -20.476 -13.081 1.00 86.69 449 LEU A CA 1
ATOM 3610 C C . LEU A 1 449 ? 27.212 -19.417 -13.974 1.00 86.69 449 LEU A C 1
ATOM 3612 O O . LEU A 1 449 ? 26.564 -19.764 -14.950 1.00 86.69 449 LEU A O 1
ATOM 3616 N N . PHE A 1 450 ? 27.500 -18.142 -13.693 1.00 86.50 450 PHE A N 1
ATOM 3617 C CA . PHE A 1 450 ? 27.024 -17.008 -14.484 1.00 86.50 450 PHE A CA 1
ATOM 3618 C C . PHE A 1 450 ? 27.364 -17.143 -15.977 1.00 86.50 450 PHE A C 1
ATOM 3620 O O . PHE A 1 450 ? 26.492 -16.999 -16.825 1.00 86.50 450 PHE A O 1
ATOM 3627 N N . VAL A 1 451 ? 28.618 -17.471 -16.314 1.00 85.19 451 VAL A N 1
ATOM 3628 C CA . VAL A 1 451 ? 29.041 -17.646 -17.716 1.00 85.19 451 VAL A CA 1
ATOM 3629 C C . VAL A 1 451 ? 28.474 -18.918 -18.336 1.00 85.19 451 VAL A C 1
ATOM 3631 O O . VAL A 1 451 ? 28.057 -18.887 -19.492 1.00 85.19 451 VAL A O 1
ATOM 3634 N N . ASP A 1 452 ? 28.454 -20.025 -17.592 1.00 84.00 452 ASP A N 1
ATOM 3635 C CA . ASP A 1 452 ? 27.923 -21.302 -18.077 1.00 84.00 452 ASP A CA 1
ATOM 3636 C C . ASP A 1 452 ? 26.430 -21.158 -18.446 1.00 84.00 452 ASP A C 1
ATOM 3638 O O . ASP A 1 452 ? 26.008 -21.592 -19.519 1.00 84.00 452 ASP A O 1
ATOM 3642 N N . GLU A 1 453 ? 25.642 -20.474 -17.610 1.00 77.25 453 GLU A N 1
ATOM 3643 C CA . GLU A 1 453 ? 24.227 -20.195 -17.875 1.00 77.25 453 GLU A CA 1
ATOM 3644 C C . GLU A 1 453 ? 24.016 -19.155 -18.969 1.00 77.25 453 GLU A C 1
ATOM 3646 O O . GLU A 1 453 ? 23.084 -19.291 -19.758 1.00 77.25 453 GLU A O 1
ATOM 3651 N N . ALA A 1 454 ? 24.872 -18.140 -19.052 1.00 70.88 454 ALA A N 1
ATOM 3652 C CA . ALA A 1 454 ? 24.794 -17.128 -20.095 1.00 70.88 454 ALA A CA 1
ATOM 3653 C C . ALA A 1 454 ? 25.139 -17.681 -21.492 1.00 70.88 454 ALA A C 1
ATOM 3655 O O . ALA A 1 454 ? 24.582 -17.229 -22.490 1.00 70.88 454 ALA A O 1
ATOM 3656 N N . LYS A 1 455 ? 26.022 -18.688 -21.570 1.00 72.00 455 LYS A N 1
ATOM 3657 C CA . LYS A 1 455 ? 26.352 -19.421 -22.806 1.00 72.00 455 LYS A CA 1
ATOM 3658 C C . LYS A 1 455 ? 25.270 -20.424 -23.215 1.00 72.00 455 LYS A C 1
ATOM 3660 O O . LYS A 1 455 ? 25.194 -20.790 -24.389 1.00 72.00 455 LYS A O 1
ATOM 3665 N N . ALA A 1 456 ? 24.451 -20.892 -22.272 1.00 69.69 456 ALA A N 1
ATOM 3666 C CA . ALA A 1 456 ? 23.302 -21.734 -22.572 1.00 69.69 456 ALA A CA 1
ATOM 3667 C C . ALA A 1 456 ? 22.247 -20.881 -23.298 1.00 69.69 456 ALA A C 1
ATOM 3669 O O . ALA A 1 456 ? 21.478 -20.147 -22.684 1.00 69.69 456 ALA A O 1
ATOM 3670 N N . ASN A 1 457 ? 22.273 -20.934 -24.628 1.00 53.50 457 ASN A N 1
ATOM 3671 C CA . ASN A 1 457 ? 21.421 -20.147 -25.512 1.00 53.50 457 ASN A CA 1
ATOM 3672 C C . ASN A 1 457 ? 19.967 -20.654 -25.410 1.00 53.50 457 ASN A C 1
ATOM 3674 O O . ASN A 1 457 ? 19.586 -21.600 -26.099 1.00 53.50 457 ASN A O 1
ATOM 3678 N N . VAL A 1 458 ? 19.188 -20.087 -24.485 1.00 57.00 458 VAL A N 1
ATOM 3679 C CA . VAL A 1 458 ? 17.776 -20.434 -24.257 1.00 57.00 458 VAL A CA 1
ATOM 3680 C C . VAL A 1 458 ? 16.897 -19.374 -24.925 1.00 57.00 458 VAL A C 1
ATOM 3682 O O . VAL A 1 458 ? 17.001 -18.192 -24.594 1.00 57.00 458 VAL A O 1
ATOM 3685 N N . GLU A 1 459 ? 16.051 -19.790 -25.874 1.00 48.03 459 GLU A N 1
ATOM 3686 C CA . GLU A 1 459 ? 15.060 -18.916 -26.521 1.00 48.03 459 GLU A CA 1
ATOM 3687 C C . GLU A 1 459 ? 14.138 -18.265 -25.477 1.00 48.03 459 GLU A C 1
ATOM 3689 O O . GLU A 1 459 ? 13.675 -18.929 -24.552 1.00 48.03 459 GLU A O 1
ATOM 3694 N N . GLY A 1 460 ? 13.875 -16.961 -25.628 1.00 51.38 460 GLY A N 1
ATOM 3695 C CA . GLY A 1 460 ? 12.944 -16.210 -24.774 1.00 51.38 460 GLY A CA 1
ATOM 3696 C C . GLY A 1 460 ? 13.556 -15.472 -23.577 1.00 51.38 460 GLY A C 1
ATOM 3697 O O . GLY A 1 460 ? 12.815 -14.848 -22.827 1.00 51.38 460 GLY A O 1
ATOM 3698 N N . ARG A 1 461 ? 14.882 -15.489 -23.378 1.00 59.31 461 ARG A N 1
ATOM 3699 C CA . ARG A 1 461 ? 15.513 -14.680 -22.316 1.00 59.31 461 ARG A CA 1
ATOM 3700 C C . ARG A 1 461 ? 15.577 -13.194 -22.671 1.00 59.31 461 ARG A C 1
ATOM 3702 O O . ARG A 1 461 ? 16.056 -12.829 -23.742 1.00 59.31 461 ARG A O 1
ATOM 3709 N N . GLU A 1 462 ? 15.187 -12.360 -21.710 1.00 52.62 462 GLU A N 1
ATOM 3710 C CA . GLU A 1 462 ? 15.222 -10.893 -21.784 1.00 52.62 462 GLU A CA 1
ATOM 3711 C C . GLU A 1 462 ? 16.659 -10.335 -21.844 1.00 52.62 462 GLU A C 1
ATOM 3713 O O . GLU A 1 462 ? 16.923 -9.338 -22.512 1.00 52.62 462 GLU A O 1
ATOM 3718 N N . PHE A 1 463 ? 17.622 -11.030 -21.224 1.00 56.97 463 PHE A N 1
ATOM 3719 C CA . PHE A 1 463 ? 19.037 -10.650 -21.225 1.00 56.97 463 PHE A CA 1
ATOM 3720 C C . PHE A 1 463 ? 19.886 -11.639 -22.028 1.00 56.97 463 PHE A C 1
ATOM 3722 O O . PHE A 1 463 ? 20.119 -12.774 -21.606 1.00 56.97 463 PHE A O 1
ATOM 3729 N N . GLN A 1 464 ? 20.402 -11.185 -23.174 1.00 59.41 464 GLN A N 1
ATOM 3730 C CA . GLN A 1 464 ? 21.419 -11.904 -23.943 1.00 59.41 464 GLN A CA 1
ATOM 3731 C C . GLN A 1 464 ? 22.814 -11.373 -23.596 1.00 59.41 464 GLN A C 1
ATOM 3733 O O . GLN A 1 464 ? 23.134 -10.206 -23.823 1.00 59.41 464 GLN A O 1
ATOM 3738 N N . LEU A 1 465 ? 23.658 -12.242 -23.039 1.00 67.31 465 LEU A N 1
ATOM 3739 C CA . LEU A 1 465 ? 25.070 -11.948 -22.822 1.00 67.31 465 LEU A CA 1
ATOM 3740 C C . LEU A 1 465 ? 25.865 -12.334 -24.074 1.00 67.31 465 LEU A C 1
ATOM 3742 O O . LEU A 1 465 ? 26.266 -13.487 -24.243 1.00 67.31 465 LEU A O 1
ATOM 3746 N N . ASP A 1 466 ? 26.117 -11.370 -24.951 1.00 76.62 466 ASP A N 1
ATOM 3747 C CA . ASP A 1 466 ? 26.980 -11.593 -26.107 1.00 76.62 466 ASP A CA 1
ATOM 3748 C C . ASP A 1 466 ? 28.467 -11.308 -25.801 1.00 76.62 466 ASP A C 1
ATOM 3750 O O . ASP A 1 466 ? 28.852 -10.728 -24.777 1.00 76.62 466 ASP A O 1
ATOM 3754 N N . ALA A 1 467 ? 29.340 -11.737 -26.715 1.00 82.19 467 ALA A N 1
ATOM 3755 C CA . ALA A 1 467 ? 30.782 -11.533 -26.607 1.00 82.19 467 ALA A CA 1
ATOM 3756 C C . ALA A 1 467 ? 31.193 -10.046 -26.598 1.00 82.19 467 ALA A C 1
ATOM 3758 O O . ALA A 1 467 ? 32.272 -9.707 -26.108 1.00 82.19 467 ALA A O 1
ATOM 3759 N N . MET A 1 468 ? 30.386 -9.138 -27.160 1.00 84.31 468 MET A N 1
ATOM 3760 C CA . MET A 1 468 ? 30.675 -7.700 -27.128 1.00 84.31 468 MET A CA 1
ATOM 3761 C C . MET A 1 468 ? 30.413 -7.126 -25.737 1.00 84.31 468 MET A C 1
ATOM 3763 O O . MET A 1 468 ? 31.284 -6.443 -25.192 1.00 84.31 468 MET A O 1
ATOM 3767 N N . LYS A 1 469 ? 29.276 -7.465 -25.126 1.00 87.06 469 LYS A N 1
ATOM 3768 C CA . LYS A 1 469 ? 28.905 -7.027 -23.778 1.00 87.06 469 LYS A CA 1
ATOM 3769 C C . LYS A 1 469 ? 29.875 -7.573 -22.732 1.00 87.06 469 LYS A C 1
ATOM 3771 O O . LYS A 1 469 ? 30.364 -6.823 -21.888 1.00 87.06 469 LYS A O 1
ATOM 3776 N N . TRP A 1 470 ? 30.280 -8.840 -22.859 1.00 88.62 470 TRP A N 1
ATOM 3777 C CA . TRP A 1 470 ? 31.293 -9.429 -21.976 1.00 88.62 470 TRP A CA 1
ATOM 3778 C C . TRP A 1 470 ? 32.647 -8.706 -22.049 1.00 88.62 470 TRP A C 1
ATOM 3780 O O . TRP A 1 470 ? 33.247 -8.388 -21.018 1.00 88.62 470 TRP A O 1
ATOM 3790 N N . ARG A 1 471 ? 33.118 -8.394 -23.266 1.00 90.25 471 ARG A N 1
ATOM 3791 C CA . ARG A 1 471 ? 34.352 -7.620 -23.482 1.00 90.25 471 ARG A CA 1
ATOM 3792 C C . ARG A 1 471 ? 34.265 -6.221 -22.890 1.00 90.25 471 ARG A C 1
ATOM 3794 O O . ARG A 1 471 ? 35.226 -5.770 -22.264 1.00 90.25 471 ARG A O 1
ATOM 3801 N N . LEU A 1 472 ? 33.129 -5.548 -23.076 1.00 91.88 472 LEU A N 1
ATOM 3802 C CA . LEU A 1 472 ? 32.884 -4.227 -22.510 1.00 91.88 472 LEU A CA 1
ATOM 3803 C C . LEU A 1 472 ? 33.025 -4.268 -20.988 1.00 91.88 472 LEU A C 1
ATOM 3805 O O . LEU A 1 472 ? 33.824 -3.518 -20.428 1.00 91.88 472 LEU A O 1
ATOM 3809 N N . TRP A 1 473 ? 32.314 -5.175 -20.321 1.00 93.94 473 TRP A N 1
ATOM 3810 C CA . TRP A 1 473 ? 32.368 -5.301 -18.866 1.00 93.94 473 TRP A CA 1
ATOM 3811 C C . TRP A 1 473 ? 33.761 -5.664 -18.361 1.00 93.94 473 TRP A C 1
ATOM 3813 O O . TRP A 1 473 ? 34.254 -5.020 -17.437 1.00 93.94 473 TRP A O 1
ATOM 3823 N N . ALA A 1 474 ? 34.450 -6.611 -19.002 1.00 94.38 474 ALA A N 1
ATOM 3824 C CA . ALA A 1 474 ? 35.825 -6.946 -18.644 1.00 94.38 474 ALA A CA 1
ATOM 3825 C C . ALA A 1 474 ? 36.754 -5.726 -18.767 1.00 94.38 474 ALA A C 1
ATOM 3827 O O . ALA A 1 474 ? 37.529 -5.437 -17.854 1.00 94.38 474 ALA A O 1
ATOM 3828 N N . SER A 1 475 ? 36.625 -4.945 -19.845 1.00 95.56 475 SER A N 1
ATOM 3829 C CA . SER A 1 475 ? 37.382 -3.702 -20.012 1.00 95.56 475 SER A CA 1
ATOM 3830 C C . SER A 1 475 ? 37.052 -2.666 -18.935 1.00 95.56 475 SER A C 1
ATOM 3832 O O . SER A 1 475 ? 37.944 -1.931 -18.512 1.00 95.56 475 SER A O 1
ATOM 3834 N N . LYS A 1 476 ? 35.795 -2.579 -18.487 1.00 96.19 476 LYS A N 1
ATOM 3835 C CA . LYS A 1 476 ? 35.373 -1.652 -17.427 1.00 96.19 476 LYS A CA 1
ATOM 3836 C C . LYS A 1 476 ? 35.913 -2.077 -16.063 1.00 96.19 476 LYS A C 1
ATOM 3838 O O . LYS A 1 476 ? 36.441 -1.233 -15.346 1.00 96.19 476 LYS A O 1
ATOM 3843 N N . VAL A 1 477 ? 35.887 -3.373 -15.745 1.00 96.25 477 VAL A N 1
ATOM 3844 C CA . VAL A 1 477 ? 36.506 -3.937 -14.533 1.00 96.25 477 VAL A CA 1
ATOM 3845 C C . VAL A 1 477 ? 38.017 -3.689 -14.525 1.00 96.25 477 VAL A C 1
ATOM 3847 O O . VAL A 1 477 ? 38.565 -3.257 -13.511 1.00 96.25 477 VAL A O 1
ATOM 3850 N N . LYS A 1 478 ? 38.691 -3.869 -15.667 1.00 96.94 478 LYS A N 1
ATOM 3851 C CA . LYS A 1 478 ? 40.104 -3.497 -15.816 1.00 96.94 478 LYS A CA 1
ATOM 3852 C C . LYS A 1 478 ? 40.326 -2.000 -15.584 1.00 96.94 478 LYS A C 1
ATOM 3854 O O . LYS A 1 478 ? 41.225 -1.626 -14.843 1.00 96.94 478 LYS A O 1
ATOM 3859 N N . GLY A 1 479 ? 39.467 -1.152 -16.151 1.00 95.25 479 GLY A N 1
ATOM 3860 C CA . GLY A 1 479 ? 39.514 0.294 -15.937 1.00 95.25 479 GLY A CA 1
ATOM 3861 C C . GLY A 1 479 ? 39.396 0.689 -14.461 1.00 95.25 479 GLY A C 1
ATOM 3862 O O . GLY A 1 479 ? 40.097 1.594 -14.021 1.00 95.25 479 GLY A O 1
ATOM 3863 N N . VAL A 1 480 ? 38.578 -0.021 -13.674 1.00 95.81 480 VAL A N 1
ATOM 3864 C CA . VAL A 1 480 ? 38.513 0.168 -12.214 1.00 95.81 480 VAL A CA 1
ATOM 3865 C C . VAL A 1 480 ? 39.843 -0.202 -11.553 1.00 95.81 480 VAL A C 1
ATOM 3867 O O . VAL A 1 480 ? 40.363 0.590 -10.772 1.00 95.81 480 VAL A O 1
ATOM 3870 N N . ALA A 1 481 ? 40.421 -1.361 -11.886 1.00 95.81 481 ALA A N 1
ATOM 3871 C CA . ALA A 1 481 ? 41.714 -1.798 -11.349 1.00 95.81 481 ALA A CA 1
ATOM 3872 C C . ALA A 1 481 ? 42.864 -0.820 -11.653 1.00 95.81 481 ALA A C 1
ATOM 3874 O O . ALA A 1 481 ? 43.739 -0.618 -10.810 1.00 95.81 481 ALA A O 1
ATOM 3875 N N . ASP A 1 482 ? 42.862 -0.231 -12.848 1.00 96.00 482 ASP A N 1
ATOM 3876 C CA . ASP A 1 482 ? 43.893 0.707 -13.293 1.00 96.00 482 ASP A CA 1
ATOM 3877 C C . ASP A 1 482 ? 43.722 2.097 -12.651 1.00 96.00 482 ASP A C 1
ATOM 3879 O O . ASP A 1 482 ? 44.708 2.796 -12.417 1.00 96.00 482 ASP A O 1
ATOM 3883 N N . ALA A 1 483 ? 42.481 2.496 -12.347 1.00 93.75 483 ALA A N 1
ATOM 3884 C CA . ALA A 1 483 ? 42.164 3.813 -11.798 1.00 93.75 483 ALA A CA 1
ATOM 3885 C C . ALA A 1 483 ? 42.404 3.927 -10.284 1.00 93.75 483 ALA A C 1
ATOM 3887 O O . ALA A 1 483 ? 42.787 4.992 -9.801 1.00 93.75 483 ALA A O 1
ATOM 3888 N N . VAL A 1 484 ? 42.156 2.862 -9.517 1.00 94.44 484 VAL A N 1
ATOM 3889 C CA . VAL A 1 484 ? 42.183 2.923 -8.047 1.00 94.44 484 VAL A CA 1
ATOM 3890 C C . VAL A 1 484 ? 43.557 2.559 -7.462 1.00 94.44 484 VAL A C 1
ATOM 3892 O O . VAL A 1 484 ? 44.291 1.718 -7.983 1.00 94.44 484 VAL A O 1
ATOM 3895 N N . GLY A 1 485 ? 43.929 3.208 -6.353 1.00 90.88 485 GLY A N 1
ATOM 3896 C CA . GLY A 1 485 ? 45.185 2.940 -5.641 1.00 90.88 485 GLY A CA 1
ATOM 3897 C C . GLY A 1 485 ? 45.153 1.656 -4.801 1.00 90.88 485 GLY A C 1
ATOM 3898 O O . GLY A 1 485 ? 44.094 1.086 -4.559 1.00 90.88 485 GLY A O 1
ATOM 3899 N N . GLU A 1 486 ? 46.315 1.221 -4.297 1.00 90.94 486 GLU A N 1
ATOM 3900 C CA . GLU A 1 486 ? 46.414 0.058 -3.383 1.00 90.94 486 GLU A CA 1
ATOM 3901 C C . GLU A 1 486 ? 45.627 0.257 -2.077 1.00 90.94 486 GLU A C 1
ATOM 3903 O O . GLU A 1 486 ? 45.222 -0.705 -1.438 1.00 90.94 486 GLU A O 1
ATOM 3908 N N . SER A 1 487 ? 45.390 1.510 -1.682 1.00 87.75 487 SER A N 1
ATOM 3909 C CA . SER A 1 487 ? 44.614 1.879 -0.495 1.00 87.75 487 SER A CA 1
ATOM 3910 C C . SER A 1 487 ? 43.109 2.010 -0.756 1.00 87.75 487 SER A C 1
ATOM 3912 O O . SER A 1 487 ? 42.399 2.562 0.084 1.00 87.75 487 SER A O 1
ATOM 3914 N N . ALA A 1 488 ? 42.618 1.601 -1.931 1.00 88.56 488 ALA A N 1
ATOM 3915 C CA . ALA A 1 488 ? 41.191 1.631 -2.235 1.00 88.56 488 ALA A CA 1
ATOM 3916 C C . ALA A 1 488 ? 40.408 0.742 -1.258 1.00 88.56 488 ALA A C 1
ATOM 3918 O O . ALA A 1 488 ? 40.897 -0.303 -0.823 1.00 88.56 488 ALA A O 1
ATOM 3919 N N . ARG A 1 489 ? 39.185 1.159 -0.910 1.00 88.44 489 ARG A N 1
ATOM 3920 C CA . ARG A 1 489 ? 38.374 0.460 0.095 1.00 88.44 489 ARG A CA 1
ATOM 3921 C C . ARG A 1 489 ? 38.090 -0.981 -0.336 1.00 88.44 489 ARG A C 1
ATOM 3923 O O . ARG A 1 489 ? 37.965 -1.273 -1.526 1.00 88.44 489 ARG A O 1
ATOM 3930 N N . TRP A 1 490 ? 37.985 -1.871 0.651 1.00 90.50 490 TRP A N 1
ATOM 3931 C CA . TRP A 1 490 ? 37.622 -3.287 0.481 1.00 90.50 490 TRP A CA 1
ATOM 3932 C C . TRP A 1 490 ? 38.489 -4.063 -0.527 1.00 90.50 490 TRP A C 1
ATOM 3934 O O . TRP A 1 490 ? 38.000 -4.977 -1.195 1.00 90.50 490 TRP A O 1
ATOM 3944 N N . ASP A 1 491 ? 39.768 -3.696 -0.644 1.00 91.94 491 ASP A N 1
ATOM 3945 C CA . ASP A 1 491 ? 40.736 -4.284 -1.579 1.00 91.94 491 ASP A CA 1
ATOM 3946 C C . ASP A 1 491 ? 40.282 -4.214 -3.049 1.00 91.94 491 ASP A C 1
ATOM 3948 O O . ASP A 1 491 ? 40.599 -5.095 -3.858 1.00 91.94 491 ASP A O 1
ATOM 3952 N N . LEU A 1 492 ? 39.520 -3.168 -3.406 1.00 93.50 492 LEU A N 1
ATOM 3953 C CA . LEU A 1 492 ? 38.872 -3.035 -4.714 1.00 93.50 492 LEU A CA 1
ATOM 3954 C C . LEU A 1 492 ? 39.846 -3.250 -5.878 1.00 93.50 492 LEU A C 1
ATOM 3956 O O . LEU A 1 492 ? 39.497 -3.940 -6.834 1.00 93.50 492 LEU A O 1
ATOM 3960 N N . LYS A 1 493 ? 41.076 -2.729 -5.783 1.00 95.62 493 LYS A N 1
ATOM 3961 C CA . LYS A 1 493 ? 42.096 -2.893 -6.826 1.00 95.62 493 LYS A CA 1
ATOM 3962 C C . LYS A 1 493 ? 42.398 -4.363 -7.114 1.00 95.62 493 LYS A C 1
ATOM 3964 O O . LYS A 1 493 ? 42.237 -4.829 -8.240 1.00 95.62 493 LYS A O 1
ATOM 3969 N N . SER A 1 494 ? 42.807 -5.098 -6.081 1.00 95.25 494 SER A N 1
ATOM 3970 C CA . SER A 1 494 ? 43.194 -6.508 -6.187 1.00 95.25 494 SER A CA 1
ATOM 3971 C C . SER A 1 494 ? 42.018 -7.376 -6.646 1.00 95.25 494 SER A C 1
ATOM 3973 O O . SER A 1 494 ? 42.167 -8.270 -7.486 1.00 95.25 494 SER A O 1
ATOM 3975 N N . ARG A 1 495 ? 40.812 -7.067 -6.160 1.00 95.31 495 ARG A N 1
ATOM 3976 C CA . ARG A 1 495 ? 39.579 -7.757 -6.554 1.00 95.31 495 ARG A CA 1
ATOM 3977 C C . ARG A 1 495 ? 39.204 -7.503 -8.005 1.00 95.31 495 ARG A C 1
ATOM 3979 O O . ARG A 1 495 ? 38.878 -8.459 -8.701 1.00 95.31 495 ARG A O 1
ATOM 3986 N N . ALA A 1 496 ? 39.292 -6.259 -8.470 1.00 96.12 496 ALA A N 1
ATOM 3987 C CA . ALA A 1 496 ? 39.046 -5.900 -9.861 1.00 96.12 496 ALA A CA 1
ATOM 3988 C C . ALA A 1 496 ? 40.040 -6.600 -10.802 1.00 96.12 496 ALA A C 1
ATOM 3990 O O . ALA A 1 496 ? 39.624 -7.184 -11.800 1.00 96.12 496 ALA A O 1
ATOM 3991 N N . GLN A 1 497 ? 41.331 -6.639 -10.450 1.00 97.19 497 GLN A N 1
ATOM 3992 C CA . GLN A 1 497 ? 42.349 -7.380 -11.211 1.00 97.19 497 GLN A CA 1
ATOM 3993 C C . GLN A 1 497 ? 41.997 -8.868 -11.312 1.00 97.19 497 GLN A C 1
ATOM 3995 O O . GLN A 1 497 ? 41.906 -9.420 -12.409 1.00 97.19 497 GLN A O 1
ATOM 4000 N N . THR A 1 498 ? 41.706 -9.492 -10.169 1.00 96.56 498 THR A N 1
ATOM 4001 C CA . THR A 1 498 ? 41.348 -10.914 -10.100 1.00 96.56 498 THR A CA 1
ATOM 4002 C C . THR A 1 498 ? 40.063 -11.212 -10.880 1.00 96.56 498 THR A C 1
ATOM 4004 O O . THR A 1 498 ? 39.963 -12.230 -11.565 1.00 96.56 498 THR A O 1
ATOM 4007 N N . ALA A 1 499 ? 39.065 -10.328 -10.801 1.00 95.69 499 ALA A N 1
ATOM 4008 C CA . ALA A 1 499 ? 37.807 -10.473 -11.523 1.00 95.69 499 ALA A CA 1
ATOM 4009 C C . ALA A 1 499 ? 38.011 -10.345 -13.034 1.00 95.69 499 ALA A C 1
ATOM 4011 O O . ALA A 1 499 ? 37.500 -11.181 -13.771 1.00 95.69 499 ALA A O 1
ATOM 4012 N N . HIS A 1 500 ? 38.805 -9.376 -13.495 1.00 97.12 500 HIS A N 1
ATOM 4013 C CA . HIS A 1 500 ? 39.146 -9.214 -14.907 1.00 97.12 500 HIS A CA 1
ATOM 4014 C C . HIS A 1 500 ? 39.861 -10.452 -15.474 1.00 97.12 500 HIS A C 1
ATOM 4016 O O . HIS A 1 500 ? 39.450 -10.987 -16.504 1.00 97.12 500 HIS A O 1
ATOM 4022 N N . GLU A 1 501 ? 40.878 -10.968 -14.778 1.00 95.94 501 GLU A N 1
ATOM 4023 C CA . GLU A 1 501 ? 41.560 -12.209 -15.175 1.00 95.94 501 GLU A CA 1
ATOM 4024 C C . GLU A 1 501 ? 40.586 -13.391 -15.247 1.00 95.94 501 GLU A C 1
ATOM 4026 O O . GLU A 1 501 ? 40.619 -14.200 -16.180 1.00 95.94 501 GLU A O 1
ATOM 4031 N N . LYS A 1 502 ? 39.673 -13.474 -14.277 1.00 94.62 502 LYS A N 1
ATOM 4032 C CA . LYS A 1 502 ? 38.639 -14.504 -14.236 1.00 94.62 502 LYS A CA 1
ATOM 4033 C C . LYS A 1 502 ? 37.629 -14.357 -15.378 1.00 94.62 502 LYS A C 1
ATOM 4035 O O . LYS A 1 502 ? 37.230 -15.377 -15.935 1.00 94.62 502 LYS A O 1
ATOM 4040 N N . MET A 1 503 ? 37.258 -13.136 -15.765 1.00 93.56 503 MET A N 1
ATOM 4041 C CA . MET A 1 503 ? 36.374 -12.876 -16.908 1.00 93.56 503 MET A CA 1
ATOM 4042 C C . MET A 1 503 ? 36.979 -13.361 -18.222 1.00 93.56 503 MET A C 1
ATOM 4044 O O . MET A 1 503 ? 36.293 -14.032 -18.993 1.00 93.56 503 MET A O 1
ATOM 4048 N N . ILE A 1 504 ? 38.268 -13.086 -18.446 1.00 93.88 504 ILE A N 1
ATOM 4049 C CA . ILE A 1 504 ? 38.991 -13.581 -19.626 1.00 93.88 504 ILE A CA 1
ATOM 4050 C C . ILE A 1 504 ? 39.033 -15.110 -19.615 1.00 93.88 504 ILE A C 1
ATOM 4052 O O . ILE A 1 504 ? 38.754 -15.756 -20.619 1.00 93.88 504 ILE A O 1
ATOM 4056 N N . LYS A 1 505 ? 39.342 -15.708 -18.460 1.00 93.38 505 LYS A N 1
ATOM 4057 C CA . LYS A 1 505 ? 39.475 -17.162 -18.334 1.00 93.38 505 LYS A CA 1
ATOM 40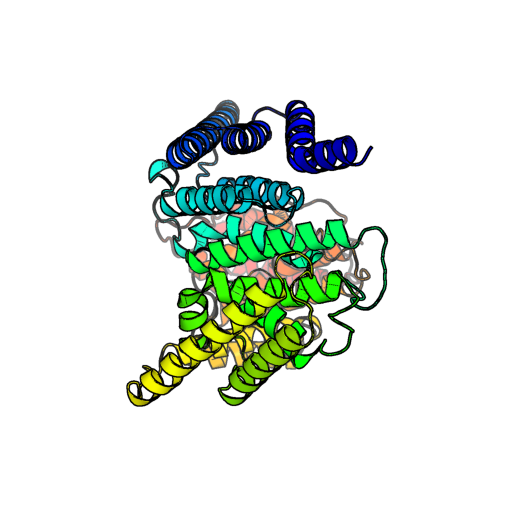58 C C . LYS A 1 505 ? 38.161 -17.923 -18.542 1.00 93.38 505 LYS A C 1
ATOM 4060 O O . LYS A 1 505 ? 38.200 -19.062 -18.997 1.00 93.38 505 LYS A O 1
ATOM 4065 N N . LEU A 1 506 ? 37.023 -17.354 -18.145 1.00 90.62 506 LEU A N 1
ATOM 4066 C CA . LEU A 1 506 ? 35.725 -18.037 -18.203 1.00 90.62 506 LEU A CA 1
ATOM 4067 C C . LEU A 1 506 ? 35.053 -17.947 -19.580 1.00 90.62 506 LEU A C 1
ATOM 4069 O O . LEU A 1 506 ? 34.319 -18.860 -19.960 1.00 90.62 506 LEU A O 1
ATOM 4073 N N . TYR A 1 507 ? 35.328 -16.888 -20.341 1.00 88.62 507 TYR A N 1
ATOM 4074 C CA . TYR A 1 507 ? 34.809 -16.716 -21.698 1.00 88.62 507 TYR A CA 1
ATOM 4075 C C . TYR A 1 507 ? 35.931 -16.289 -22.658 1.00 88.62 507 TYR A C 1
ATOM 4077 O O . TYR A 1 507 ? 35.893 -15.177 -23.185 1.00 88.62 507 TYR A O 1
ATOM 4085 N N . PRO A 1 508 ? 36.945 -17.146 -22.883 1.00 88.62 508 PRO A N 1
ATOM 4086 C CA . PRO A 1 508 ? 38.080 -16.808 -23.739 1.00 88.62 508 PRO A CA 1
ATOM 4087 C C . PRO A 1 508 ? 37.645 -16.511 -25.176 1.00 88.62 508 PRO A C 1
ATOM 4089 O O . PRO A 1 508 ? 38.178 -15.591 -25.786 1.00 88.62 508 PRO A O 1
ATOM 4092 N N . GLU A 1 509 ? 36.613 -17.202 -25.668 1.00 86.19 509 GLU A N 1
ATOM 4093 C CA . GLU A 1 509 ? 36.094 -17.044 -27.031 1.00 86.19 509 GLU A CA 1
ATOM 4094 C C . GLU A 1 509 ? 35.509 -15.644 -27.281 1.00 86.19 509 GLU A C 1
ATOM 4096 O O . GLU A 1 509 ? 35.380 -15.220 -28.422 1.00 86.19 509 GLU A O 1
ATOM 4101 N N . ALA A 1 510 ? 35.167 -14.897 -26.224 1.00 84.50 510 ALA A N 1
ATOM 4102 C CA . ALA A 1 510 ? 34.733 -13.514 -26.367 1.00 84.50 510 ALA A CA 1
ATOM 4103 C C . ALA A 1 510 ? 35.890 -12.560 -26.714 1.00 84.50 510 ALA A C 1
ATOM 4105 O O . ALA A 1 510 ? 35.626 -11.447 -27.158 1.00 84.50 510 ALA A O 1
ATOM 4106 N N . PHE A 1 511 ? 37.148 -12.960 -26.495 1.00 82.81 511 PHE A N 1
ATOM 4107 C CA . PHE A 1 511 ? 38.351 -12.135 -26.683 1.00 82.81 511 PHE A CA 1
ATOM 4108 C C . PHE A 1 511 ? 39.229 -12.579 -27.861 1.00 82.81 511 PHE A C 1
ATOM 4110 O O . PHE A 1 511 ? 40.245 -11.931 -28.124 1.00 82.81 511 PHE A O 1
ATOM 4117 N N . GLU A 1 512 ? 38.840 -13.657 -28.540 1.00 75.31 512 GLU A N 1
ATOM 4118 C CA . GLU A 1 512 ? 39.361 -14.071 -29.849 1.00 75.31 512 GLU A CA 1
ATOM 4119 C C . GLU A 1 512 ? 38.704 -13.248 -30.967 1.00 75.31 512 GLU A C 1
ATOM 4121 O O . GLU A 1 512 ? 39.425 -12.918 -31.938 1.00 75.31 512 GLU A O 1
#